Protein AF-0000000066205254 (afdb_homodimer)

Nearest PDB structures (foldseek):
  7t7j-assembly1_B  TM=9.949E-01  e=8.308E-61  Klebsiella pneumoniae subsp. pneumoniae HS11286
  3qbo-assembly1_A  TM=9.945E-01  e=6.224E-60  Yersinia pestis CO92
  1bjo-assembly1_A  TM=9.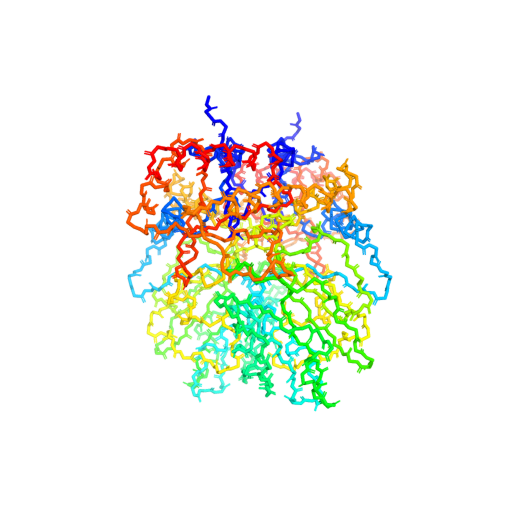955E-01  e=3.281E-58  Escherichia coli
  8a5w-assembly1_E  TM=9.646E-01  e=4.771E-46  Homo sapiens
  3e77-assembly2_C-2  TM=9.414E-01  e=1.139E-43  Homo sapiens

InterPro domains:
  IPR000192 Aminotransferase class V domain [PF00266] (4-349)
  IPR015421 Pyridoxal phosphate-dependent transferase, major domain [G3DSA:3.40.640.10] (17-251)
  IPR015422 Pyridoxal phosphate-dependent transferase, small domain [G3DSA:3.90.1150.10] (252-361)
  IPR015424 Pyridoxal phosphate-dependent transferase [SSF53383] (1-359)
  IPR020578 Aminotransferase class-V, pyridoxal-phosphate binding site [PS00595] (188-207)
  IPR022278 Phosphoserine aminotransferase [MF_00160] (2-360)
  IPR022278 Phosphoserine aminotransferase [NF003764] (1-360)
  IPR022278 Phosphoserine aminotransferase [PIRSF000525] (4-360)
  IPR022278 Phosphoserine aminotransferase [PTHR43247] (4-359)
  IPR022278 Phosphoserine aminotransferase [TIGR01364] (4-360)

Secondary structure (DSSP, 8-state):
-PPPEE--SSS----HHHHHHHHHHSSSGGGSSS-TTTS-TTSHHHHHHHHHHHHHHHHHHT--TTEEEEEESSHHHHHHHHHHHHH-TT--EEEEEE-SHHHHHHHHHHTTTSEEEEEE-EEEETTEEEE--GGG----TT-S-EEE-SEETTTTEE--SPP--TT--EEEE-TTTTTTS---GGG-SEEEEETTTTTSSTT-EEEEEEGGGTT---TTS-GGG-HHHHHHTTT-SS---HHHHHHHHHHHHHHHHTTHHHHHHHHHHHHHHHHHHHHHT-SSEE--B-GGGB-SSEEEEEESSGGGHHHHHHHHHHTTEE--BPPTTT-SEEEE--TTS-HHHHHHHHHHHHHHHHHH-/-PPPEE--SSS----HHHHHHHHHHSSSGGGSSS-TTTS-TTSHHHHHHHHHHHHHHHHHHT--TTEEEEEESSHHHHHHHHHHHHH-TT--EEEEEE-SHHHHHHHHHHTTTSEEEEEE-EEEETTEEEE--GGG----TT-S-EEE-SEETTTTEE--SPP--TT--EEEE-TTTTTTS---GGG-SEEEEETTTTTSSTT-EEEEEEGGGTT---TTS-GGG-HHHHHHTTT-SS---HHHHHHHHHHHHHHHHTTHHHHHHHHHHHHHHHHHHHHHT-SSEE--B-GGGB-SSEEEEEESSGGGHHHHHHHHHHTTEE--BPPTTT-SEEEE--TTS-HHHHHHHHHHHHHHHHHH-

Sequence (722 aa):
MNLIYNFSAGPAMIPKDVLYQAKKELQNWNQIGCSIMEISHRSKEFIQVALEAEQDLRDLLNISNSYEILFCQGGARGQFAAVPMNLLGNFKETDYINSGYWSNCALIEAKKYCIPKNISVRQKKNGKSFLLKPSQWNISDNSAYIHYCPNETIDGMSIYEEPNFKNKIIVGDFSSFILSRRINIENYGLIYAGAQKNIGPSGITIILIRKDLIGYASKISPSIFNYYIISKYNSMFNTPPTFSWYLSGLVFKWLKKQGGIKKIEQLNQKKSNLLYQIIDNSNFYINDIDKRNRSQMNVVFHLYNSKLDNLFLKEAKNAGLNALKGHNVIGGMRASIYNAMPLEGVQSLAKFMLYFEKKYGMNLIYNFSAGPAMIPKDVLYQAKKELQNWNQIGCSIMEISHRSKEFIQVALEAEQDLRDLLNISNSYEILFCQGGARGQFAAVPMNLLGNFKETDYINSGYWSNCALIEAKKYCIPKNISVRQKKNGKSFLLKPSQWNISDNSAYIHYCPNETIDGMSIYEEPNFKNKIIVGDFSSFILSRRINIENYGLIYAGAQKNIGPSGITIILIRKDLIGYASKISPSIFNYYIISKYNSMFNTPPTFSWYLSGLVFKWLKKQGGIKKIEQLNQKKSNLLYQIIDNSNFYINDIDKRNRSQMNVVFHLYNSKLDNLFLKEAKNAGLNALKGHNVIGGMRASIYNAMPLEGVQSLAKFMLYFEKKYG

Organism: Buchnera aphidicola subsp. Schizaphis graminum (strain Sg) (NCBI:txid198804)

Foldseek 3Di:
DFAFAEQALFLHDAAPVLVVVCVVPQQPNPNPRGGLQPDDCPDPVLVVLLVLLVVLLCVQQVFDPQKDKAKAFDFVLLCLQLVLQQQQQPHAEAEQEPDDDVSVSSVVNCVVRHHYDYFYFWDDDPLFIEGHAQVPTPDDPDHSAYEYEQADQQQQWGHPDQDADPPHAYEYECQQPPQQAHDDLVSHQKYKYACSHAQFHGTMMMMIHRPVSADRGHPVDDLSSRRNNCVVVVNPPDPGSSVRSSSSSSSSVVCVVCVHSVNSNVQLQVLQCLQVVLQVPDPQKDDRHDPNTGHSFKHFIAGPPNVCQVVLQVVCVVSSYHNQFRDPVVTHGIRGCHSSNGSVNSVSVSVSSVVCRVVPD/DFAFAEQALFLHDAAPVLVVVCVVPQQPHPNPRGGLQPDDCPDPVLVVLLVLLVVLLCVQQVFDPQKDKAKAFDFVLLCLQLVLQQQQQPHAEAEQEPDDDVSVSSVVNCVVRHHYDYFYFWDDDPLFIEGHAQVPTPDDPDHSAYEYEQADQQQQWGHPDQDADPPHAYEYECQQPPQQAHDDPVSHQKYKYACSHAQFHGTMMMMIHRPVSADRGHPVDDLSSRRNNCVVVVNPPDPGSSVRSNSSSSSSVVCVVCVHSVNSNVQLQVLQCLQVVLQVPDPQKDDRHDPNTGHSFKHFIAGPPNVCQVVLQVVCVVSSYHNQFRDPVVTHGIRGCHSSNHSVNSVSVSVSSVVCRVVPD

Radius of gyration: 26.48 Å; Cα contacts (8 Å, |Δi|>4): 1551; chains: 2; bounding box: 56×86×57 Å

Solvent-accessible surface area (backbone atoms only — not comparable to full-atom values): 36795 Å² total; per-residue (Å²): 129,81,72,52,39,58,20,26,81,53,19,12,43,63,43,66,70,47,48,51,52,48,41,72,26,45,64,34,30,94,73,70,54,38,25,66,46,27,47,41,74,82,35,72,70,41,44,49,51,54,51,50,31,51,48,43,48,28,63,59,53,66,55,58,88,61,42,43,81,41,56,43,53,52,36,54,67,35,43,30,39,28,47,55,37,25,54,33,67,92,45,53,36,28,34,29,40,30,67,44,66,61,30,41,50,33,45,60,50,30,51,56,80,36,51,60,42,80,43,76,34,62,45,73,57,96,82,21,36,40,63,62,53,64,92,69,57,89,74,67,92,76,37,44,33,38,37,38,44,44,47,24,70,82,70,18,35,28,54,79,72,75,62,76,61,86,98,51,40,29,33,36,44,31,31,70,45,51,76,46,42,88,62,70,60,83,53,39,41,29,39,36,27,27,19,14,33,53,40,29,37,34,39,33,16,42,33,42,31,35,51,91,61,52,73,40,46,42,78,71,42,45,64,88,51,22,57,42,52,28,57,74,41,72,31,50,70,49,82,51,30,49,54,36,53,51,47,26,28,46,41,42,53,48,41,52,74,64,57,30,28,70,44,43,27,52,50,33,49,53,44,36,47,56,50,50,51,53,34,73,73,35,88,46,36,44,60,57,53,33,79,88,20,51,27,56,34,23,44,50,36,32,52,70,58,62,87,46,48,65,56,50,53,52,54,35,41,76,69,26,42,35,54,38,68,25,49,84,89,75,38,57,30,24,43,23,47,40,76,45,50,47,65,67,49,47,49,52,51,43,51,48,51,54,51,49,40,66,71,72,94,129,80,70,52,39,59,18,25,82,53,20,12,43,62,42,67,68,48,48,51,51,49,39,71,26,45,62,36,31,94,73,70,53,38,26,66,46,27,48,41,74,81,34,72,68,42,43,49,52,54,51,48,30,51,50,43,48,28,63,58,53,65,54,58,87,60,41,43,80,40,56,44,54,50,37,55,67,34,42,30,39,29,48,57,38,24,55,31,67,94,45,52,37,28,35,28,41,28,68,42,68,61,32,41,51,35,44,61,50,30,50,56,79,37,52,60,43,81,42,76,34,59,45,73,58,97,82,21,35,42,64,61,53,62,92,69,55,88,75,66,93,75,39,44,33,38,38,37,43,44,44,25,70,82,71,17,36,28,54,81,76,76,60,78,60,84,98,52,40,29,34,37,44,30,30,70,45,50,76,45,40,88,64,70,59,84,52,39,41,30,39,35,28,28,17,13,33,54,40,30,38,35,39,33,16,42,34,43,31,33,52,88,61,54,71,39,47,43,76,71,43,46,65,89,50,21,57,41,54,28,58,74,41,74,31,50,70,51,80,51,30,48,55,36,54,51,47,25,27,45,38,42,53,48,40,52,74,64,58,28,28,70,43,43,27,53,50,32,50,52,44,36,46,56,50,49,51,54,34,73,73,36,89,46,36,43,60,56,52,33,78,89,21,51,28,55,33,22,45,50,37,32,53,68,59,64,84,46,49,64,57,51,53,53,53,35,41,76,68,26,42,35,54,39,70,25,53,86,89,75,39,55,31,25,43,24,45,38,77,47,50,49,63,66,48,48,50,51,49,44,52,48,52,52,50,49,41,67,71,71,92

pLDDT: mean 96.99, std 4.08, range [45.72, 98.94]

Structure (mmCIF, N/CA/C/O backbone):
data_AF-0000000066205254-model_v1
#
loop_
_entity.id
_entity.type
_entity.pdbx_description
1 polymer 'Phosphoserine aminotransferase'
#
loop_
_atom_site.group_PDB
_atom_site.id
_atom_site.type_symbol
_atom_site.label_atom_id
_atom_site.label_alt_id
_atom_site.label_comp_id
_atom_site.label_asym_id
_atom_site.label_entity_id
_atom_site.label_seq_id
_atom_site.pdbx_PDB_ins_code
_atom_site.Cartn_x
_atom_site.Cartn_y
_atom_site.Cartn_z
_atom_site.occupancy
_atom_site.B_iso_or_equiv
_atom_site.auth_seq_id
_atom_site.auth_comp_id
_atom_site.auth_asym_id
_atom_site.auth_atom_id
_atom_site.pdbx_PDB_model_num
ATOM 1 N N . MET A 1 1 ? 28.75 18.156 -0.167 1 45.72 1 MET A N 1
ATOM 2 C CA . MET A 1 1 ? 27.375 18.234 -0.62 1 45.72 1 MET A CA 1
ATOM 3 C C . MET A 1 1 ? 26.469 18.812 0.463 1 45.72 1 MET A C 1
ATOM 5 O O . MET A 1 1 ? 26.672 18.562 1.651 1 45.72 1 MET A O 1
ATOM 9 N N . ASN A 1 2 ? 25.844 19.953 0.18 1 61.12 2 ASN A N 1
ATOM 10 C CA . ASN A 1 2 ? 25.047 20.688 1.169 1 61.12 2 ASN A CA 1
ATOM 11 C C . ASN A 1 2 ? 23.953 19.812 1.774 1 61.12 2 ASN A C 1
ATOM 13 O O . ASN A 1 2 ? 23.438 18.906 1.108 1 61.12 2 ASN A O 1
ATOM 17 N N . LEU A 1 3 ? 23.953 19.781 3.039 1 82.56 3 LEU A N 1
ATOM 18 C CA . LEU A 1 3 ? 22.938 19.047 3.791 1 82.56 3 LEU A CA 1
ATOM 19 C C . LEU A 1 3 ? 21.547 19.484 3.363 1 82.56 3 LEU A C 1
ATOM 21 O O . LEU A 1 3 ? 21.281 20.672 3.182 1 82.56 3 LEU A O 1
ATOM 25 N N . ILE A 1 4 ? 20.703 18.562 2.857 1 93.44 4 ILE A N 1
ATOM 26 C CA . ILE A 1 4 ? 19.359 18.844 2.395 1 93.44 4 ILE A CA 1
ATOM 27 C C . ILE A 1 4 ? 18.344 18.453 3.475 1 93.44 4 ILE A C 1
ATOM 29 O O . ILE A 1 4 ? 18.438 17.375 4.051 1 93.44 4 ILE A O 1
ATOM 33 N N . TYR A 1 5 ? 17.5 19.422 3.857 1 96.56 5 TYR A N 1
ATOM 34 C CA . TYR A 1 5 ? 16.375 19.156 4.75 1 96.56 5 TYR A CA 1
ATOM 35 C C . TYR A 1 5 ? 15.055 19.219 3.992 1 96.56 5 TYR A C 1
ATOM 37 O O . TYR A 1 5 ? 14.734 20.25 3.375 1 96.56 5 TYR A O 1
ATOM 45 N N . ASN A 1 6 ? 14.336 18.125 4.012 1 96.19 6 ASN A N 1
ATOM 46 C CA . ASN A 1 6 ? 13.07 18.016 3.295 1 96.19 6 ASN A CA 1
ATOM 47 C C . ASN A 1 6 ? 11.875 18.281 4.207 1 96.19 6 ASN A C 1
ATOM 49 O O . ASN A 1 6 ? 11.602 17.516 5.129 1 96.19 6 ASN A O 1
ATOM 53 N N . PHE A 1 7 ? 11.141 19.375 3.914 1 97.69 7 PHE A N 1
ATOM 54 C CA . PHE A 1 7 ? 10.031 19.797 4.754 1 97.69 7 PHE A CA 1
ATOM 55 C C . PHE A 1 7 ? 8.703 19.359 4.164 1 97.69 7 PHE A C 1
ATOM 57 O O . PHE A 1 7 ? 7.664 19.969 4.418 1 97.69 7 PHE A O 1
ATOM 64 N N . SER A 1 8 ? 8.695 18.266 3.385 1 96 8 SER A N 1
ATOM 65 C CA . SER A 1 8 ? 7.5 17.75 2.729 1 96 8 SER A CA 1
ATOM 66 C C . SER A 1 8 ? 6.469 17.281 3.748 1 96 8 SER A C 1
ATOM 68 O O . SER A 1 8 ? 6.824 16.734 4.793 1 96 8 SER A O 1
ATOM 70 N N . ALA A 1 9 ? 5.176 17.422 3.408 1 95.5 9 ALA A N 1
ATOM 71 C CA . ALA A 1 9 ? 4.074 17.156 4.332 1 95.5 9 ALA A CA 1
ATOM 72 C C . ALA A 1 9 ? 3.641 15.695 4.254 1 95.5 9 ALA A C 1
ATOM 74 O O . ALA A 1 9 ? 2.727 15.273 4.965 1 95.5 9 ALA A O 1
ATOM 75 N N . GLY A 1 10 ? 4.23 14.891 3.367 1 91.94 10 GLY A N 1
ATOM 76 C CA . GLY A 1 10 ? 3.906 13.492 3.152 1 91.94 10 GLY A CA 1
ATOM 77 C C . GLY A 1 10 ? 3.893 13.102 1.688 1 91.94 10 GLY A C 1
ATOM 78 O O . GLY A 1 10 ? 2.975 13.469 0.95 1 91.94 10 GLY A O 1
ATOM 79 N N . PRO A 1 11 ? 4.914 12.297 1.275 1 95.81 11 PRO A N 1
ATOM 80 C CA . PRO A 1 11 ? 5.922 11.602 2.084 1 95.81 11 PRO A CA 1
ATOM 81 C C . PRO A 1 11 ? 6.918 12.555 2.732 1 95.81 11 PRO A C 1
ATOM 83 O O . PRO A 1 11 ? 7.27 13.586 2.143 1 95.81 11 PRO A O 1
ATOM 86 N N . ALA A 1 12 ? 7.289 12.273 3.926 1 96.62 12 ALA A N 1
ATOM 87 C CA . ALA A 1 12 ? 8.172 13.141 4.703 1 96.62 12 ALA A CA 1
ATOM 88 C C . ALA A 1 12 ? 9.516 12.469 4.965 1 96.62 12 ALA A C 1
ATOM 90 O O . ALA A 1 12 ? 9.766 11.359 4.484 1 96.62 12 ALA A O 1
ATOM 91 N N . MET A 1 13 ? 10.367 13.203 5.629 1 96.69 13 MET A N 1
ATOM 92 C CA . MET A 1 13 ? 11.695 12.703 5.961 1 96.69 13 MET A CA 1
ATOM 93 C C . MET A 1 13 ? 11.609 11.43 6.793 1 96.69 13 MET A C 1
ATOM 95 O O . MET A 1 13 ? 10.703 11.281 7.621 1 96.69 13 MET A O 1
ATOM 99 N N . ILE A 1 14 ? 12.516 10.562 6.551 1 97.62 14 ILE A N 1
ATOM 100 C CA . ILE A 1 14 ? 12.75 9.359 7.352 1 97.62 14 ILE A CA 1
ATOM 101 C C . ILE A 1 14 ? 14.062 9.5 8.117 1 97.62 14 ILE A C 1
ATOM 103 O O . ILE A 1 14 ? 15.039 10.047 7.594 1 97.62 14 ILE A O 1
ATOM 107 N N . PRO A 1 15 ? 14.102 9.031 9.367 1 97.75 15 PRO A N 1
ATOM 108 C CA . PRO A 1 15 ? 15.352 9.18 10.117 1 97.75 15 PRO A CA 1
ATOM 109 C C . PRO A 1 15 ? 16.562 8.609 9.367 1 97.75 15 PRO A C 1
ATOM 111 O O . PRO A 1 15 ? 16.484 7.504 8.828 1 97.75 15 PRO A O 1
ATOM 114 N N . LYS A 1 16 ? 17.641 9.359 9.391 1 95.81 16 LYS A N 1
ATOM 115 C CA . LYS A 1 16 ? 18.844 8.984 8.648 1 95.81 16 LYS A CA 1
ATOM 116 C C . LYS A 1 16 ? 19.359 7.617 9.102 1 95.81 16 LYS A C 1
ATOM 118 O O . LYS A 1 16 ? 19.797 6.812 8.273 1 95.81 16 LYS A O 1
ATOM 123 N N . ASP A 1 17 ? 19.281 7.391 10.414 1 97 17 ASP A N 1
ATOM 124 C CA . ASP A 1 17 ? 19.734 6.121 10.969 1 97 17 ASP A CA 1
ATOM 125 C C . ASP A 1 17 ? 18.922 4.953 10.406 1 97 17 ASP A C 1
ATOM 127 O O . ASP A 1 17 ? 19.469 3.881 10.148 1 97 17 ASP A O 1
ATOM 131 N N . VAL A 1 18 ? 17.703 5.172 10.273 1 98.12 18 VAL A N 1
ATOM 132 C CA . VAL A 1 18 ? 16.812 4.145 9.758 1 98.12 18 VAL A CA 1
ATOM 133 C C . VAL A 1 18 ? 17.125 3.855 8.297 1 98.12 18 VAL A C 1
ATOM 135 O O . VAL A 1 18 ? 17.234 2.693 7.895 1 98.12 18 VAL A O 1
ATOM 138 N N . LEU A 1 19 ? 17.312 4.879 7.488 1 97.81 19 LEU A N 1
ATOM 139 C CA . LEU A 1 19 ? 17.656 4.711 6.082 1 97.81 19 LEU A CA 1
ATOM 140 C C . LEU A 1 19 ? 19.016 4.008 5.934 1 97.81 19 LEU A C 1
ATOM 142 O O . LEU A 1 19 ? 19.188 3.188 5.031 1 97.81 19 LEU A O 1
ATOM 146 N N . TYR A 1 20 ? 19.922 4.375 6.793 1 97.56 20 TYR A N 1
ATOM 147 C CA . TYR A 1 20 ? 21.234 3.752 6.762 1 97.56 20 TYR A CA 1
ATOM 148 C C . TYR A 1 20 ? 21.141 2.252 7.016 1 97.56 20 TYR A C 1
ATOM 150 O O . TYR A 1 20 ? 21.75 1.453 6.293 1 97.56 20 TYR A O 1
ATOM 158 N N . GLN A 1 21 ? 20.406 1.897 8.016 1 97.88 21 GLN A N 1
ATOM 159 C CA . GLN A 1 21 ? 20.234 0.483 8.32 1 97.88 21 GLN A CA 1
ATOM 160 C C . GLN A 1 21 ? 19.531 -0.241 7.176 1 97.88 21 GLN A C 1
ATOM 162 O O . GLN A 1 21 ? 19.922 -1.342 6.793 1 97.88 21 GLN A O 1
ATOM 167 N N . ALA A 1 22 ? 18.469 0.331 6.68 1 97.81 22 ALA A N 1
ATOM 168 C CA . ALA A 1 22 ? 17.734 -0.266 5.562 1 97.81 22 ALA A CA 1
ATOM 169 C C . ALA A 1 22 ? 18.641 -0.488 4.363 1 97.81 22 ALA A C 1
ATOM 171 O O . ALA A 1 22 ? 18.562 -1.521 3.693 1 97.81 22 ALA A O 1
ATOM 172 N N . LYS A 1 23 ? 19.453 0.502 4.059 1 97.75 23 LYS A N 1
ATOM 173 C CA . LYS A 1 23 ? 20.406 0.39 2.951 1 97.75 23 LYS A CA 1
ATOM 174 C C . LYS A 1 23 ? 21.344 -0.794 3.15 1 97.75 23 LYS A C 1
ATOM 176 O O . LYS A 1 23 ? 21.547 -1.596 2.236 1 97.75 23 LYS A O 1
ATOM 181 N N . LYS A 1 24 ? 21.844 -0.915 4.32 1 96.88 24 LYS A N 1
ATOM 182 C CA . LYS A 1 24 ? 22.797 -1.979 4.637 1 96.88 24 LYS A CA 1
ATOM 183 C C . LYS A 1 24 ? 22.156 -3.354 4.461 1 96.88 24 LYS A C 1
ATOM 185 O O . LYS A 1 24 ? 22.828 -4.301 4.039 1 96.88 24 LYS A O 1
ATOM 190 N N . GLU A 1 25 ? 20.922 -3.422 4.703 1 96.5 25 GLU A N 1
ATOM 191 C CA . GLU A 1 25 ? 20.25 -4.719 4.77 1 96.5 25 GLU A CA 1
ATOM 192 C C . GLU A 1 25 ? 19.469 -5.004 3.486 1 96.5 25 GLU A C 1
ATOM 194 O O . GLU A 1 25 ? 18.922 -6.098 3.314 1 96.5 25 GLU A O 1
ATOM 199 N N . LEU A 1 26 ? 19.406 -4.113 2.574 1 97.12 26 LEU A N 1
ATOM 200 C CA . LEU A 1 26 ? 18.438 -4.133 1.48 1 97.12 26 LEU A CA 1
ATOM 201 C C . LEU A 1 26 ? 18.578 -5.406 0.655 1 97.12 26 LEU A C 1
ATOM 203 O O . LEU A 1 26 ? 17.578 -6.02 0.277 1 97.12 26 LEU A O 1
ATOM 207 N N . GLN A 1 27 ? 19.781 -5.879 0.351 1 95.38 27 GLN A N 1
ATOM 208 C CA . GLN A 1 27 ? 20.016 -7.02 -0.532 1 95.38 27 GLN A CA 1
ATOM 209 C C . GLN A 1 27 ? 20.109 -8.32 0.262 1 95.38 27 GLN A C 1
ATOM 211 O O . GLN A 1 27 ? 19.969 -9.406 -0.298 1 95.38 27 GLN A O 1
ATOM 216 N N . ASN A 1 28 ? 20.453 -8.164 1.542 1 94.44 28 ASN A N 1
ATOM 217 C CA . ASN A 1 28 ? 20.672 -9.297 2.436 1 94.44 28 ASN A CA 1
ATOM 218 C C . ASN A 1 28 ? 20.219 -8.977 3.859 1 94.44 28 ASN A C 1
ATOM 220 O O . ASN A 1 28 ? 21.047 -8.695 4.727 1 94.44 28 ASN A O 1
ATOM 224 N N . TRP A 1 29 ? 18.922 -9.211 4.043 1 94.44 29 TRP A N 1
ATOM 225 C CA . TRP A 1 29 ? 18.328 -8.867 5.332 1 94.44 29 TRP A CA 1
ATOM 226 C C . TRP A 1 29 ? 18.672 -9.914 6.387 1 94.44 29 TRP A C 1
ATOM 228 O O . TRP A 1 29 ? 18.484 -11.109 6.152 1 94.44 29 TRP A O 1
ATOM 238 N N . ASN A 1 30 ? 19.219 -9.477 7.527 1 91.94 30 ASN A N 1
ATOM 239 C CA . ASN A 1 30 ? 19.578 -10.328 8.656 1 91.94 30 ASN A CA 1
ATOM 240 C C . ASN A 1 30 ? 20.438 -11.5 8.219 1 91.94 30 ASN A C 1
ATOM 242 O O . ASN A 1 30 ? 20.312 -12.609 8.75 1 91.94 30 ASN A O 1
ATOM 246 N N . GLN A 1 31 ? 21.062 -11.43 7.066 1 90.44 31 GLN A N 1
ATOM 247 C CA . GLN A 1 31 ? 22.047 -12.391 6.559 1 90.44 31 GLN A CA 1
ATOM 248 C C . GLN A 1 31 ? 21.359 -13.672 6.09 1 90.44 31 GLN A C 1
ATOM 250 O O . GLN A 1 31 ? 21.969 -14.75 6.121 1 90.44 31 GLN A O 1
ATOM 255 N N . ILE A 1 32 ? 20.172 -13.555 5.711 1 90.56 32 ILE A N 1
ATOM 256 C CA . ILE A 1 32 ? 19.453 -14.75 5.301 1 90.56 32 ILE A CA 1
ATOM 257 C C . ILE A 1 32 ? 19.641 -14.984 3.803 1 90.56 32 ILE A C 1
ATOM 259 O O . ILE A 1 32 ? 19.125 -15.961 3.25 1 90.56 32 ILE A O 1
ATOM 263 N N . GLY A 1 33 ? 20.312 -14.031 3.139 1 90.44 33 GLY A N 1
ATOM 264 C CA . GLY A 1 33 ? 20.672 -14.227 1.741 1 90.44 33 GLY A CA 1
ATOM 265 C C . GLY A 1 33 ? 19.641 -13.648 0.781 1 90.44 33 GLY A C 1
ATOM 266 O O . GLY A 1 33 ? 19.75 -13.836 -0.434 1 90.44 33 GLY A O 1
ATOM 267 N N . CYS A 1 34 ? 18.609 -13.008 1.317 1 93.5 34 CYS A N 1
ATOM 268 C CA . CYS A 1 34 ? 17.578 -12.391 0.497 1 93.5 34 CYS A CA 1
ATOM 269 C C . CYS A 1 34 ? 17.156 -11.047 1.074 1 93.5 34 CYS A C 1
ATOM 271 O O . CYS A 1 34 ? 17.438 -10.742 2.234 1 93.5 34 CYS A O 1
ATOM 273 N N . SER A 1 35 ? 16.547 -10.227 0.2 1 96.19 35 SER A N 1
ATOM 274 C CA . SER A 1 35 ? 15.945 -8.977 0.661 1 96.19 35 SER A CA 1
ATOM 275 C C . SER A 1 35 ? 14.703 -9.25 1.508 1 96.19 35 SER A C 1
ATOM 277 O O . SER A 1 35 ? 14.016 -10.25 1.303 1 96.19 35 SER A O 1
ATOM 279 N N . ILE A 1 36 ? 14.414 -8.367 2.443 1 96.69 36 ILE A N 1
ATOM 280 C CA . ILE A 1 36 ? 13.188 -8.445 3.23 1 96.69 36 ILE A CA 1
ATOM 281 C C . ILE A 1 36 ? 11.977 -8.391 2.305 1 96.69 36 ILE A C 1
ATOM 283 O O . ILE A 1 36 ? 10.914 -8.922 2.637 1 96.69 36 ILE A O 1
ATOM 287 N N . MET A 1 37 ? 12.094 -7.855 1.1 1 97.56 37 MET A N 1
ATOM 288 C CA . MET A 1 37 ? 11.016 -7.711 0.128 1 97.56 37 MET A CA 1
ATOM 289 C C . MET A 1 37 ? 10.742 -9.031 -0.581 1 97.56 37 MET A C 1
ATOM 291 O O . MET A 1 37 ? 9.734 -9.172 -1.28 1 97.56 37 MET A O 1
ATOM 295 N N . GLU A 1 38 ? 11.594 -10.047 -0.361 1 96.31 38 GLU A N 1
ATOM 296 C CA . GLU A 1 38 ? 11.5 -11.297 -1.105 1 96.31 38 GLU A CA 1
ATOM 297 C C . GLU A 1 38 ? 10.977 -12.43 -0.221 1 96.31 38 GLU A C 1
ATOM 299 O O . GLU A 1 38 ? 10.547 -13.469 -0.723 1 96.31 38 GLU A O 1
ATOM 304 N N . ILE A 1 39 ? 11.062 -12.227 1.028 1 92.5 39 ILE A N 1
ATOM 305 C CA . ILE A 1 39 ? 10.703 -13.336 1.903 1 92.5 39 ILE A CA 1
ATOM 306 C C . ILE A 1 39 ? 9.18 -13.391 2.074 1 92.5 39 ILE A C 1
ATOM 308 O O . ILE A 1 39 ? 8.516 -12.352 2.02 1 92.5 39 ILE A O 1
ATOM 312 N N . SER A 1 40 ? 8.711 -14.594 2.357 1 92.69 40 SER A N 1
ATOM 313 C CA . SER A 1 40 ? 7.281 -14.789 2.561 1 92.69 40 SER A CA 1
ATOM 314 C C . SER A 1 40 ? 6.785 -14.023 3.781 1 92.69 40 SER A C 1
ATOM 316 O O . SER A 1 40 ? 7.43 -14.031 4.832 1 92.69 40 SER A O 1
ATOM 318 N N . HIS A 1 41 ? 5.656 -13.398 3.615 1 93.44 41 HIS A N 1
ATOM 319 C CA . HIS A 1 41 ? 5.031 -12.711 4.738 1 93.44 41 HIS A CA 1
ATOM 320 C C . HIS A 1 41 ? 4.469 -13.703 5.75 1 93.44 41 HIS A C 1
ATOM 322 O O . HIS A 1 41 ? 4.047 -13.312 6.84 1 93.44 41 HIS A O 1
ATOM 328 N N . ARG A 1 42 ? 4.535 -14.969 5.41 1 91.5 42 ARG A N 1
ATOM 329 C CA . ARG A 1 42 ? 4.09 -16.016 6.312 1 91.5 42 ARG A CA 1
ATOM 330 C C . ARG A 1 42 ? 5.277 -16.703 6.992 1 91.5 42 ARG A C 1
ATOM 332 O O . ARG A 1 42 ? 5.098 -17.562 7.852 1 91.5 42 ARG A O 1
ATOM 339 N N . SER A 1 43 ? 6.457 -16.359 6.566 1 92.25 43 SER A N 1
ATOM 340 C CA . SER A 1 43 ? 7.645 -16.938 7.18 1 92.25 43 SER A CA 1
ATOM 341 C C . SER A 1 43 ? 7.789 -16.516 8.633 1 92.25 43 SER A C 1
ATOM 343 O O . SER A 1 43 ? 7.289 -15.453 9.023 1 92.25 43 SER A O 1
ATOM 345 N N . LYS A 1 44 ? 8.477 -17.344 9.375 1 93.56 44 LYS A N 1
ATOM 346 C CA . LYS A 1 44 ? 8.742 -17 10.766 1 93.56 44 LYS A CA 1
ATOM 347 C C . LYS A 1 44 ? 9.531 -15.695 10.867 1 93.56 44 LYS A C 1
ATOM 349 O O . LYS A 1 44 ? 9.305 -14.906 11.789 1 93.56 44 LYS A O 1
ATOM 354 N N . GLU A 1 45 ? 10.383 -15.523 9.922 1 94.31 45 GLU A N 1
ATOM 355 C CA . GLU A 1 45 ? 11.219 -14.328 9.914 1 94.31 45 GLU A CA 1
ATOM 356 C C . GLU A 1 45 ? 10.383 -13.062 9.781 1 94.31 45 GLU A C 1
ATOM 358 O O . GLU A 1 45 ? 10.539 -12.117 10.555 1 94.31 45 GLU A O 1
ATOM 363 N N . PHE A 1 46 ? 9.477 -13.047 8.883 1 95.94 46 PHE A N 1
ATOM 364 C CA . PHE A 1 46 ? 8.695 -11.828 8.68 1 95.94 46 PHE A CA 1
ATOM 365 C C . PHE A 1 46 ? 7.68 -11.641 9.797 1 95.94 46 PHE A C 1
ATOM 367 O O . PHE A 1 46 ? 7.398 -10.516 10.203 1 95.94 46 PHE A O 1
ATOM 374 N N . ILE A 1 47 ? 7.109 -12.695 10.242 1 97.06 47 ILE A N 1
ATOM 375 C CA . ILE A 1 47 ? 6.16 -12.617 11.352 1 97.06 47 ILE A CA 1
ATOM 376 C C . ILE A 1 47 ? 6.828 -11.961 12.555 1 97.06 47 ILE A C 1
ATOM 378 O O . ILE A 1 47 ? 6.207 -11.156 13.258 1 97.06 47 ILE A O 1
ATOM 382 N N . GLN A 1 48 ? 8.086 -12.266 12.766 1 97.25 48 GLN A N 1
ATOM 383 C CA . GLN A 1 48 ? 8.82 -11.633 13.852 1 97.25 48 GLN A CA 1
ATOM 384 C C . GLN A 1 48 ? 8.938 -10.125 13.633 1 97.25 48 GLN A C 1
ATOM 386 O O . GLN A 1 48 ? 8.852 -9.344 14.578 1 97.25 48 GLN A O 1
ATOM 391 N N . VAL A 1 49 ? 9.172 -9.711 12.406 1 97.38 49 VAL A N 1
ATOM 392 C CA . VAL A 1 49 ? 9.219 -8.297 12.055 1 97.38 49 VAL A CA 1
ATOM 393 C C . VAL A 1 49 ? 7.891 -7.629 12.422 1 97.38 49 VAL A C 1
ATOM 395 O O . VAL A 1 49 ? 7.875 -6.566 13.047 1 97.38 49 VAL A O 1
ATOM 398 N N . ALA A 1 50 ? 6.777 -8.273 12.062 1 98 50 ALA A N 1
ATOM 399 C CA . ALA A 1 50 ? 5.438 -7.75 12.312 1 98 50 ALA A CA 1
ATOM 400 C C . ALA A 1 50 ? 5.156 -7.66 13.805 1 98 50 ALA A C 1
ATOM 402 O O . ALA A 1 50 ? 4.645 -6.648 14.289 1 98 50 ALA A O 1
ATOM 403 N N . LEU A 1 51 ? 5.539 -8.664 14.539 1 98.19 51 LEU A N 1
ATOM 404 C CA . LEU A 1 51 ? 5.285 -8.719 15.977 1 98.19 51 LEU A CA 1
ATOM 405 C C . LEU A 1 51 ? 6.105 -7.664 16.719 1 98.19 51 LEU A C 1
ATOM 407 O O . LEU A 1 51 ? 5.605 -7.012 17.641 1 98.19 51 LEU A O 1
ATOM 411 N N . GLU A 1 52 ? 7.328 -7.539 16.328 1 98.44 52 GLU A N 1
ATOM 412 C CA . GLU A 1 52 ? 8.18 -6.539 16.953 1 98.44 52 GLU A CA 1
ATOM 413 C C . GLU A 1 52 ? 7.672 -5.125 16.688 1 98.44 52 GLU A C 1
ATOM 415 O O . GLU A 1 52 ? 7.68 -4.277 17.578 1 98.44 52 GLU A O 1
ATOM 420 N N . ALA A 1 53 ? 7.281 -4.879 15.453 1 98.62 53 ALA A N 1
ATOM 421 C CA . ALA A 1 53 ? 6.727 -3.57 15.125 1 98.62 53 ALA A CA 1
ATOM 422 C C . ALA A 1 53 ? 5.496 -3.264 15.977 1 98.62 53 ALA A C 1
ATOM 424 O O . ALA A 1 53 ? 5.348 -2.152 16.484 1 98.62 53 ALA A O 1
ATOM 425 N N . GLU A 1 54 ? 4.617 -4.246 16.094 1 98.69 54 GLU A N 1
ATOM 426 C CA . GLU A 1 54 ? 3.416 -4.082 16.906 1 98.69 54 GLU A CA 1
ATOM 427 C C . GLU A 1 54 ? 3.773 -3.793 18.359 1 98.69 54 GLU A C 1
ATOM 429 O O . GLU A 1 54 ? 3.213 -2.881 18.984 1 98.69 54 GLU A O 1
ATOM 434 N N . GLN A 1 55 ? 4.68 -4.527 18.906 1 98.75 55 GLN A N 1
ATOM 435 C CA . GLN A 1 55 ? 5.055 -4.359 20.312 1 98.75 55 GLN A CA 1
ATOM 436 C C . GLN A 1 55 ? 5.695 -2.994 20.547 1 98.75 55 GLN A C 1
ATOM 438 O O . GLN A 1 55 ? 5.414 -2.336 21.547 1 98.75 55 GLN A O 1
ATOM 443 N N . ASP A 1 56 ? 6.598 -2.643 19.672 1 98.88 56 ASP A N 1
ATOM 444 C CA . ASP A 1 56 ? 7.234 -1.337 19.812 1 98.88 56 ASP A CA 1
ATOM 445 C C . ASP A 1 56 ? 6.203 -0.215 19.781 1 98.88 56 ASP A C 1
ATOM 447 O O . ASP A 1 56 ? 6.309 0.757 20.531 1 98.88 56 ASP A O 1
ATOM 451 N N . LEU A 1 57 ? 5.227 -0.337 18.906 1 98.81 57 LEU A N 1
ATOM 452 C CA . LEU A 1 57 ? 4.168 0.661 18.828 1 98.81 57 LEU A CA 1
ATOM 453 C C . LEU A 1 57 ? 3.35 0.684 20.109 1 98.81 57 LEU A C 1
ATOM 455 O O . LEU A 1 57 ? 3.016 1.756 20.625 1 98.81 57 LEU A O 1
ATOM 459 N N . ARG A 1 58 ? 2.998 -0.492 20.641 1 98.75 58 ARG A N 1
ATOM 460 C CA . ARG A 1 58 ? 2.285 -0.587 21.906 1 98.75 58 ARG A CA 1
ATOM 461 C C . ARG A 1 58 ? 3.064 0.103 23.031 1 98.75 58 ARG A C 1
ATOM 463 O O . ARG A 1 58 ? 2.484 0.832 23.844 1 98.75 58 ARG A O 1
ATOM 470 N N . ASP A 1 59 ? 4.363 -0.144 23.031 1 98.62 59 ASP A N 1
ATOM 471 C CA . ASP A 1 59 ? 5.211 0.457 24.062 1 98.62 59 ASP A CA 1
ATOM 472 C C . ASP A 1 59 ? 5.223 1.979 23.938 1 98.62 59 ASP A C 1
ATOM 474 O O . ASP A 1 59 ? 5.094 2.688 24.938 1 98.62 59 ASP A O 1
ATOM 478 N N . LEU A 1 60 ? 5.363 2.447 22.781 1 98.81 60 LEU A N 1
ATOM 479 C CA . LEU A 1 60 ? 5.52 3.875 22.531 1 98.81 60 LEU A CA 1
ATOM 480 C C . LEU A 1 60 ? 4.258 4.637 22.906 1 98.81 60 LEU A C 1
ATOM 482 O O . LEU A 1 60 ? 4.332 5.738 23.453 1 98.81 60 LEU A O 1
ATOM 486 N N . LEU A 1 61 ? 3.059 4.027 22.656 1 98.62 61 LEU A N 1
ATOM 487 C CA . LEU A 1 61 ? 1.81 4.758 22.844 1 98.62 61 LEU A CA 1
ATOM 488 C C . LEU A 1 61 ? 1.032 4.199 24.031 1 98.62 61 LEU A C 1
ATOM 490 O O . LEU A 1 61 ? -0.115 4.59 24.266 1 98.62 61 LEU A O 1
ATOM 494 N N . ASN A 1 62 ? 1.612 3.26 24.734 1 98.06 62 ASN A N 1
ATOM 495 C CA . ASN A 1 62 ? 0.954 2.625 25.875 1 98.06 62 ASN A CA 1
ATOM 496 C C . ASN A 1 62 ? -0.419 2.078 25.5 1 98.06 62 ASN A C 1
ATOM 498 O O . ASN A 1 62 ? -1.421 2.404 26.141 1 98.06 62 ASN A O 1
ATOM 502 N N . ILE A 1 63 ? -0.436 1.282 24.484 1 98.62 63 ILE A N 1
ATOM 503 C CA . ILE A 1 63 ? -1.679 0.702 23.984 1 98.62 63 ILE A CA 1
ATOM 504 C C . ILE A 1 63 ? -2.004 -0.567 24.766 1 98.62 63 ILE A C 1
ATOM 506 O O . ILE A 1 63 ? -1.225 -1.522 24.766 1 98.62 63 ILE A O 1
ATOM 510 N N . SER A 1 64 ? -3.102 -0.632 25.391 1 98.06 64 SER A N 1
ATOM 511 C CA . SER A 1 64 ? -3.477 -1.787 26.203 1 98.06 64 SER A CA 1
ATOM 512 C C . SER A 1 64 ? -3.918 -2.955 25.328 1 98.06 64 SER A C 1
ATOM 514 O O . SER A 1 64 ? -4.082 -2.803 24.109 1 98.06 64 SER A O 1
ATOM 516 N N . ASN A 1 65 ? -4.164 -4.078 25.922 1 97.62 65 ASN A N 1
ATOM 517 C CA . ASN A 1 65 ? -4.574 -5.285 25.203 1 97.62 65 ASN A CA 1
ATOM 518 C C . ASN A 1 65 ? -6.043 -5.215 24.797 1 97.62 65 ASN A C 1
ATOM 520 O O . ASN A 1 65 ? -6.52 -6.07 24.047 1 97.62 65 ASN A O 1
ATOM 524 N N . SER A 1 66 ? -6.715 -4.203 25.188 1 98.31 66 SER A N 1
ATOM 525 C CA . SER A 1 66 ? -8.102 -4.027 24.781 1 98.31 66 SER A CA 1
ATOM 526 C C . SER A 1 66 ? -8.195 -3.518 23.344 1 98.31 66 SER A C 1
ATOM 528 O O . SER A 1 66 ? -9.281 -3.477 22.766 1 98.31 66 SER A O 1
ATOM 530 N N . TYR A 1 67 ? -7.074 -3.176 22.859 1 98.75 67 TYR A N 1
ATOM 531 C CA . TYR A 1 67 ? -7.031 -2.684 21.484 1 98.75 67 TYR A CA 1
ATOM 532 C C . TYR A 1 67 ? -6.34 -3.686 20.562 1 98.75 67 TYR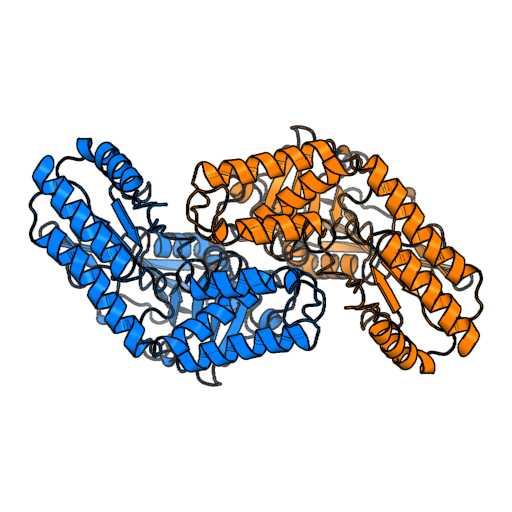 A C 1
ATOM 534 O O . TYR A 1 67 ? -5.438 -4.406 21 1 98.75 67 TYR A O 1
ATOM 542 N N . GLU A 1 68 ? -6.812 -3.73 19.312 1 98.69 68 GLU A N 1
ATOM 543 C CA . GLU A 1 68 ? -6.109 -4.387 18.219 1 98.69 68 GLU A CA 1
ATOM 544 C C . GLU A 1 68 ? -5.348 -3.373 17.359 1 98.69 68 GLU A C 1
ATOM 546 O O . GLU A 1 68 ? -5.805 -2.246 17.172 1 98.69 68 GLU A O 1
ATOM 551 N N . ILE A 1 69 ? -4.18 -3.762 16.984 1 98.88 69 ILE A N 1
ATOM 552 C CA . ILE A 1 69 ? -3.414 -2.965 16.031 1 98.88 69 ILE A CA 1
ATOM 553 C C . ILE A 1 69 ? -3.447 -3.631 14.656 1 98.88 69 ILE A C 1
ATOM 555 O O . ILE A 1 69 ? -3.049 -4.789 14.508 1 98.88 69 ILE A O 1
ATOM 559 N N . LEU A 1 70 ? -3.963 -2.949 13.656 1 98.81 70 LEU A N 1
ATOM 560 C CA . LEU A 1 70 ? -4.07 -3.463 12.297 1 98.81 70 LEU A CA 1
ATOM 561 C C . LEU A 1 70 ? -3.154 -2.689 11.352 1 98.81 70 LEU A C 1
ATOM 563 O O . LEU A 1 70 ? -3.027 -1.469 11.469 1 98.81 70 LEU A O 1
ATOM 567 N N . PHE A 1 71 ? -2.436 -3.377 10.539 1 98.44 71 PHE A N 1
ATOM 568 C CA . PHE A 1 71 ? -1.639 -2.816 9.453 1 98.44 71 PHE A CA 1
ATOM 569 C C . PHE A 1 71 ? -2.33 -3.023 8.109 1 98.44 71 PHE A C 1
ATOM 571 O O . PHE A 1 71 ? -2.535 -4.16 7.68 1 98.44 71 PHE A O 1
ATOM 578 N N . CYS A 1 72 ? -2.686 -1.885 7.477 1 96.81 72 CYS A N 1
ATOM 579 C CA . CYS A 1 72 ? -3.502 -1.942 6.27 1 96.81 72 CYS A CA 1
ATOM 580 C C . CYS A 1 72 ? -2.881 -1.118 5.148 1 96.81 72 CYS A C 1
ATOM 582 O O . CYS A 1 72 ? -1.739 -0.668 5.262 1 96.81 72 CYS A O 1
ATOM 584 N N . GLN A 1 73 ? -3.574 -1.075 4.004 1 96.94 73 GLN A N 1
ATOM 585 C CA . GLN A 1 73 ? -3.225 -0.232 2.865 1 96.94 73 GLN A CA 1
ATOM 586 C C . GLN A 1 73 ? -4.344 0.759 2.553 1 96.94 73 GLN A C 1
ATOM 588 O O . GLN A 1 73 ? -5.355 0.803 3.254 1 96.94 73 GLN A O 1
ATOM 593 N N . GLY A 1 74 ? -4.086 1.642 1.648 1 96.44 74 GLY A N 1
ATOM 594 C CA . GLY A 1 74 ? -5.125 2.555 1.193 1 96.44 74 GLY A CA 1
ATOM 595 C C . GLY A 1 74 ? -4.984 3.951 1.767 1 96.44 74 GLY A C 1
ATOM 596 O O . GLY A 1 74 ? -5.648 4.887 1.311 1 96.44 74 GLY A O 1
ATOM 597 N N . GLY A 1 75 ? -4.117 4.102 2.799 1 96.5 75 GLY A N 1
ATOM 598 C CA . GLY A 1 75 ? -3.924 5.414 3.395 1 96.5 75 GLY A CA 1
ATOM 599 C C . GLY A 1 75 ? -5.113 5.879 4.215 1 96.5 75 GLY A C 1
ATOM 600 O O . GLY A 1 75 ? -6.055 5.117 4.441 1 96.5 75 GLY A O 1
ATOM 601 N N . ALA A 1 76 ? -5.016 7.133 4.629 1 97.44 76 ALA A N 1
ATOM 602 C CA . ALA A 1 76 ? -6.129 7.723 5.371 1 97.44 76 ALA A CA 1
ATOM 603 C C . ALA A 1 76 ? -7.391 7.777 4.512 1 97.44 76 ALA A C 1
ATOM 605 O O . ALA A 1 76 ? -8.5 7.57 5.012 1 97.44 76 ALA A O 1
ATOM 606 N N . ARG A 1 77 ? -7.242 8.016 3.262 1 97.81 77 ARG A N 1
ATOM 607 C CA . ARG A 1 77 ? -8.391 8.07 2.361 1 97.81 77 ARG A CA 1
ATOM 608 C C . ARG A 1 77 ? -9.109 6.73 2.318 1 97.81 77 ARG A C 1
ATOM 610 O O . ARG A 1 77 ? -10.336 6.684 2.203 1 97.81 77 ARG A O 1
ATOM 617 N N . GLY A 1 78 ? -8.32 5.633 2.35 1 98.44 78 GLY A N 1
ATOM 618 C CA . GLY A 1 78 ? -8.961 4.332 2.482 1 98.44 78 GLY A CA 1
ATOM 619 C C . GLY A 1 78 ? -9.789 4.203 3.746 1 98.44 78 GLY A C 1
ATOM 620 O O . GLY A 1 78 ? -10.891 3.643 3.719 1 98.44 78 GLY A O 1
ATOM 621 N N . GLN A 1 79 ? -9.32 4.766 4.809 1 98.81 79 GLN A N 1
ATOM 622 C CA . GLN A 1 79 ? -10 4.664 6.094 1 98.81 79 GLN A CA 1
ATOM 623 C C . GLN A 1 79 ? -11.242 5.551 6.133 1 98.81 79 GLN A C 1
ATOM 625 O O . GLN A 1 79 ? -12.211 5.242 6.824 1 98.81 79 GLN A O 1
ATOM 630 N N . PHE A 1 80 ? -11.219 6.684 5.324 1 98.88 80 PHE A N 1
ATOM 631 C CA . PHE A 1 80 ? -12.422 7.5 5.223 1 98.88 80 PHE A CA 1
ATOM 632 C C . PHE A 1 80 ? -13.625 6.652 4.824 1 98.88 80 PHE A C 1
ATOM 634 O O . PHE A 1 80 ? -14.75 6.922 5.242 1 98.88 80 PHE A O 1
ATOM 641 N N . ALA A 1 81 ? -13.398 5.633 4.035 1 98.69 81 ALA A N 1
ATOM 642 C CA . ALA A 1 81 ? -14.453 4.727 3.598 1 98.69 81 ALA A CA 1
ATOM 643 C C . ALA A 1 81 ? -14.617 3.562 4.57 1 98.69 81 ALA A C 1
ATOM 645 O O . ALA A 1 81 ? -15.734 3.176 4.906 1 98.69 81 ALA A O 1
ATOM 646 N N . ALA A 1 82 ? -13.531 2.986 5.043 1 98.81 82 ALA A N 1
ATOM 647 C CA . ALA A 1 82 ? -13.555 1.771 5.852 1 98.81 82 ALA A CA 1
ATOM 648 C C . ALA A 1 82 ? -14.227 2.018 7.195 1 98.81 82 ALA A C 1
ATOM 650 O O . ALA A 1 82 ? -14.961 1.16 7.695 1 98.81 82 ALA A O 1
ATOM 651 N N . VAL A 1 83 ? -13.992 3.199 7.773 1 98.88 83 VAL A N 1
ATOM 652 C CA . VAL A 1 83 ? -14.484 3.496 9.117 1 98.88 83 VAL A CA 1
ATOM 653 C C . VAL A 1 83 ? -16.016 3.404 9.141 1 98.88 83 VAL A C 1
ATOM 655 O O . VAL A 1 83 ? -16.578 2.631 9.914 1 98.88 83 VAL A O 1
ATOM 658 N N . PRO A 1 84 ? -16.719 4.164 8.289 1 98.75 84 PRO A N 1
ATOM 659 C CA . PRO A 1 84 ? -18.172 4.02 8.344 1 98.75 84 PRO A CA 1
ATOM 660 C C . PRO A 1 84 ? -18.641 2.611 7.977 1 98.75 84 PRO A C 1
ATOM 662 O O . PRO A 1 84 ? -19.625 2.119 8.531 1 98.75 84 PRO A O 1
ATOM 665 N N . MET A 1 85 ? -18 1.893 7.133 1 98.44 85 MET A N 1
ATOM 666 C CA . MET A 1 85 ? -18.422 0.555 6.727 1 98.44 85 MET A CA 1
ATOM 667 C C . MET A 1 85 ? -18.266 -0.438 7.871 1 98.44 85 MET A C 1
ATOM 669 O O . MET A 1 85 ? -18.891 -1.496 7.871 1 98.44 85 MET A O 1
ATOM 673 N N . ASN A 1 86 ? -17.453 -0.126 8.82 1 98.75 86 ASN A N 1
ATOM 674 C CA . ASN A 1 86 ? -17.172 -1.073 9.898 1 98.75 86 ASN A CA 1
ATOM 675 C C . ASN A 1 86 ? -17.859 -0.668 11.195 1 98.75 86 ASN A C 1
ATOM 677 O O . ASN A 1 86 ? -18.141 -1.515 12.047 1 98.75 86 ASN A O 1
ATOM 681 N N . LEU A 1 87 ? -18.156 0.639 11.406 1 98.62 87 LEU A N 1
ATOM 682 C CA . LEU A 1 87 ? -18.5 1.091 12.75 1 98.62 87 LEU A CA 1
ATOM 683 C C . LEU A 1 87 ? -19.969 1.519 12.82 1 98.62 87 LEU A C 1
ATOM 685 O O . LEU A 1 87 ? -20.484 1.786 13.914 1 98.62 87 LEU A O 1
ATOM 689 N N . LEU A 1 88 ? -20.703 1.583 11.781 1 97.56 88 LEU A N 1
ATOM 690 C CA . LEU A 1 88 ? -22.062 2.115 11.797 1 97.56 88 LEU A CA 1
ATOM 691 C C . LEU A 1 88 ? -23.016 1.187 12.555 1 97.56 88 LEU A C 1
ATOM 693 O O . LEU A 1 88 ? -23.891 1.65 13.281 1 97.56 88 LEU A O 1
ATOM 697 N N . GLY A 1 89 ? -22.781 -0.205 12.375 1 92.94 89 GLY A N 1
ATOM 698 C CA . GLY A 1 89 ? -23.75 -1.136 12.922 1 92.94 89 GLY A CA 1
ATOM 699 C C . GLY A 1 89 ? -25.156 -0.883 12.422 1 92.94 89 GLY A C 1
ATOM 700 O O . GLY A 1 89 ? -25.391 -0.825 11.211 1 92.94 89 GLY A O 1
ATOM 701 N N . ASN A 1 90 ? -26.062 -0.576 13.422 1 92.69 90 ASN A N 1
ATOM 702 C CA . ASN A 1 90 ? -27.469 -0.346 13.055 1 92.69 90 ASN A CA 1
ATOM 703 C C . ASN A 1 90 ? -27.781 1.144 12.984 1 92.69 90 ASN A C 1
ATOM 705 O O . ASN A 1 90 ? -28.922 1.524 12.734 1 92.69 90 ASN A O 1
ATOM 709 N N . PHE A 1 91 ? -26.812 1.945 13.141 1 95.62 91 PHE A N 1
ATOM 710 C CA . PHE A 1 91 ? -27.016 3.389 13.078 1 95.62 91 PHE A CA 1
ATOM 711 C C . PHE A 1 91 ? -26.875 3.896 11.648 1 95.62 91 PHE A C 1
ATOM 713 O O . PHE A 1 91 ? -26.328 3.199 10.789 1 95.62 91 PHE A O 1
ATOM 720 N N . LYS A 1 92 ? -27.406 5.09 11.492 1 96.5 92 LYS A N 1
ATOM 721 C CA . LYS A 1 92 ? -27.266 5.734 10.188 1 96.5 92 LYS A CA 1
ATOM 722 C C . LYS A 1 92 ? -26.547 7.074 10.32 1 96.5 92 LYS A C 1
ATOM 724 O O . LYS A 1 92 ? -25.906 7.539 9.367 1 96.5 92 LYS A O 1
ATOM 729 N N . GLU A 1 93 ? -26.672 7.672 11.461 1 98.31 93 GLU A N 1
ATOM 730 C CA . GLU A 1 93 ? -26.156 9.023 11.656 1 98.31 93 GLU A CA 1
ATOM 731 C C . GLU A 1 93 ? -24.797 9 12.344 1 98.31 93 GLU A C 1
ATOM 733 O O . GLU A 1 93 ? -24.531 8.133 13.18 1 98.31 93 GLU A O 1
ATOM 738 N N . THR A 1 94 ? -23.969 9.852 11.977 1 98.69 94 THR A N 1
ATOM 739 C CA . THR A 1 94 ? -22.641 10.062 12.547 1 98.69 94 THR A CA 1
ATOM 740 C C . THR A 1 94 ? -22.344 11.547 12.711 1 98.69 94 THR A C 1
ATOM 742 O O . THR A 1 94 ? -23.078 12.391 12.172 1 98.69 94 THR A O 1
ATOM 745 N N . ASP A 1 95 ? -21.391 11.914 13.539 1 98.81 95 ASP A N 1
ATOM 746 C CA . ASP A 1 95 ? -20.938 13.289 13.695 1 98.81 95 ASP A CA 1
ATOM 747 C C . ASP A 1 95 ? -19.531 13.469 13.141 1 98.81 95 ASP A C 1
ATOM 749 O O . ASP A 1 95 ? -18.609 12.719 13.5 1 98.81 95 ASP A O 1
ATOM 753 N N . TYR A 1 96 ? -19.344 14.391 12.266 1 98.88 96 TYR A N 1
ATOM 754 C CA . TYR A 1 96 ? -18.031 14.719 11.727 1 98.88 96 TYR A CA 1
ATOM 755 C C . TYR A 1 96 ? -17.625 16.141 12.109 1 98.88 96 TYR A C 1
ATOM 757 O O . TYR A 1 96 ? -18.281 17.109 11.695 1 98.88 96 TYR A O 1
ATOM 765 N N . ILE A 1 97 ? -16.625 16.234 12.938 1 98.88 97 ILE A N 1
ATOM 766 C CA . ILE A 1 97 ? -16.062 17.531 13.273 1 98.88 97 ILE A CA 1
ATOM 767 C C . ILE A 1 97 ? -15.266 18.078 12.086 1 98.88 97 ILE A C 1
ATOM 769 O O . ILE A 1 97 ? -14.234 17.531 11.711 1 98.88 97 ILE A O 1
ATOM 773 N N . ASN A 1 98 ? -15.734 19.094 11.469 1 98.75 98 ASN A N 1
ATOM 774 C CA . ASN A 1 98 ? -15.117 19.703 10.297 1 98.75 98 ASN A CA 1
ATOM 775 C C . ASN A 1 98 ? -14.195 20.859 10.68 1 98.75 98 ASN A C 1
ATOM 777 O O . ASN A 1 98 ? -14.641 22 10.789 1 98.75 98 ASN A O 1
ATOM 781 N N . SER A 1 99 ? -12.953 20.531 10.781 1 98.5 99 SER A N 1
ATOM 782 C CA . SER A 1 99 ? -11.969 21.5 11.258 1 98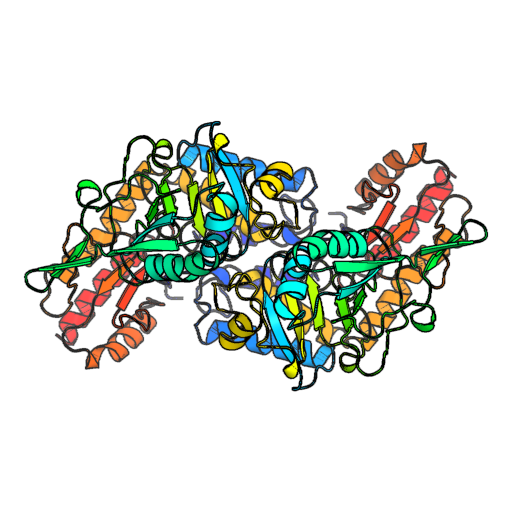.5 99 SER A CA 1
ATOM 783 C C . SER A 1 99 ? -11.094 22 10.109 1 98.5 99 SER A C 1
ATOM 785 O O . SER A 1 99 ? -10.336 22.969 10.273 1 98.5 99 SER A O 1
ATOM 787 N N . GLY A 1 100 ? -11.18 21.359 8.977 1 97.75 100 GLY A N 1
ATOM 788 C CA . GLY A 1 100 ? -10.32 21.734 7.859 1 97.75 100 GLY A CA 1
ATOM 789 C C . GLY A 1 100 ? -10.469 20.797 6.664 1 97.75 100 GLY A C 1
ATOM 790 O O . GLY A 1 100 ? -11.539 20.234 6.445 1 97.75 100 GLY A O 1
ATOM 791 N N . TYR A 1 101 ? -9.445 20.766 5.844 1 97.31 101 TYR A N 1
ATOM 792 C CA . TYR A 1 101 ? -9.469 20.094 4.547 1 97.31 101 TYR A CA 1
ATOM 793 C C . TYR A 1 101 ? -9.703 18.609 4.707 1 97.31 101 TYR A C 1
ATOM 795 O O . TYR A 1 101 ? -10.586 18.031 4.062 1 97.31 101 TYR A O 1
ATOM 803 N N . TRP A 1 102 ? -8.945 17.953 5.547 1 98.06 102 TRP A N 1
ATOM 804 C CA . TRP A 1 102 ? -8.969 16.5 5.633 1 98.06 102 TRP A CA 1
ATOM 805 C C . TRP A 1 102 ? -10.227 16.016 6.352 1 98.06 102 TRP A C 1
ATOM 807 O O . TRP A 1 102 ? -10.82 15.008 5.965 1 98.06 102 TRP A O 1
ATOM 817 N N . SER A 1 103 ? -10.594 16.688 7.406 1 98.69 103 SER A N 1
ATOM 818 C CA . SER A 1 103 ? -11.852 16.344 8.055 1 98.69 103 SER A CA 1
ATOM 819 C C . SER A 1 103 ? -13.023 16.469 7.094 1 98.69 103 SER A C 1
ATOM 821 O O . SER A 1 103 ? -13.953 15.664 7.121 1 98.69 103 SER A O 1
ATOM 823 N N . ASN A 1 104 ? -12.953 17.5 6.238 1 98.56 104 ASN A N 1
ATOM 824 C CA . ASN A 1 104 ? -13.992 17.656 5.227 1 98.56 104 ASN A CA 1
ATOM 825 C C . ASN A 1 104 ? -13.977 16.516 4.219 1 98.56 104 ASN A C 1
ATOM 827 O O . ASN A 1 104 ? -15.031 16.031 3.803 1 98.56 104 ASN A O 1
ATOM 831 N N . CYS A 1 105 ? -12.812 16.125 3.781 1 98.44 105 CYS A N 1
ATOM 832 C CA . CYS A 1 105 ? -12.695 14.992 2.855 1 98.44 105 CYS A CA 1
ATOM 833 C C . CYS A 1 105 ? -13.305 13.734 3.453 1 98.44 105 CYS A C 1
ATOM 835 O O . CYS A 1 105 ? -13.992 12.984 2.76 1 98.44 105 CYS A O 1
ATOM 837 N N . ALA A 1 106 ? -13.016 13.477 4.715 1 98.88 106 ALA A N 1
ATOM 838 C CA . ALA A 1 106 ? -13.578 12.32 5.398 1 98.88 106 ALA A CA 1
ATOM 839 C C . ALA A 1 106 ? -15.102 12.391 5.438 1 98.88 106 ALA A C 1
ATOM 841 O O . ALA A 1 106 ? -15.781 11.391 5.199 1 98.88 106 ALA A O 1
ATOM 842 N N . LEU A 1 107 ? -15.609 13.586 5.742 1 98.88 107 LEU A N 1
ATOM 843 C CA . LEU A 1 107 ? -17.047 13.828 5.785 1 98.88 107 LEU A CA 1
ATOM 844 C C . LEU A 1 107 ? -17.688 13.516 4.438 1 98.88 107 LEU A C 1
ATOM 846 O O . LEU A 1 107 ? -18.703 12.805 4.379 1 98.88 107 LEU A O 1
ATOM 850 N N . ILE A 1 108 ? -17.078 14.023 3.365 1 98.75 108 ILE A N 1
ATOM 851 C CA . ILE A 1 108 ? -17.625 13.852 2.021 1 98.75 108 ILE A CA 1
ATOM 852 C C . ILE A 1 108 ? -17.656 12.367 1.662 1 98.75 108 ILE A C 1
ATOM 854 O O . ILE A 1 108 ? -18.672 11.867 1.153 1 98.75 108 ILE A O 1
ATOM 858 N N . GLU A 1 109 ? -16.609 11.617 1.928 1 98.81 109 GLU A N 1
ATOM 859 C CA . GLU A 1 109 ? -16.562 10.188 1.636 1 98.81 109 GLU A CA 1
ATOM 860 C C . GLU A 1 109 ? -17.625 9.43 2.438 1 98.81 109 GLU A C 1
ATOM 862 O O . GLU A 1 109 ? -18.25 8.5 1.926 1 98.81 109 GLU A O 1
ATOM 867 N N . ALA A 1 110 ? -17.797 9.812 3.664 1 98.75 110 ALA A N 1
ATOM 868 C CA . ALA A 1 110 ? -18.703 9.117 4.578 1 98.75 110 ALA A CA 1
ATOM 869 C C . ALA A 1 110 ? -20.141 9.188 4.078 1 98.75 110 ALA A C 1
ATOM 871 O O . ALA A 1 110 ? -20.953 8.305 4.379 1 98.75 110 ALA A O 1
ATOM 872 N N . LYS A 1 111 ? -20.453 10.219 3.309 1 98.75 111 LYS A N 1
ATOM 873 C CA . LYS A 1 111 ? -21.812 10.406 2.799 1 98.75 111 LYS A CA 1
ATOM 874 C C . LYS A 1 111 ? -22.25 9.227 1.938 1 98.75 111 LYS A C 1
ATOM 876 O O . LYS A 1 111 ? -23.438 8.984 1.76 1 98.75 111 LYS A O 1
ATOM 881 N N . LYS A 1 112 ? -21.328 8.508 1.437 1 98.06 112 LYS A N 1
ATOM 882 C CA . LYS A 1 112 ? -21.625 7.336 0.62 1 98.06 112 LYS A CA 1
ATOM 883 C C . LYS A 1 112 ? -22.25 6.223 1.464 1 98.06 112 LYS A C 1
ATOM 885 O O . LYS A 1 112 ? -22.922 5.34 0.936 1 98.06 112 LYS A O 1
ATOM 890 N N . TYR A 1 113 ? -22.062 6.258 2.756 1 98 113 TYR A N 1
ATOM 891 C CA . TYR A 1 113 ? -22.344 5.082 3.57 1 98 113 TYR A CA 1
ATOM 892 C C . TYR A 1 113 ? -23.297 5.434 4.711 1 98 113 TYR A C 1
ATOM 894 O O . TYR A 1 113 ? -23.953 4.555 5.273 1 98 113 TYR A O 1
ATOM 902 N N . CYS A 1 114 ? -23.281 6.707 5.098 1 98.31 114 CYS A N 1
ATOM 903 C CA . CYS A 1 114 ? -24.078 7.137 6.242 1 98.31 114 CYS A CA 1
ATOM 904 C C . CYS A 1 114 ? -24.562 8.57 6.055 1 98.31 114 CYS A C 1
ATOM 906 O O . CYS A 1 114 ? -24.469 9.125 4.957 1 98.31 114 CYS A O 1
ATOM 908 N N . ILE A 1 115 ? -25.281 9.102 7.094 1 98.5 115 ILE A N 1
ATOM 909 C CA . ILE A 1 115 ? -25.75 10.484 7.133 1 98.5 115 ILE A CA 1
ATOM 910 C C . ILE A 1 115 ? -24.906 11.281 8.125 1 98.5 115 ILE A C 1
ATOM 912 O O . ILE A 1 115 ? -25.281 11.43 9.289 1 98.5 115 ILE A O 1
ATOM 916 N N . PRO A 1 116 ? -23.781 11.742 7.684 1 98.69 116 PRO A N 1
ATOM 917 C CA . PRO A 1 116 ? -22.891 12.461 8.594 1 98.69 116 PRO A CA 1
ATOM 918 C C . PRO A 1 116 ? -23.328 13.898 8.844 1 98.69 116 PRO A C 1
ATOM 920 O O . PRO A 1 116 ? -23.516 14.664 7.895 1 98.69 116 PRO A O 1
ATOM 923 N N . LYS A 1 117 ? -23.531 14.242 10.117 1 98.75 117 LYS A N 1
ATOM 924 C CA . LYS A 1 117 ? -23.734 15.633 10.5 1 98.75 117 LYS A CA 1
ATOM 925 C C . LYS A 1 117 ? -22.438 16.422 10.414 1 98.75 117 LYS A C 1
ATOM 927 O O . LYS A 1 117 ? -21.422 16.031 11.008 1 98.75 117 LYS A O 1
ATOM 932 N N . ASN A 1 118 ? -22.453 17.453 9.609 1 98.75 118 ASN A N 1
ATOM 933 C CA . ASN A 1 118 ? -21.328 18.359 9.492 1 98.75 118 ASN A CA 1
ATOM 934 C C . ASN A 1 118 ? -21.281 19.344 10.656 1 98.75 118 ASN A C 1
ATOM 936 O O . ASN A 1 118 ? -22.109 20.266 10.734 1 98.75 118 ASN A O 1
ATOM 940 N N . ILE A 1 119 ? -20.359 19.219 11.555 1 98.75 119 ILE A N 1
ATOM 941 C CA . ILE A 1 119 ? -20.188 20.125 12.68 1 98.75 119 ILE A CA 1
ATOM 942 C C . ILE A 1 119 ? -18.984 21.031 12.43 1 98.75 119 ILE A C 1
ATOM 944 O O . ILE A 1 119 ? -17.844 20.688 12.781 1 98.75 119 ILE A O 1
ATOM 948 N N . SER A 1 120 ? -19.172 22.188 11.883 1 98.31 120 SER A N 1
ATOM 949 C CA . SER A 1 120 ? -18.109 23.141 11.578 1 98.31 120 SER A CA 1
ATOM 950 C C . SER A 1 120 ? -17.578 23.781 12.852 1 98.31 120 SER A C 1
ATOM 952 O O . SER A 1 120 ? -18.328 24.406 13.609 1 98.31 120 SER A O 1
ATOM 954 N N . VAL A 1 121 ? -16.312 23.703 13.047 1 98.56 121 VAL A N 1
ATOM 955 C CA . VAL A 1 121 ? -15.781 24.203 14.305 1 98.56 121 VAL A CA 1
ATOM 956 C C . VAL A 1 121 ? -14.75 25.297 14.023 1 98.56 121 VAL A C 1
ATOM 958 O O . VAL A 1 121 ? -14.172 25.875 14.953 1 98.56 121 VAL A O 1
ATOM 961 N N . ARG A 1 122 ? -14.391 25.531 12.812 1 97.88 122 ARG A N 1
ATOM 962 C CA . ARG A 1 122 ? -13.477 26.609 12.453 1 97.88 122 ARG A CA 1
ATOM 963 C C . ARG A 1 122 ? -14.172 27.969 12.562 1 97.88 122 ARG A C 1
ATOM 965 O O . ARG A 1 122 ? -15.258 28.156 12.016 1 97.88 122 ARG A O 1
ATOM 972 N N . GLN A 1 123 ? -13.594 28.891 13.266 1 97.62 123 GLN A N 1
ATOM 973 C CA . GLN A 1 123 ? -14.102 30.234 13.469 1 97.62 123 GLN A CA 1
ATOM 974 C C . GLN A 1 123 ? -13.023 31.281 13.203 1 97.62 123 GLN A C 1
ATOM 976 O O . GLN A 1 123 ? -11.852 30.938 13.016 1 97.62 123 GLN A O 1
ATOM 981 N N . LYS A 1 124 ? -13.438 32.469 13.055 1 96.62 124 LYS A N 1
ATOM 982 C CA . LYS A 1 124 ? -12.531 33.594 12.883 1 96.62 124 LYS A CA 1
ATOM 983 C C . LYS A 1 124 ? -12.883 34.75 13.828 1 96.62 124 LYS A C 1
ATOM 985 O O . LYS A 1 124 ? -14.062 35.062 14.023 1 96.62 124 LYS A O 1
ATOM 990 N N . LYS A 1 125 ? -11.938 35.25 14.516 1 95.5 125 LYS A N 1
ATOM 991 C CA . LYS A 1 125 ? -12.07 36.406 15.383 1 95.5 125 LYS A CA 1
ATOM 992 C C . LYS A 1 125 ? -10.844 37.312 15.289 1 95.5 125 LYS A C 1
ATOM 994 O O . LYS A 1 125 ? -9.711 36.844 15.375 1 95.5 125 LYS A O 1
ATOM 999 N N . ASN A 1 126 ? -11.023 38.625 15.094 1 94.25 126 ASN A N 1
ATOM 1000 C CA . ASN A 1 126 ? -9.961 39.625 15.031 1 94.25 126 ASN A CA 1
ATOM 1001 C C . ASN A 1 126 ? -8.891 39.25 14.016 1 94.25 126 ASN A C 1
ATOM 1003 O O . ASN A 1 126 ? -7.699 39.281 14.32 1 94.25 126 ASN A O 1
ATOM 1007 N N . GLY A 1 127 ? -9.32 38.656 12.891 1 93.62 127 GLY A N 1
ATOM 1008 C CA . GLY A 1 127 ? -8.414 38.375 11.797 1 93.62 127 GLY A CA 1
ATOM 1009 C C . GLY A 1 127 ? -7.676 37.062 11.984 1 93.62 127 GLY A C 1
ATOM 1010 O O . GLY A 1 127 ? -6.852 36.656 11.148 1 93.62 127 GLY A O 1
ATOM 1011 N N . LYS A 1 128 ? -7.996 36.375 13.016 1 96.44 128 LYS A N 1
ATOM 1012 C CA . LYS A 1 128 ? -7.34 35.094 13.289 1 96.44 128 LYS A CA 1
ATOM 1013 C C . LYS A 1 128 ? -8.344 33.938 13.258 1 96.44 128 LYS A C 1
ATOM 1015 O O . LYS A 1 128 ? -9.477 34.094 13.719 1 96.44 128 LYS A O 1
ATOM 1020 N N . SER A 1 129 ? -7.926 32.906 12.633 1 97.62 129 SER A N 1
ATOM 1021 C CA . SER A 1 129 ? -8.727 31.688 12.633 1 97.62 129 SER A CA 1
ATOM 1022 C C . SER A 1 129 ? -8.477 30.859 13.891 1 97.62 129 SER A C 1
ATOM 1024 O O . SER A 1 129 ? -7.355 30.797 14.391 1 97.62 129 SER A O 1
ATOM 1026 N N . PHE A 1 130 ? -9.516 30.25 14.414 1 98.38 130 PHE A N 1
ATOM 1027 C CA . PHE A 1 130 ? -9.367 29.344 15.547 1 98.38 130 PHE A CA 1
ATOM 1028 C C . PHE A 1 130 ? -10.375 28.203 15.461 1 98.38 130 PHE A C 1
ATOM 1030 O O . PHE A 1 130 ? -11.297 28.25 14.641 1 98.38 130 PHE A O 1
ATOM 1037 N N . LEU A 1 131 ? -10.188 27.141 16.234 1 98.75 131 LEU A N 1
ATOM 1038 C CA . LEU A 1 131 ? -11.062 25.969 16.281 1 98.75 131 LEU A CA 1
ATOM 1039 C C . LEU A 1 131 ? -11.773 25.875 17.641 1 98.75 131 LEU A C 1
ATOM 1041 O O . LEU A 1 131 ? -11.156 26.094 18.672 1 98.75 131 LEU A O 1
ATOM 1045 N N . LEU A 1 132 ? -13.023 25.594 17.578 1 98.44 132 LEU A N 1
ATOM 1046 C CA . LEU A 1 132 ? -13.766 25.375 18.812 1 98.44 132 LEU A CA 1
ATOM 1047 C C . LEU A 1 132 ? -13.227 24.156 19.562 1 98.44 132 LEU A C 1
ATOM 1049 O O . LEU A 1 132 ? -12.859 23.156 18.938 1 98.44 132 LEU A O 1
ATOM 1053 N N . LYS A 1 133 ? -13.203 24.281 20.891 1 97.5 133 LYS A N 1
ATOM 1054 C CA . LYS A 1 133 ? -12.742 23.156 21.703 1 97.5 133 LYS A CA 1
ATOM 1055 C C . LYS A 1 133 ? -13.82 22.078 21.812 1 97.5 133 LYS A C 1
ATOM 1057 O O . LYS A 1 133 ? -15 22.344 21.578 1 97.5 133 LYS A O 1
ATOM 1062 N N . PRO A 1 134 ? -13.445 20.859 22.141 1 97.88 134 PRO A N 1
ATOM 1063 C CA . PRO A 1 134 ? -14.383 19.734 22.172 1 97.88 134 PRO A CA 1
ATOM 1064 C C . PRO A 1 134 ? -15.617 20.016 23.016 1 97.88 134 PRO A C 1
ATOM 1066 O O . PRO A 1 134 ? -16.734 19.625 22.641 1 97.88 134 PRO A O 1
ATOM 1069 N N . SER A 1 135 ? -15.484 20.703 24.125 1 96.19 135 SER A N 1
ATOM 1070 C CA . SER A 1 135 ? -16.625 21 24.984 1 96.19 135 SER A CA 1
ATOM 1071 C C . SER A 1 135 ? -17.656 21.875 24.281 1 96.19 135 SER A C 1
ATOM 1073 O O . SER A 1 135 ? -18.781 22 24.734 1 96.19 135 SER A O 1
ATOM 1075 N N . GLN A 1 136 ? -17.25 22.469 23.172 1 97.81 136 GLN A N 1
ATOM 1076 C CA . GLN A 1 136 ? -18.125 23.375 22.453 1 97.81 136 GLN A CA 1
ATOM 1077 C C . GLN A 1 136 ? -18.734 22.703 21.219 1 97.81 136 GLN A C 1
ATOM 1079 O O . GLN A 1 136 ? -19.516 23.312 20.484 1 97.81 136 GLN A O 1
ATOM 1084 N N . TRP A 1 137 ? -18.375 21.422 21 1 98.19 137 TRP A N 1
ATOM 1085 C CA . TRP A 1 137 ? -18.906 20.719 19.844 1 98.19 137 TRP A CA 1
ATOM 1086 C C . TRP A 1 137 ? -20.375 20.359 20.047 1 98.19 137 TRP A C 1
ATOM 1088 O O . TRP A 1 137 ? -20.781 19.938 21.141 1 98.19 137 TRP A O 1
ATOM 1098 N N . ASN A 1 138 ? -21.219 20.594 19.078 1 97.19 138 ASN A N 1
ATOM 1099 C CA . ASN A 1 138 ? -22.625 20.234 19.125 1 97.19 138 ASN A CA 1
ATOM 1100 C C . ASN A 1 138 ? -22.844 18.781 18.703 1 97.19 138 ASN A C 1
ATOM 1102 O O . ASN A 1 138 ? -23.359 18.531 17.609 1 97.19 138 ASN A O 1
ATOM 1106 N N . ILE A 1 139 ? -22.594 17.875 19.594 1 97.38 139 ILE A N 1
ATOM 1107 C CA . ILE A 1 139 ? -22.609 16.453 19.312 1 97.38 139 ILE A CA 1
ATOM 1108 C C . ILE A 1 139 ? -24.031 15.914 19.422 1 97.38 139 ILE A C 1
ATOM 1110 O O . ILE A 1 139 ? -24.781 16.297 20.328 1 97.38 139 ILE A O 1
ATOM 1114 N N . SER A 1 140 ? -24.344 14.992 18.531 1 96.31 140 SER A N 1
ATOM 1115 C CA . SER A 1 140 ? -25.641 14.344 18.547 1 96.31 140 SER A CA 1
ATOM 1116 C C . SER A 1 140 ? -25.703 13.227 19.578 1 96.31 140 SER A C 1
ATOM 1118 O O . SER A 1 140 ? -24.719 12.5 19.781 1 96.31 140 SER A O 1
ATOM 1120 N N . ASP A 1 141 ? -26.891 12.977 20.172 1 92.44 141 ASP A N 1
ATOM 1121 C CA . ASP A 1 141 ? -27.062 11.938 21.172 1 92.44 141 ASP A CA 1
ATOM 1122 C C . ASP A 1 141 ? -27 10.547 20.547 1 92.44 141 ASP A C 1
ATOM 1124 O O . ASP A 1 141 ? -26.5 9.602 21.156 1 92.44 141 ASP A O 1
ATOM 1128 N N . ASN A 1 142 ? -27.422 10.43 19.297 1 91.5 142 ASN A N 1
ATOM 1129 C CA . ASN A 1 142 ? -27.609 9.102 18.719 1 91.5 142 ASN A CA 1
ATOM 1130 C C . ASN A 1 142 ? -26.656 8.859 17.562 1 91.5 142 ASN A C 1
ATOM 1132 O O . ASN A 1 142 ? -26.938 8.023 16.688 1 91.5 142 ASN A O 1
ATOM 1136 N N . SER A 1 143 ? -25.609 9.508 17.531 1 96.38 143 SER A N 1
ATOM 1137 C CA . SER A 1 143 ? -24.641 9.266 16.453 1 96.38 143 SER A CA 1
ATOM 1138 C C . SER A 1 143 ? -23.828 8.008 16.719 1 96.38 143 SER A C 1
ATOM 1140 O O . SER A 1 143 ? -23.484 7.719 17.875 1 96.38 143 SER A O 1
ATOM 1142 N N . ALA A 1 144 ? -23.531 7.203 15.68 1 97.94 144 ALA A N 1
ATOM 1143 C CA . ALA A 1 144 ? -22.766 5.969 15.812 1 97.94 144 ALA A CA 1
ATOM 1144 C C . ALA A 1 144 ? -21.375 6.25 16.344 1 97.94 144 ALA A C 1
ATOM 1146 O O . ALA A 1 144 ? -20.828 5.473 17.141 1 97.94 144 ALA A O 1
ATOM 1147 N N . TYR A 1 145 ? -20.781 7.348 15.883 1 98.69 145 TYR A N 1
ATOM 1148 C CA . TYR A 1 145 ? -19.453 7.754 16.297 1 98.69 145 TYR A CA 1
ATOM 1149 C C . TYR A 1 145 ? -19.188 9.219 15.953 1 98.69 145 TYR A C 1
ATOM 1151 O O . TYR A 1 145 ? -19.969 9.836 15.211 1 98.69 145 TYR A O 1
ATOM 1159 N N . ILE A 1 146 ? -18.172 9.766 16.547 1 98.75 146 ILE A N 1
ATOM 1160 C CA . ILE A 1 146 ? -17.641 11.086 16.25 1 98.75 146 ILE A CA 1
ATOM 1161 C C . ILE A 1 146 ? -16.312 10.953 15.508 1 98.75 146 ILE A C 1
ATOM 1163 O O . ILE A 1 146 ? -15.414 10.234 15.961 1 98.75 146 ILE A O 1
ATOM 1167 N N . HIS A 1 147 ? -16.25 11.539 14.359 1 98.88 147 HIS A N 1
ATOM 1168 C CA . HIS A 1 147 ? -14.992 11.562 13.609 1 98.88 147 HIS A CA 1
ATOM 1169 C C . HIS A 1 147 ? -14.328 12.93 13.672 1 98.88 147 HIS A C 1
ATOM 1171 O O . HIS A 1 147 ? -14.984 13.953 13.461 1 98.88 147 HIS A O 1
ATOM 1177 N N . TYR A 1 148 ? -13.055 12.984 13.984 1 98.19 148 TYR A N 1
ATOM 1178 C CA . TYR A 1 148 ? -12.375 14.266 13.898 1 98.19 148 TYR A CA 1
ATOM 1179 C C . TYR A 1 148 ? -10.914 14.094 13.5 1 98.19 148 TYR A C 1
ATOM 1181 O O . TYR A 1 148 ? -10.414 12.961 13.414 1 98.19 148 TYR A O 1
ATOM 1189 N N . CYS A 1 149 ? -10.281 15.117 13.117 1 98.62 149 CYS A N 1
ATOM 1190 C CA . CYS A 1 149 ? -8.883 15.234 12.727 1 98.62 149 CYS A CA 1
ATOM 1191 C C . CYS A 1 149 ? -8.141 16.203 13.641 1 98.62 149 CYS A C 1
ATOM 1193 O O . CYS A 1 149 ? -8.297 17.422 13.523 1 98.62 149 CYS A O 1
ATOM 1195 N N . PRO A 1 150 ? -7.312 15.664 14.531 1 98.38 150 PRO A N 1
ATOM 1196 C CA . PRO A 1 150 ? -6.691 16.531 15.523 1 98.38 150 PRO A CA 1
ATOM 1197 C C . PRO A 1 150 ? -5.699 17.516 14.906 1 98.38 150 PRO A C 1
ATOM 1199 O O . PRO A 1 150 ? -5.41 18.562 15.5 1 98.38 150 PRO A O 1
ATOM 1202 N N . ASN A 1 151 ? -5.152 17.141 13.781 1 98.62 151 ASN A N 1
ATOM 1203 C CA . ASN A 1 151 ? -4.184 18 13.102 1 98.62 151 ASN A CA 1
ATOM 1204 C C . ASN A 1 151 ? -4.445 18.031 11.594 1 98.62 151 ASN A C 1
ATOM 1206 O O . ASN A 1 151 ? -4.324 17.016 10.914 1 98.62 151 ASN A O 1
ATOM 1210 N N . GLU A 1 152 ? -4.863 19.219 11.156 1 98.38 152 GLU A N 1
ATOM 1211 C CA . GLU A 1 152 ? -5.098 19.438 9.734 1 98.38 152 GLU A CA 1
ATOM 1212 C C . GLU A 1 152 ? -3.809 19.828 9.016 1 98.38 152 GLU A C 1
ATOM 1214 O O . GLU A 1 152 ? -3.404 21 9.047 1 98.38 152 GLU A O 1
ATOM 1219 N N . THR A 1 153 ? -3.26 18.891 8.281 1 97.69 153 THR A N 1
ATOM 1220 C CA . THR A 1 153 ? -1.951 19.031 7.652 1 97.69 153 THR A CA 1
ATOM 1221 C C . THR A 1 153 ? -1.929 20.219 6.703 1 97.69 153 THR A C 1
ATOM 1223 O O . THR A 1 153 ? -0.971 21 6.695 1 97.69 153 THR A O 1
ATOM 1226 N N . ILE A 1 154 ? -2.957 20.375 5.949 1 96.12 154 ILE A N 1
ATOM 1227 C CA . ILE A 1 154 ? -3.006 21.391 4.902 1 96.12 154 ILE A CA 1
ATOM 1228 C C . ILE A 1 154 ? -3.229 22.766 5.531 1 96.12 154 ILE A C 1
ATOM 1230 O O . ILE A 1 154 ? -2.549 23.734 5.176 1 96.12 154 ILE A O 1
ATOM 1234 N N . ASP A 1 155 ? -4.02 22.844 6.574 1 96.44 155 ASP A N 1
ATOM 1235 C CA . ASP A 1 155 ? -4.426 24.109 7.188 1 96.44 155 ASP A CA 1
ATOM 1236 C C . ASP A 1 155 ? -3.414 24.562 8.234 1 96.44 155 ASP A C 1
ATOM 1238 O O . ASP A 1 155 ? -3.369 25.734 8.594 1 96.44 155 ASP A O 1
ATOM 1242 N N . GLY A 1 156 ? -2.668 23.625 8.727 1 98 156 GLY A N 1
ATOM 1243 C CA . GLY A 1 156 ? -1.748 23.953 9.805 1 98 156 GLY A CA 1
ATOM 1244 C C . GLY A 1 156 ? -2.447 24.234 11.117 1 98 156 GLY A C 1
ATOM 1245 O O . GLY A 1 156 ? -1.964 25.047 11.914 1 98 156 GLY A O 1
ATOM 1246 N N . MET A 1 157 ? -3.627 23.688 11.297 1 98.44 157 MET A N 1
ATOM 1247 C CA . MET A 1 157 ? -4.395 23.922 12.523 1 98.44 157 MET A CA 1
ATOM 1248 C C . MET A 1 157 ? -4.543 22.625 13.32 1 98.44 157 MET A C 1
ATOM 1250 O O . MET A 1 157 ? -4.699 21.547 12.742 1 98.44 157 MET A O 1
ATOM 1254 N N . SER A 1 158 ? -4.52 22.766 14.664 1 98.5 158 SER A N 1
ATOM 1255 C CA . SER A 1 158 ? -4.574 21.578 15.523 1 98.5 158 SER A CA 1
ATOM 1256 C C . SER A 1 158 ? -5.539 21.781 16.688 1 98.5 158 SER A C 1
ATOM 1258 O O . SER A 1 158 ? -5.711 22.906 17.156 1 98.5 158 SER A O 1
ATOM 1260 N N . ILE A 1 159 ? -6.199 20.75 17.016 1 98.38 159 ILE A N 1
ATOM 1261 C CA . ILE A 1 159 ? -6.914 20.641 18.297 1 98.38 159 ILE A CA 1
ATOM 1262 C C . ILE A 1 159 ? -6.102 19.797 19.266 1 98.38 159 ILE A C 1
ATOM 1264 O O . ILE A 1 159 ? -5.988 18.578 19.094 1 98.38 159 ILE A O 1
ATOM 1268 N N . TYR A 1 160 ? -5.547 20.359 20.281 1 97.31 160 TYR A N 1
ATOM 1269 C CA . TYR A 1 160 ? -4.66 19.656 21.203 1 97.31 160 TYR A CA 1
ATOM 1270 C C . TYR A 1 160 ? -5.457 18.969 22.312 1 97.31 160 TYR A C 1
ATOM 1272 O O . TYR A 1 160 ? -5.09 17.891 22.781 1 97.31 160 TYR A O 1
ATOM 1280 N N . GLU A 1 161 ? -6.543 19.625 22.719 1 97.38 161 GLU A N 1
ATOM 1281 C CA . GLU A 1 161 ? -7.398 18.984 23.703 1 97.38 161 GLU A CA 1
ATOM 1282 C C . GLU A 1 161 ? -8.07 17.75 23.141 1 97.38 161 GLU A C 1
ATOM 1284 O O . GLU A 1 161 ? -8.734 17.812 22.094 1 97.38 161 GLU A O 1
ATOM 1289 N N . GLU A 1 162 ? -7.895 16.609 23.75 1 97.19 162 GLU A N 1
ATOM 1290 C CA . GLU A 1 162 ? -8.508 15.367 23.281 1 97.19 162 GLU A CA 1
ATOM 1291 C C . GLU A 1 162 ? -9.969 15.281 23.719 1 97.19 162 GLU A C 1
ATOM 1293 O O . GLU A 1 162 ? -10.312 15.617 24.859 1 97.19 162 GLU A O 1
ATOM 1298 N N . PRO A 1 163 ? -10.805 14.898 22.781 1 97.12 163 PRO A N 1
ATOM 1299 C CA . PRO A 1 163 ? -12.211 14.75 23.156 1 97.12 163 PRO A CA 1
ATOM 1300 C C . PRO A 1 163 ? -12.445 13.57 24.109 1 97.12 163 PRO A C 1
ATOM 1302 O O . PRO A 1 163 ? -11.805 12.531 23.969 1 97.12 163 PRO A O 1
ATOM 1305 N N . ASN A 1 164 ? -13.258 13.82 25.016 1 93 164 ASN A N 1
ATOM 1306 C CA . ASN A 1 164 ? -13.703 12.797 25.953 1 93 164 ASN A CA 1
ATOM 1307 C C . ASN A 1 164 ? -15.203 12.891 26.219 1 93 164 ASN A C 1
ATOM 1309 O O . ASN A 1 164 ? -15.648 13.703 27.031 1 93 164 ASN A O 1
ATOM 1313 N N . PHE A 1 165 ? -15.891 12.18 25.438 1 92 165 PHE A N 1
ATOM 1314 C CA . PHE A 1 165 ? -17.344 12.109 25.578 1 92 165 PHE A CA 1
ATOM 1315 C C . PHE A 1 165 ? -17.766 10.781 26.188 1 92 165 PHE A C 1
ATOM 1317 O O . PHE A 1 165 ? -17.25 9.727 25.828 1 92 165 PHE A O 1
ATOM 1324 N N . LYS A 1 166 ? -18.609 10.859 27.125 1 85.94 166 LYS A N 1
ATOM 1325 C CA . LYS A 1 166 ? -19.094 9.633 27.766 1 85.94 166 LYS A CA 1
ATOM 1326 C C . LYS A 1 166 ? -19.922 8.797 26.797 1 85.94 166 LYS A C 1
ATOM 1328 O O . LYS A 1 166 ? -20.734 9.336 26.047 1 85.94 166 LYS A O 1
ATOM 1333 N N . ASN A 1 167 ? -19.703 7.547 26.656 1 88.81 167 ASN A N 1
ATOM 1334 C CA . ASN A 1 167 ? -20.453 6.551 25.906 1 88.81 167 ASN A CA 1
ATOM 1335 C C . ASN A 1 167 ? -20.453 6.859 24.406 1 88.81 167 ASN A C 1
ATOM 1337 O O . ASN A 1 167 ? -21.438 6.637 23.719 1 88.81 167 ASN A O 1
ATOM 1341 N N . LYS A 1 168 ? -19.531 7.648 23.953 1 95.44 168 LYS A N 1
ATOM 1342 C CA . LYS A 1 168 ? -19.406 7.91 22.516 1 95.44 168 LYS A CA 1
ATOM 1343 C C . LYS A 1 168 ? -18.141 7.262 21.953 1 95.44 168 LYS A C 1
ATOM 1345 O O . LYS A 1 168 ? -17.109 7.215 22.609 1 95.44 168 LYS A O 1
ATOM 1350 N N . ILE A 1 169 ? -18.25 6.668 20.812 1 98 169 ILE A N 1
ATOM 1351 C CA . ILE A 1 169 ? -17.094 6.18 20.078 1 98 169 ILE A CA 1
ATOM 1352 C C . ILE A 1 169 ? -16.422 7.336 19.328 1 98 169 ILE A C 1
ATOM 1354 O O . ILE A 1 169 ? -17.078 8.031 18.547 1 98 169 ILE A O 1
ATOM 1358 N N . ILE A 1 170 ? -15.195 7.617 19.594 1 98.62 170 ILE A N 1
ATOM 1359 C CA . ILE A 1 170 ? -14.445 8.68 18.938 1 98.62 170 ILE A CA 1
ATOM 1360 C C . ILE A 1 170 ? -13.438 8.078 17.969 1 98.62 170 ILE A C 1
ATOM 1362 O O . ILE A 1 170 ? -12.688 7.168 18.312 1 98.62 170 ILE A O 1
ATOM 1366 N N . VAL A 1 171 ? -13.5 8.539 16.75 1 98.88 171 VAL A N 1
ATOM 1367 C CA . VAL A 1 171 ? -12.562 8.148 15.703 1 98.88 171 VAL A CA 1
ATOM 1368 C C . VAL A 1 171 ? -11.633 9.32 15.375 1 98.88 171 VAL A C 1
ATOM 1370 O O . VAL A 1 171 ? -12.094 10.438 15.148 1 98.88 171 VAL A O 1
ATOM 1373 N N . GLY A 1 172 ? -10.336 9.055 15.328 1 98.81 172 GLY A N 1
ATOM 1374 C CA . GLY A 1 172 ? -9.383 10.117 15.039 1 98.81 172 GLY A CA 1
ATOM 1375 C C . GLY A 1 172 ? -8.477 9.805 13.867 1 98.81 172 GLY A C 1
ATOM 1376 O O . GLY A 1 172 ? -7.938 8.703 13.766 1 98.81 172 GLY A O 1
ATOM 1377 N N . ASP A 1 173 ? -8.352 10.734 12.953 1 98.81 173 ASP A N 1
ATOM 1378 C CA . ASP A 1 173 ? -7.301 10.719 11.938 1 98.81 173 ASP A CA 1
ATOM 1379 C C . ASP A 1 173 ? -6.008 11.328 12.477 1 98.81 173 ASP A C 1
ATOM 1381 O O . ASP A 1 173 ? -5.828 12.547 12.445 1 98.81 173 ASP A O 1
ATOM 1385 N N . PHE A 1 174 ? -5.07 10.508 12.875 1 98.75 174 PHE A N 1
ATOM 1386 C CA . PHE A 1 174 ? -3.863 10.977 13.539 1 98.75 174 PHE A CA 1
ATOM 1387 C C . PHE A 1 174 ? -2.662 10.898 12.609 1 98.75 174 PHE A C 1
ATOM 1389 O O . PHE A 1 174 ? -1.521 10.805 13.062 1 98.75 174 PHE A O 1
ATOM 1396 N N . SER A 1 175 ? -2.865 10.93 11.312 1 98.31 175 SER A N 1
ATOM 1397 C CA . SER A 1 175 ? -1.808 10.742 10.328 1 98.31 175 SER A CA 1
ATOM 1398 C C . SER A 1 175 ? -0.639 11.695 10.578 1 98.31 175 SER A C 1
ATOM 1400 O O . SER A 1 175 ? 0.522 11.281 10.516 1 98.31 175 SER A O 1
ATOM 1402 N N . SER A 1 176 ? -0.907 12.914 10.922 1 98.06 176 SER A N 1
ATOM 1403 C CA . SER A 1 176 ? 0.176 13.883 11.055 1 98.06 176 SER A CA 1
ATOM 1404 C C . SER A 1 176 ? 0.527 14.125 12.516 1 98.06 176 SER A C 1
ATOM 1406 O O . SER A 1 176 ? 1.378 14.961 12.828 1 98.06 176 SER A O 1
ATOM 1408 N N . PHE A 1 177 ? -0.108 13.344 13.484 1 97.38 177 PHE A N 1
ATOM 1409 C CA . PHE A 1 177 ? 0.136 13.594 14.898 1 97.38 177 PHE A CA 1
ATOM 1410 C C . PHE A 1 177 ? 0.588 12.32 15.602 1 97.38 177 PHE A C 1
ATOM 1412 O O . PHE A 1 177 ? 1.125 12.375 16.719 1 97.38 177 PHE A O 1
ATOM 1419 N N . ILE A 1 178 ? 0.321 11.188 15.008 1 98.25 178 ILE A N 1
ATOM 1420 C CA . ILE A 1 178 ? 0.638 9.938 15.695 1 98.25 178 ILE A CA 1
ATOM 1421 C C . ILE A 1 178 ? 2.121 9.906 16.047 1 98.25 178 ILE A C 1
ATOM 1423 O O . ILE A 1 178 ? 2.969 10.32 15.258 1 98.25 178 ILE A O 1
ATOM 1427 N N . LEU A 1 179 ? 2.455 9.523 17.297 1 98.62 179 LEU A N 1
ATOM 1428 C CA . LEU A 1 179 ? 3.811 9.305 17.797 1 98.62 179 LEU A CA 1
ATOM 1429 C C . LEU A 1 179 ? 4.531 10.633 18 1 98.62 179 LEU A C 1
ATOM 1431 O O . LEU A 1 179 ? 5.715 10.656 18.328 1 98.62 179 LEU A O 1
ATOM 1435 N N . SER A 1 180 ? 3.885 11.789 17.719 1 98.12 180 SER A N 1
ATOM 1436 C CA . SER A 1 180 ? 4.539 13.086 17.844 1 98.12 180 SER A CA 1
ATOM 1437 C C . SER A 1 180 ? 4.336 13.672 19.25 1 98.12 180 SER A C 1
ATOM 1439 O O . SER A 1 180 ? 5.027 14.609 19.641 1 98.12 180 SER A O 1
ATOM 1441 N N . ARG A 1 181 ? 3.359 13.148 19.922 1 96.88 181 ARG A N 1
ATOM 1442 C CA . ARG A 1 181 ? 2.996 13.586 21.266 1 96.88 181 ARG A CA 1
ATOM 1443 C C . ARG A 1 181 ? 2.23 12.492 22 1 96.88 181 ARG A C 1
ATOM 1445 O O . ARG A 1 181 ? 1.762 11.531 21.391 1 96.88 181 ARG A O 1
ATOM 1452 N N . ARG A 1 182 ? 2.156 12.734 23.391 1 96.44 182 ARG A N 1
ATOM 1453 C CA . ARG A 1 182 ? 1.382 11.789 24.188 1 96.44 182 ARG A CA 1
ATOM 1454 C C . ARG A 1 182 ? -0.092 11.82 23.797 1 96.44 182 ARG A C 1
ATOM 1456 O O . ARG A 1 182 ? -0.645 12.883 23.516 1 96.44 182 ARG A O 1
ATOM 1463 N N . ILE A 1 183 ? -0.76 10.664 23.625 1 97.31 183 ILE A N 1
ATOM 1464 C CA . ILE A 1 183 ? -2.174 10.477 23.328 1 97.31 183 ILE A CA 1
ATOM 1465 C C . ILE A 1 183 ? -2.795 9.516 24.344 1 97.31 183 ILE A C 1
ATOM 1467 O O . ILE A 1 183 ? -2.193 8.492 24.688 1 97.31 183 ILE A O 1
ATOM 1471 N N . ASN A 1 184 ? -3.932 9.859 24.891 1 97.06 184 ASN A N 1
ATOM 1472 C CA . ASN A 1 184 ? -4.688 8.906 25.703 1 97.06 184 ASN A CA 1
ATOM 1473 C C . ASN A 1 184 ? -5.516 7.965 24.828 1 97.06 184 ASN A C 1
ATOM 1475 O O . ASN A 1 184 ? -6.684 8.234 24.547 1 97.06 184 ASN A O 1
ATOM 1479 N N . ILE A 1 185 ? -4.988 6.844 24.531 1 97.5 185 ILE A N 1
ATOM 1480 C CA . ILE A 1 185 ? -5.562 5.887 23.594 1 97.5 185 ILE A CA 1
ATOM 1481 C C . ILE A 1 185 ? -6.973 5.504 24.047 1 97.5 185 ILE A C 1
ATOM 1483 O O . ILE A 1 185 ? -7.855 5.273 23.219 1 97.5 185 ILE A O 1
ATOM 1487 N N . GLU A 1 186 ? -7.25 5.484 25.266 1 96.12 186 GLU A N 1
ATOM 1488 C CA . GLU A 1 186 ? -8.508 5.008 25.828 1 96.12 186 GLU A CA 1
ATOM 1489 C C . GLU A 1 186 ? -9.656 5.965 25.516 1 96.12 186 GLU A C 1
ATOM 1491 O O . GLU A 1 186 ? -10.828 5.609 25.656 1 96.12 186 GLU A O 1
ATOM 1496 N N . ASN A 1 187 ? -9.32 7.172 25.156 1 97 187 ASN A N 1
ATOM 1497 C CA . ASN A 1 187 ? -10.344 8.133 24.766 1 97 187 ASN A CA 1
ATOM 1498 C C . ASN A 1 187 ? -10.953 7.781 23.406 1 97 187 ASN A C 1
ATOM 1500 O O . ASN A 1 187 ? -12.008 8.297 23.047 1 97 187 ASN A O 1
ATOM 1504 N N . TYR A 1 188 ? -10.32 6.863 22.734 1 98.38 188 TYR A N 1
ATOM 1505 C CA . TYR A 1 188 ? -10.695 6.648 21.328 1 98.38 188 TYR A CA 1
ATOM 1506 C C . TYR A 1 188 ? -11.203 5.227 21.125 1 98.38 188 TYR A C 1
ATOM 1508 O O . TYR A 1 188 ? -10.695 4.281 21.719 1 98.38 188 TYR A O 1
ATOM 1516 N N . GLY A 1 189 ? -12.195 5.113 20.297 1 98.56 189 GLY A N 1
ATOM 1517 C CA . GLY A 1 189 ? -12.57 3.801 19.797 1 98.56 189 GLY A CA 1
ATOM 1518 C C . GLY A 1 189 ? -11.688 3.322 18.672 1 98.56 189 GLY A C 1
ATOM 1519 O O . GLY A 1 189 ? -11.477 2.119 18.5 1 98.56 189 GLY A O 1
ATOM 1520 N N . LEU A 1 190 ? -11.242 4.301 17.875 1 98.88 190 LEU A N 1
ATOM 1521 C CA . LEU A 1 190 ? -10.414 3.994 16.719 1 98.88 190 LEU A CA 1
ATOM 1522 C C . LEU A 1 190 ? -9.516 5.172 16.375 1 98.88 190 LEU A C 1
ATOM 1524 O O . LEU A 1 190 ? -9.961 6.32 16.359 1 98.88 190 LEU A O 1
ATOM 1528 N N . ILE A 1 191 ? -8.258 4.871 16.172 1 98.88 191 ILE A N 1
ATOM 1529 C CA . ILE A 1 191 ? -7.281 5.809 15.625 1 98.88 191 ILE A CA 1
ATOM 1530 C C . ILE A 1 191 ? -6.668 5.234 14.352 1 98.88 191 ILE A C 1
ATOM 1532 O O . ILE A 1 191 ? -6.34 4.047 14.297 1 98.88 191 ILE A O 1
ATOM 1536 N N . TYR A 1 192 ? -6.598 5.988 13.32 1 98.88 192 TYR A N 1
ATOM 1537 C CA . TYR A 1 192 ? -5.852 5.527 12.156 1 98.88 192 TYR A CA 1
ATOM 1538 C C . TYR A 1 192 ? -4.824 6.566 11.727 1 98.88 192 TYR A C 1
ATOM 1540 O O . TYR A 1 192 ? -4.938 7.746 12.07 1 98.88 192 TYR A O 1
ATOM 1548 N N . ALA A 1 193 ? -3.793 6.117 10.992 1 98.75 193 ALA A N 1
ATOM 1549 C CA . ALA A 1 193 ? -2.723 7.012 10.562 1 98.75 193 ALA A CA 1
ATOM 1550 C C . ALA A 1 193 ? -1.984 6.438 9.359 1 98.75 193 ALA A C 1
ATOM 1552 O O . ALA A 1 193 ? -1.495 5.305 9.398 1 98.75 193 ALA A O 1
ATOM 1553 N N . GLY A 1 194 ? -1.956 7.215 8.273 1 98.06 194 GLY A N 1
ATOM 1554 C CA . GLY A 1 194 ? -0.999 6.887 7.23 1 98.06 194 GLY A CA 1
ATOM 1555 C C . GLY A 1 194 ? 0.444 6.988 7.688 1 98.06 194 GLY A C 1
ATOM 1556 O O . GLY A 1 194 ? 0.789 7.867 8.477 1 98.06 194 GLY A O 1
ATOM 1557 N N . ALA A 1 195 ? 1.29 6.238 7.148 1 97.44 195 ALA A N 1
ATOM 1558 C CA . ALA A 1 195 ? 2.635 6.086 7.699 1 97.44 195 ALA A CA 1
ATOM 1559 C C . ALA A 1 195 ? 3.557 7.199 7.203 1 97.44 195 ALA A C 1
ATOM 1561 O O . ALA A 1 195 ? 4.535 7.543 7.867 1 97.44 195 ALA A O 1
ATOM 1562 N N . GLN A 1 196 ? 3.312 7.82 6.09 1 96.81 196 GLN A N 1
ATOM 1563 C CA . GLN A 1 196 ? 4.277 8.562 5.289 1 96.81 196 GLN A CA 1
ATOM 1564 C C . GLN A 1 196 ? 4.605 9.906 5.93 1 96.81 196 GLN A C 1
ATOM 1566 O O . GLN A 1 196 ? 5.23 10.766 5.301 1 96.81 196 GLN A O 1
ATOM 1571 N N . LYS A 1 197 ? 4.094 10.125 7.129 1 96.94 197 LYS A N 1
ATOM 1572 C CA . LYS A 1 197 ? 4.359 11.383 7.824 1 96.94 197 LYS A CA 1
ATOM 1573 C C . LYS A 1 197 ? 5.281 11.156 9.023 1 96.94 197 LYS A C 1
ATOM 1575 O O . LYS A 1 197 ? 6.496 11.344 8.922 1 96.94 197 LYS A O 1
ATOM 1580 N N . ASN A 1 198 ? 4.805 10.398 10.031 1 96.31 198 ASN A N 1
ATOM 1581 C CA . ASN A 1 198 ? 5.574 10.234 11.258 1 96.31 198 ASN A CA 1
ATOM 1582 C C . ASN A 1 198 ? 6.008 8.781 11.453 1 96.31 198 ASN A C 1
ATOM 1584 O O . ASN A 1 198 ? 6.832 8.484 12.328 1 96.31 198 ASN A O 1
ATOM 1588 N N . ILE A 1 199 ? 5.586 7.895 10.633 1 96.31 199 ILE A N 1
ATOM 1589 C CA . ILE A 1 199 ? 5.762 6.477 10.922 1 96.31 199 ILE A CA 1
ATOM 1590 C C . ILE A 1 199 ? 6.832 5.891 10.008 1 96.31 199 ILE A C 1
ATOM 1592 O O . ILE A 1 199 ? 7.645 5.062 10.438 1 96.31 199 ILE A O 1
ATOM 1596 N N . GLY A 1 200 ? 6.766 6.238 8.773 1 95.5 200 GLY A N 1
ATOM 1597 C CA . GLY A 1 200 ? 7.656 5.645 7.789 1 95.5 200 GLY A CA 1
ATOM 1598 C C . GLY A 1 200 ? 7.305 6.031 6.363 1 95.5 200 GLY A C 1
ATOM 1599 O O . GLY A 1 200 ? 6.938 7.18 6.098 1 95.5 200 GLY A O 1
ATOM 1600 N N . PRO A 1 201 ? 7.598 5.086 5.449 1 97 201 PRO A N 1
ATOM 1601 C CA . PRO A 1 201 ? 7.277 5.41 4.059 1 97 201 PRO A CA 1
ATOM 1602 C C . PRO A 1 201 ? 5.789 5.273 3.746 1 97 201 PRO A C 1
ATOM 1604 O O . PRO A 1 201 ? 5.043 4.688 4.535 1 97 201 PRO A O 1
ATOM 1607 N N . SER A 1 202 ? 5.379 5.871 2.623 1 97.44 202 SER A N 1
ATOM 1608 C CA . SER A 1 202 ? 4.008 5.688 2.164 1 97.44 202 SER A CA 1
ATOM 1609 C C . SER A 1 202 ? 3.732 4.23 1.81 1 97.44 202 SER A C 1
ATOM 1611 O O . SER A 1 202 ? 4.664 3.461 1.561 1 97.44 202 SER A O 1
ATOM 1613 N N . GLY A 1 203 ? 2.402 3.85 1.894 1 97 203 GLY A N 1
ATOM 1614 C CA . GLY A 1 203 ? 2.006 2.525 1.436 1 97 203 GLY A CA 1
ATOM 1615 C C . GLY A 1 203 ? 1.427 1.662 2.539 1 97 203 GLY A C 1
ATOM 1616 O O . GLY A 1 203 ? 0.878 0.59 2.273 1 97 203 GLY A O 1
ATOM 1617 N N . ILE A 1 204 ? 1.541 2.096 3.775 1 98.12 204 ILE A N 1
ATOM 1618 C CA . ILE A 1 204 ? 0.979 1.328 4.879 1 98.12 204 ILE A CA 1
ATOM 1619 C C . ILE A 1 204 ? 0.221 2.262 5.824 1 98.12 204 ILE A C 1
ATOM 1621 O O . ILE A 1 204 ? 0.608 3.418 6.004 1 98.12 204 ILE A O 1
ATOM 1625 N N . THR A 1 205 ? -0.884 1.806 6.324 1 98.5 205 THR A N 1
ATOM 1626 C CA . THR A 1 205 ? -1.744 2.525 7.254 1 98.5 205 THR A CA 1
ATOM 1627 C C . THR A 1 205 ? -1.933 1.729 8.539 1 98.5 205 THR A C 1
ATOM 1629 O O . THR A 1 205 ? -2.186 0.522 8.5 1 98.5 205 THR A O 1
ATOM 1632 N N . ILE A 1 206 ? -1.822 2.373 9.641 1 98.75 206 ILE A N 1
ATOM 1633 C CA . ILE A 1 206 ? -1.975 1.704 10.93 1 98.75 206 ILE A CA 1
ATOM 1634 C C . ILE A 1 206 ? -3.314 2.088 11.555 1 98.75 206 ILE A C 1
ATOM 1636 O O . ILE A 1 206 ? -3.709 3.256 11.523 1 98.75 206 ILE A O 1
ATOM 1640 N N . ILE A 1 207 ? -3.99 1.097 12.133 1 98.88 207 ILE A N 1
ATOM 1641 C CA . ILE A 1 207 ? -5.254 1.295 12.828 1 98.88 207 ILE A CA 1
ATOM 1642 C C . ILE A 1 207 ? -5.145 0.765 14.258 1 98.88 207 ILE A C 1
ATOM 1644 O O . ILE A 1 207 ? -4.711 -0.37 14.477 1 98.88 207 ILE A O 1
ATOM 1648 N N . LEU A 1 208 ? -5.363 1.587 15.203 1 98.88 208 LEU A N 1
ATOM 1649 C CA . LEU A 1 208 ? -5.641 1.172 16.578 1 98.88 208 LEU A CA 1
ATOM 1650 C C . LEU A 1 208 ? -7.145 1.119 16.828 1 98.88 208 LEU A C 1
ATOM 1652 O O . LEU A 1 208 ? -7.828 2.143 16.75 1 98.88 208 LEU A O 1
ATOM 1656 N N . ILE A 1 209 ? -7.684 -0.032 17.141 1 98.94 209 ILE A N 1
ATOM 1657 C CA . ILE A 1 209 ? -9.133 -0.15 17.281 1 98.94 209 ILE A CA 1
ATOM 1658 C C . ILE A 1 209 ? -9.469 -0.946 18.547 1 98.94 209 ILE A C 1
ATOM 1660 O O . ILE A 1 209 ? -8.859 -1.986 18.812 1 98.94 209 ILE A O 1
ATOM 1664 N N . ARG A 1 210 ? -10.359 -0.42 19.328 1 98.81 210 ARG A N 1
ATOM 1665 C CA . ARG A 1 210 ? -10.859 -1.175 20.469 1 98.81 210 ARG A CA 1
ATOM 1666 C C . ARG A 1 210 ? -11.484 -2.494 20.016 1 98.81 210 ARG A C 1
ATOM 1668 O O . ARG A 1 210 ? -12.273 -2.527 19.078 1 98.81 210 ARG A O 1
ATOM 1675 N N . LYS A 1 211 ? -11.195 -3.576 20.703 1 98.62 211 LYS A N 1
ATOM 1676 C CA . LYS A 1 211 ? -11.547 -4.922 20.266 1 98.62 211 LYS A CA 1
ATOM 1677 C C . LYS A 1 211 ? -13.062 -5.102 20.219 1 98.62 211 LYS A C 1
ATOM 1679 O O . LYS A 1 211 ? -13.57 -5.828 19.359 1 98.62 211 LYS A O 1
ATOM 1684 N N . ASP A 1 212 ? -13.82 -4.441 21.109 1 98.19 212 ASP A N 1
ATOM 1685 C CA . ASP A 1 212 ? -15.266 -4.609 21.156 1 98.19 212 ASP A CA 1
ATOM 1686 C C . ASP A 1 212 ? -15.938 -3.984 19.938 1 98.19 212 ASP A C 1
ATOM 1688 O O . ASP A 1 212 ? -17.125 -4.215 19.688 1 98.19 212 ASP A O 1
ATOM 1692 N N . LEU A 1 213 ? -15.219 -3.193 19.125 1 98.5 213 LEU A N 1
ATOM 1693 C CA . LEU A 1 213 ? -15.773 -2.521 17.953 1 98.5 213 LEU A CA 1
ATOM 1694 C C . LEU A 1 213 ? -15.555 -3.35 16.688 1 98.5 213 LEU A C 1
ATOM 1696 O O . LEU A 1 213 ? -15.992 -2.963 15.609 1 98.5 213 LEU A O 1
ATOM 1700 N N . ILE A 1 214 ? -14.898 -4.438 16.781 1 98.62 214 ILE A N 1
ATOM 1701 C CA . ILE A 1 214 ? -14.586 -5.309 15.648 1 98.62 214 ILE A CA 1
ATOM 1702 C C . ILE A 1 214 ? -15.703 -6.336 15.469 1 98.62 214 ILE A C 1
ATOM 1704 O O . ILE A 1 214 ? -16.188 -6.918 16.438 1 98.62 214 ILE A O 1
ATOM 1708 N N . GLY A 1 215 ? -16.094 -6.652 14.227 1 97.5 215 GLY A N 1
ATOM 1709 C CA . GLY A 1 215 ? -17.062 -7.703 13.961 1 97.5 215 GLY A CA 1
ATOM 1710 C C . GLY A 1 215 ? -18.391 -7.176 13.445 1 97.5 215 GLY A C 1
ATOM 1711 O O . GLY A 1 215 ? -19.344 -7.938 13.281 1 97.5 215 GLY A O 1
ATOM 1712 N N . TYR A 1 216 ? -18.422 -5.859 13.133 1 96.69 216 TYR A N 1
ATOM 1713 C CA . TYR A 1 216 ? -19.703 -5.254 12.773 1 96.69 216 TYR A CA 1
ATOM 1714 C C . TYR A 1 216 ? -19.656 -4.676 11.359 1 96.69 216 TYR A C 1
ATOM 1716 O O . TYR A 1 216 ? -20.453 -3.805 11.016 1 96.69 216 TYR A O 1
ATOM 1724 N N . ALA A 1 217 ? -18.75 -5.113 10.57 1 97.69 217 ALA A N 1
ATOM 1725 C CA . ALA A 1 217 ? -18.594 -4.598 9.211 1 97.69 217 ALA A CA 1
ATOM 1726 C C . ALA A 1 217 ? -19.844 -4.828 8.383 1 97.69 217 ALA A C 1
ATOM 1728 O O . ALA A 1 217 ? -20.484 -5.875 8.492 1 97.69 217 ALA A O 1
ATOM 1729 N N . SER A 1 218 ? -20.156 -3.873 7.578 1 97.19 218 SER A N 1
ATOM 1730 C CA . SER A 1 218 ? -21.25 -4.016 6.621 1 97.19 218 SER A CA 1
ATOM 1731 C C . SER A 1 218 ? -20.953 -5.113 5.605 1 97.19 218 SER A C 1
ATOM 1733 O O . SER A 1 218 ? -19.797 -5.41 5.328 1 97.19 218 SER A O 1
ATOM 1735 N N . LYS A 1 219 ? -22 -5.629 5.004 1 95.81 219 LYS A N 1
ATOM 1736 C CA . LYS A 1 219 ? -21.875 -6.691 4.012 1 95.81 219 LYS A CA 1
ATOM 1737 C C . LYS A 1 219 ? -21.188 -6.18 2.75 1 95.81 219 LYS A C 1
ATOM 1739 O O . LYS A 1 219 ? -20.547 -6.953 2.033 1 95.81 219 LYS A O 1
ATOM 1744 N N . ILE A 1 220 ? -21.25 -4.945 2.5 1 95.69 220 ILE A N 1
ATOM 1745 C CA . ILE A 1 220 ? -20.734 -4.387 1.26 1 95.69 220 ILE A CA 1
ATOM 1746 C C . ILE A 1 220 ? -19.25 -4.062 1.431 1 95.69 220 ILE A C 1
ATOM 1748 O O . ILE A 1 220 ? -18.578 -3.684 0.47 1 95.69 220 ILE A O 1
ATOM 1752 N N . SER A 1 221 ? -18.734 -4.113 2.695 1 98.06 221 SER A N 1
ATOM 1753 C CA . SER A 1 221 ? -17.344 -3.758 2.941 1 98.06 221 SER A CA 1
ATOM 1754 C C . SER A 1 221 ? -16.391 -4.684 2.191 1 98.06 221 SER A C 1
ATOM 1756 O O . SER A 1 221 ? -16.469 -5.906 2.328 1 98.06 221 SER A O 1
ATOM 1758 N N . PRO A 1 222 ? -15.508 -4.094 1.301 1 98.5 222 PRO A N 1
ATOM 1759 C CA . PRO A 1 222 ? -14.453 -4.965 0.78 1 98.5 222 PRO A CA 1
ATOM 1760 C C . PRO A 1 222 ? -13.742 -5.746 1.88 1 98.5 222 PRO A C 1
ATOM 1762 O O . PRO A 1 222 ? -13.492 -5.207 2.961 1 98.5 222 PRO A O 1
ATOM 1765 N N . SER A 1 223 ? -13.367 -6.984 1.627 1 98.56 223 SER A N 1
ATOM 1766 C CA . SER A 1 223 ? -12.742 -7.824 2.643 1 98.56 223 SER A CA 1
ATOM 1767 C C . SER A 1 223 ? -11.453 -7.203 3.158 1 98.56 223 SER A C 1
ATOM 1769 O O . SER A 1 223 ? -11.133 -7.312 4.344 1 98.56 223 SER A O 1
ATOM 1771 N N . ILE A 1 224 ? -10.758 -6.488 2.328 1 98.31 224 ILE A N 1
ATOM 1772 C CA . ILE A 1 224 ? -9.469 -5.926 2.727 1 98.31 224 ILE A CA 1
ATOM 1773 C C . ILE A 1 224 ? -9.695 -4.691 3.596 1 98.31 224 ILE A C 1
ATOM 1775 O O . ILE A 1 224 ? -8.75 -4.121 4.141 1 98.31 224 ILE A O 1
ATOM 1779 N N . PHE A 1 225 ? -10.969 -4.203 3.742 1 98.38 225 PHE A N 1
ATOM 1780 C CA . PHE A 1 225 ? -11.32 -3.078 4.598 1 98.38 225 PHE A CA 1
ATOM 1781 C C . PHE A 1 225 ? -12.172 -3.537 5.777 1 98.38 225 PHE A C 1
ATOM 1783 O O . PHE A 1 225 ? -12.641 -2.717 6.566 1 98.38 225 PHE A O 1
ATOM 1790 N N . ASN A 1 226 ? -12.484 -4.832 5.832 1 98.75 226 ASN A N 1
ATOM 1791 C CA . ASN A 1 226 ? -13.227 -5.43 6.934 1 98.75 226 ASN A CA 1
ATOM 1792 C C . ASN A 1 226 ? -12.344 -5.68 8.148 1 98.75 226 ASN A C 1
ATOM 1794 O O . ASN A 1 226 ? -11.508 -6.582 8.133 1 98.75 226 ASN A O 1
ATOM 1798 N N . TYR A 1 227 ? -12.57 -4.898 9.172 1 98.81 227 TYR A N 1
ATOM 1799 C CA . TYR A 1 227 ? -11.664 -4.926 10.32 1 98.81 227 TYR A CA 1
ATOM 1800 C C . TYR A 1 227 ? -11.664 -6.301 10.977 1 98.81 227 TYR A C 1
ATOM 1802 O O . TYR A 1 227 ? -10.633 -6.738 11.508 1 98.81 227 TYR A O 1
ATOM 1810 N N . TYR A 1 228 ? -12.727 -7.008 10.969 1 98.75 228 TYR A N 1
ATOM 1811 C CA . TYR A 1 228 ? -12.766 -8.367 11.508 1 98.75 228 TYR A CA 1
ATOM 1812 C C . TYR A 1 228 ? -11.852 -9.289 10.711 1 98.75 228 TYR A C 1
ATOM 1814 O O . TYR A 1 228 ? -11.062 -10.039 11.289 1 98.75 228 TYR A O 1
ATOM 1822 N N . ILE A 1 229 ? -11.969 -9.234 9.391 1 98.62 229 ILE A N 1
ATOM 1823 C CA . ILE A 1 229 ? -11.164 -10.086 8.523 1 98.62 229 ILE A CA 1
ATOM 1824 C C . ILE A 1 229 ? -9.688 -9.742 8.695 1 98.62 229 ILE A C 1
ATOM 1826 O O . ILE A 1 229 ? -8.852 -10.641 8.852 1 98.62 229 ILE A O 1
ATOM 1830 N N . ILE A 1 230 ? -9.398 -8.461 8.672 1 98.5 230 ILE A N 1
ATOM 1831 C CA . ILE A 1 230 ? -8.016 -8.031 8.836 1 98.5 230 ILE A CA 1
ATOM 1832 C C . ILE A 1 230 ? -7.473 -8.531 10.172 1 98.5 230 ILE A C 1
ATOM 1834 O O . ILE A 1 230 ? -6.363 -9.07 10.234 1 98.5 230 ILE A O 1
ATOM 1838 N N . SER A 1 231 ? -8.25 -8.344 11.211 1 98.56 231 SER A N 1
ATOM 1839 C CA . SER A 1 231 ? -7.852 -8.805 12.539 1 98.56 231 SER A CA 1
ATOM 1840 C C . SER A 1 231 ? -7.664 -10.32 12.562 1 98.56 231 SER A C 1
ATOM 1842 O O . SER A 1 231 ? -6.664 -10.82 13.07 1 98.56 231 SER A O 1
ATOM 1844 N N . LYS A 1 232 ? -8.594 -11.039 12.016 1 98.19 232 LYS A N 1
ATOM 1845 C CA . LYS A 1 232 ? -8.586 -12.5 11.992 1 98.19 232 LYS A CA 1
ATOM 1846 C C . LYS A 1 232 ? -7.312 -13.031 11.336 1 98.19 232 LYS A C 1
ATOM 1848 O O . LYS A 1 232 ? -6.77 -14.055 11.766 1 98.19 232 LYS A O 1
ATOM 1853 N N . TYR A 1 233 ? -6.832 -12.344 10.344 1 97.44 233 TYR A N 1
ATOM 1854 C CA . TYR A 1 233 ? -5.676 -12.805 9.586 1 97.44 233 TYR A CA 1
ATOM 1855 C C . TYR A 1 233 ? -4.422 -12.031 9.984 1 97.44 233 TYR A C 1
ATOM 1857 O O . TYR A 1 233 ? -3.465 -11.953 9.211 1 97.44 233 TYR A O 1
ATOM 1865 N N . ASN A 1 234 ? -4.391 -11.367 11.102 1 97.38 234 ASN A N 1
ATOM 1866 C CA . ASN A 1 234 ? -3.24 -10.656 11.648 1 97.38 234 ASN A CA 1
ATOM 1867 C C . ASN A 1 234 ? -2.67 -9.656 10.656 1 97.38 234 ASN A C 1
ATOM 1869 O O . ASN A 1 234 ? -1.454 -9.586 10.461 1 97.38 234 ASN A O 1
ATOM 1873 N N . SER A 1 235 ? -3.59 -8.984 9.938 1 97.88 235 SER A N 1
ATOM 1874 C CA . SER A 1 235 ? -3.268 -7.922 8.992 1 97.88 235 SER A CA 1
ATOM 1875 C C . SER A 1 235 ? -2.648 -8.484 7.715 1 97.88 235 SER A C 1
ATOM 1877 O O . SER A 1 235 ? -2.049 -7.75 6.93 1 97.88 235 SER A O 1
ATOM 1879 N N . MET A 1 236 ? -2.725 -9.797 7.484 1 97 236 MET A N 1
ATOM 1880 C CA . MET A 1 236 ? -2.096 -10.414 6.316 1 97 236 MET A CA 1
ATOM 1881 C C . MET A 1 236 ? -3.115 -11.203 5.508 1 97 236 MET A C 1
ATOM 1883 O O . MET A 1 236 ? -2.807 -12.289 5.008 1 97 236 MET A O 1
ATOM 1887 N N . PHE A 1 237 ? -4.379 -10.664 5.492 1 95.88 237 PHE A N 1
ATOM 1888 C CA . PHE A 1 237 ? -5.375 -11.266 4.613 1 95.88 237 PHE A CA 1
ATOM 1889 C C . PHE A 1 237 ? -4.914 -11.219 3.162 1 95.88 237 PHE A C 1
ATOM 1891 O O . PHE A 1 237 ? -5.055 -12.195 2.426 1 95.88 237 PHE A O 1
ATOM 1898 N N . ASN A 1 238 ? -4.496 -10.117 2.73 1 93.56 238 ASN A N 1
ATOM 1899 C CA . ASN A 1 238 ? -3.719 -10 1.501 1 93.56 238 ASN A CA 1
ATOM 1900 C C . ASN A 1 238 ? -2.242 -9.742 1.791 1 93.56 238 ASN A C 1
ATOM 1902 O O . ASN A 1 238 ? -1.869 -9.469 2.932 1 93.56 238 ASN A O 1
ATOM 1906 N N . THR A 1 239 ? -1.382 -9.969 0.782 1 94.69 239 THR A N 1
ATOM 1907 C CA . THR A 1 239 ? 0.048 -9.727 0.943 1 94.69 239 THR A CA 1
ATOM 1908 C C . THR A 1 239 ? 0.312 -8.281 1.36 1 94.69 239 THR A C 1
ATOM 1910 O O . THR A 1 239 ? -0.062 -7.348 0.65 1 94.69 239 THR A O 1
ATOM 1913 N N . PRO A 1 240 ? 0.889 -8.102 2.537 1 96.88 240 PRO A N 1
ATOM 1914 C CA . PRO A 1 240 ? 1.155 -6.738 3.008 1 96.88 240 PRO A CA 1
ATOM 1915 C C . PRO A 1 240 ? 2.34 -6.09 2.297 1 96.88 240 PRO A C 1
ATOM 1917 O O . PRO A 1 240 ? 3.129 -6.781 1.648 1 96.88 240 PRO A O 1
ATOM 1920 N N . PRO A 1 241 ? 2.398 -4.734 2.344 1 97.5 241 PRO A N 1
ATOM 1921 C CA . PRO A 1 241 ? 3.633 -4.082 1.897 1 97.5 241 PRO A CA 1
ATOM 1922 C C . PRO A 1 241 ? 4.805 -4.328 2.844 1 97.5 241 PRO A C 1
ATOM 1924 O O . PRO A 1 241 ? 5.082 -3.504 3.717 1 97.5 241 PRO A O 1
ATOM 1927 N N . THR A 1 242 ? 5.543 -5.305 2.617 1 97.56 242 THR A N 1
ATOM 1928 C CA . THR A 1 242 ? 6.504 -5.855 3.566 1 97.56 242 THR A CA 1
ATOM 1929 C C . THR A 1 242 ? 7.605 -4.84 3.873 1 97.56 242 THR A C 1
ATOM 1931 O O . THR A 1 242 ? 8.016 -4.695 5.023 1 97.56 242 THR A O 1
ATOM 1934 N N . PHE A 1 243 ? 8.07 -4.109 2.828 1 98.12 243 PHE A N 1
ATOM 1935 C CA . PHE A 1 243 ? 9.148 -3.156 3.057 1 98.12 243 PHE A CA 1
ATOM 1936 C C . PHE A 1 243 ? 8.68 -1.994 3.92 1 98.12 243 PHE A C 1
ATOM 1938 O O . PHE A 1 243 ? 9.383 -1.568 4.84 1 98.12 243 PHE A O 1
ATOM 1945 N N . SER A 1 244 ? 7.508 -1.472 3.611 1 98.19 244 SER A N 1
ATOM 1946 C CA . SER A 1 244 ? 6.953 -0.379 4.406 1 98.19 244 SER A CA 1
ATOM 1947 C C . SER A 1 244 ? 6.742 -0.802 5.855 1 98.19 244 SER A C 1
ATOM 1949 O O . SER A 1 244 ? 6.945 -0.007 6.773 1 98.19 244 SER A O 1
ATOM 1951 N N . TRP A 1 245 ? 6.262 -2.029 6.035 1 98.44 245 TRP A N 1
ATOM 1952 C CA . TRP A 1 245 ? 6.062 -2.561 7.379 1 98.44 245 TRP A CA 1
ATOM 1953 C C . TRP A 1 245 ? 7.383 -2.66 8.133 1 98.44 245 TRP A C 1
ATOM 1955 O O . TRP A 1 245 ? 7.496 -2.195 9.266 1 98.44 245 TRP A O 1
ATOM 1965 N N . TYR A 1 246 ? 8.414 -3.184 7.457 1 98.38 246 TYR A N 1
ATOM 1966 C CA . TYR A 1 246 ? 9.758 -3.311 8.008 1 98.38 246 TYR A CA 1
ATOM 1967 C C . TYR A 1 246 ? 10.32 -1.945 8.391 1 98.38 246 TYR A C 1
ATOM 1969 O O . TYR A 1 246 ? 10.789 -1.752 9.508 1 98.38 246 TYR A O 1
ATOM 1977 N N . LEU A 1 247 ? 10.227 -0.973 7.516 1 98.5 247 LEU A N 1
ATOM 1978 C CA . LEU A 1 247 ? 10.781 0.358 7.754 1 98.5 247 LEU A CA 1
ATOM 1979 C C . LEU A 1 247 ? 10.039 1.056 8.891 1 98.5 247 LEU A C 1
ATOM 1981 O O . LEU A 1 247 ? 10.648 1.765 9.695 1 98.5 247 LEU A O 1
ATOM 1985 N N . SER A 1 248 ? 8.719 0.928 8.914 1 98.69 248 SER A N 1
ATOM 1986 C CA . SER A 1 248 ? 7.945 1.482 10.023 1 98.69 248 SER A CA 1
ATOM 1987 C C . SER A 1 248 ? 8.438 0.941 11.359 1 98.69 248 SER A C 1
ATOM 1989 O O . SER A 1 248 ? 8.578 1.693 12.328 1 98.69 248 SER A O 1
ATOM 1991 N N . GLY A 1 249 ? 8.672 -0.367 11.406 1 98.75 249 GLY A N 1
ATOM 1992 C CA . GLY A 1 249 ? 9.227 -0.962 12.617 1 98.75 249 GLY A CA 1
ATOM 1993 C C . GLY A 1 249 ? 10.547 -0.347 13.031 1 98.75 249 GLY A C 1
ATOM 1994 O O . GLY A 1 249 ? 10.773 -0.1 14.219 1 98.75 249 GLY A O 1
ATOM 1995 N N . LEU A 1 250 ? 11.422 -0.113 12.047 1 98.75 250 LEU A N 1
ATOM 1996 C CA . LEU A 1 250 ? 12.711 0.51 12.336 1 98.75 250 LEU A CA 1
ATOM 1997 C C . LEU A 1 250 ? 12.516 1.914 12.898 1 98.75 250 LEU A C 1
ATOM 1999 O O . LEU A 1 250 ? 13.281 2.348 13.773 1 98.75 250 LEU A O 1
ATOM 2003 N N . VAL A 1 251 ? 11.539 2.621 12.445 1 98.75 251 VAL A N 1
ATOM 2004 C CA . VAL A 1 251 ? 11.266 3.967 12.938 1 98.75 251 VAL A CA 1
ATOM 2005 C C . VAL A 1 251 ? 10.773 3.898 14.383 1 98.75 251 VAL A C 1
ATOM 2007 O O . VAL A 1 251 ? 11.148 4.734 15.211 1 98.75 251 VAL A O 1
ATOM 2010 N N . PHE A 1 252 ? 9.875 2.896 14.664 1 98.88 252 PHE A N 1
ATOM 2011 C CA . PHE A 1 252 ? 9.438 2.725 16.047 1 98.88 252 PHE A CA 1
ATOM 2012 C C . PHE A 1 252 ? 10.633 2.498 16.969 1 98.88 252 PHE A C 1
ATOM 2014 O O . PHE A 1 252 ? 10.719 3.107 18.031 1 98.88 252 PHE A O 1
ATOM 2021 N N . LYS A 1 253 ? 11.539 1.641 16.547 1 98.75 253 LYS A N 1
ATOM 2022 C CA . LYS A 1 253 ? 12.742 1.387 17.344 1 98.75 253 LYS A CA 1
ATOM 2023 C C . LYS A 1 253 ? 13.57 2.656 17.5 1 98.75 253 LYS A C 1
ATOM 2025 O O . LYS A 1 253 ? 14.125 2.914 18.562 1 98.75 253 LYS A O 1
ATOM 2030 N N . TRP A 1 254 ? 13.68 3.385 16.453 1 98.75 254 TRP A N 1
ATOM 2031 C CA . TRP A 1 254 ? 14.398 4.652 16.484 1 98.75 254 TRP A CA 1
ATOM 2032 C C . TRP A 1 254 ? 13.789 5.609 17.5 1 98.75 254 TRP A C 1
ATOM 2034 O O . TRP A 1 254 ? 14.5 6.25 18.266 1 98.75 254 TRP A O 1
ATOM 2044 N N . LEU A 1 255 ? 12.477 5.707 17.531 1 98.75 255 LEU A N 1
ATOM 2045 C CA . LEU A 1 255 ? 11.789 6.578 18.484 1 98.75 255 LEU A CA 1
ATOM 2046 C C . LEU A 1 255 ? 12.07 6.156 19.922 1 98.75 255 LEU A C 1
ATOM 2048 O O . LEU A 1 255 ? 12.281 7.004 20.781 1 98.75 255 LEU A O 1
ATOM 2052 N N . LYS A 1 256 ? 12.039 4.875 20.125 1 98.62 256 LYS A N 1
ATOM 2053 C CA . LYS A 1 256 ? 12.375 4.371 21.453 1 98.62 256 LYS A CA 1
ATOM 2054 C C . LYS A 1 256 ? 13.789 4.781 21.859 1 98.62 256 LYS A C 1
ATOM 2056 O O . LYS A 1 256 ? 14.023 5.195 23 1 98.62 256 LYS A O 1
ATOM 2061 N N . LYS A 1 257 ? 14.695 4.73 20.938 1 98.12 257 LYS A N 1
ATOM 2062 C CA . LYS A 1 257 ? 16.094 5.094 21.188 1 98.12 257 LYS A CA 1
ATOM 2063 C C . LYS A 1 257 ? 16.234 6.59 21.469 1 98.12 257 LYS A C 1
ATOM 2065 O O . LYS A 1 257 ? 17.141 7.012 22.188 1 98.12 257 LYS A O 1
ATOM 2070 N N . GLN A 1 258 ? 15.312 7.383 20.906 1 97.12 258 GLN A N 1
ATOM 2071 C CA . GLN A 1 258 ? 15.336 8.828 21.094 1 97.12 258 GLN A CA 1
ATOM 2072 C C . GLN A 1 258 ? 14.812 9.211 22.484 1 97.12 258 GLN A C 1
ATOM 2074 O O . GLN A 1 258 ? 14.859 10.375 22.875 1 97.12 258 GLN A O 1
ATOM 2079 N N . GLY A 1 259 ? 14.312 8.266 23.281 1 97.69 259 GLY A N 1
ATOM 2080 C CA . GLY A 1 259 ? 13.758 8.562 24.594 1 97.69 259 GLY A CA 1
ATOM 2081 C C . GLY A 1 259 ? 12.242 8.461 24.641 1 97.69 259 GLY A C 1
ATOM 2082 O O . GLY A 1 259 ? 11.617 8.875 25.609 1 97.69 259 GLY A O 1
ATOM 2083 N N . GLY A 1 260 ? 11.648 7.949 23.547 1 98.12 260 GLY A N 1
ATOM 2084 C CA . GLY A 1 260 ? 10.211 7.707 23.531 1 98.12 260 GLY A CA 1
ATOM 2085 C C . GLY A 1 260 ? 9.398 8.953 23.234 1 98.12 260 GLY A C 1
ATOM 2086 O O . GLY A 1 260 ? 9.945 9.961 22.781 1 98.12 260 GLY A O 1
ATOM 2087 N N . ILE A 1 261 ? 8.125 8.891 23.422 1 98.31 261 ILE A N 1
ATOM 2088 C CA . ILE A 1 261 ? 7.168 9.922 23.031 1 98.31 261 ILE A CA 1
ATOM 2089 C C . ILE A 1 261 ? 7.395 11.18 23.875 1 98.31 261 ILE A C 1
ATOM 2091 O O . ILE A 1 261 ? 7.277 12.297 23.359 1 98.31 261 ILE A O 1
ATOM 2095 N N . LYS A 1 262 ? 7.715 10.992 25.094 1 97.25 262 LYS A N 1
ATOM 2096 C CA . LYS A 1 262 ? 7.941 12.133 25.969 1 97.25 262 LYS A CA 1
ATOM 2097 C C . LYS A 1 262 ? 9.039 13.047 25.422 1 97.25 262 LYS A C 1
ATOM 2099 O O . LYS A 1 262 ? 8.852 14.258 25.328 1 97.25 262 LYS A O 1
ATOM 2104 N N . LYS A 1 263 ? 10.141 12.484 25.062 1 98.12 263 LYS A N 1
ATOM 2105 C CA . LYS A 1 263 ? 11.281 13.258 24.578 1 98.12 263 LYS A CA 1
ATOM 2106 C C . LYS A 1 263 ? 11 13.852 23.203 1 98.12 263 LYS A C 1
ATOM 2108 O O . LYS A 1 263 ? 11.359 15 22.938 1 98.12 263 LYS A O 1
ATOM 2113 N N . ILE A 1 264 ? 10.391 13.078 22.359 1 98 264 ILE A N 1
ATOM 2114 C CA . ILE A 1 264 ? 10.109 13.555 21.016 1 98 264 ILE A CA 1
ATOM 2115 C C . ILE A 1 264 ? 9.117 14.711 21.062 1 98 264 ILE A C 1
ATOM 2117 O O . ILE A 1 264 ? 9.203 15.648 20.266 1 98 264 ILE A O 1
ATOM 2121 N N . GLU A 1 265 ? 8.156 14.656 21.938 1 98.19 265 GLU A N 1
ATOM 2122 C CA . GLU A 1 265 ? 7.188 15.727 22.125 1 98.19 265 GLU A CA 1
ATOM 2123 C C . GLU A 1 265 ? 7.879 17.031 22.484 1 98.19 265 GLU A C 1
ATOM 2125 O O . GLU A 1 265 ? 7.539 18.094 21.938 1 98.19 265 GLU A O 1
ATOM 2130 N N . GLN A 1 266 ? 8.836 16.969 23.375 1 98.44 266 GLN A N 1
ATOM 2131 C CA . GLN A 1 266 ? 9.602 18.141 23.766 1 98.44 266 GLN A CA 1
ATOM 2132 C C . GLN A 1 266 ? 10.383 18.719 22.594 1 98.44 266 GLN A C 1
ATOM 2134 O O . GLN A 1 266 ? 10.414 19.938 22.406 1 98.44 266 GLN A O 1
ATOM 2139 N N . LEU A 1 267 ? 10.969 17.828 21.891 1 98.31 267 LEU A N 1
ATOM 2140 C CA . LEU A 1 267 ? 11.742 18.25 20.734 1 98.31 267 LEU A CA 1
ATOM 2141 C C . LEU A 1 267 ? 10.844 18.906 19.688 1 98.31 267 LEU A C 1
ATOM 2143 O O . LEU A 1 267 ? 11.219 19.922 19.094 1 98.31 267 LEU A O 1
ATOM 2147 N N . ASN A 1 268 ? 9.695 18.344 19.484 1 98.5 268 ASN A N 1
ATOM 2148 C CA . ASN A 1 268 ? 8.75 18.891 18.5 1 98.5 268 ASN A CA 1
ATOM 2149 C C . ASN A 1 268 ? 8.258 20.266 18.922 1 98.5 268 ASN A C 1
ATOM 2151 O O . ASN A 1 268 ? 8.07 21.141 18.078 1 98.5 268 ASN A O 1
ATOM 2155 N N . GLN A 1 269 ? 8.039 20.453 20.172 1 98.31 269 GLN A N 1
ATOM 2156 C CA . GLN A 1 269 ? 7.656 21.766 20.688 1 98.31 269 GLN A CA 1
ATOM 2157 C C . GLN A 1 269 ? 8.758 22.797 20.438 1 98.31 269 GLN A C 1
ATOM 2159 O O . GLN A 1 269 ? 8.484 23.922 20.016 1 98.31 269 GLN A O 1
ATOM 2164 N N . LYS A 1 270 ? 9.945 22.375 20.734 1 98.69 270 LYS A N 1
ATOM 2165 C CA . LYS A 1 270 ? 11.094 23.266 20.5 1 98.69 270 LYS A CA 1
ATOM 2166 C C . LYS A 1 270 ? 11.195 23.656 19.031 1 98.69 270 LYS A C 1
ATOM 2168 O O . LYS A 1 270 ? 11.422 24.828 18.719 1 98.69 270 LYS A O 1
ATOM 2173 N N . LYS A 1 271 ? 11.023 22.719 18.188 1 98.81 271 LYS A N 1
ATOM 2174 C CA . LYS A 1 271 ? 11.109 22.953 16.75 1 98.81 271 LYS A CA 1
ATOM 2175 C C . LYS A 1 271 ? 10.047 23.953 16.297 1 98.81 271 LYS A C 1
ATOM 2177 O O . LYS A 1 271 ? 10.367 24.953 15.633 1 98.81 271 LYS A O 1
ATOM 2182 N N . SER A 1 272 ? 8.805 23.719 16.641 1 98.75 272 SER A N 1
ATOM 2183 C CA . SER A 1 272 ? 7.723 24.594 16.203 1 98.75 272 SER A CA 1
ATOM 2184 C C . SER A 1 272 ? 7.855 25.984 16.797 1 98.75 272 SER A C 1
ATOM 2186 O O . SER A 1 272 ? 7.609 26.984 16.109 1 98.75 272 SER A O 1
ATOM 2188 N N . ASN A 1 273 ? 8.297 26.062 18.062 1 98.69 273 ASN A N 1
ATOM 2189 C CA . ASN A 1 273 ? 8.477 27.344 18.719 1 98.69 273 ASN A CA 1
ATOM 2190 C C . ASN A 1 273 ? 9.5 28.219 18 1 98.69 273 ASN A C 1
ATOM 2192 O O . ASN A 1 273 ? 9.336 29.422 17.891 1 98.69 273 ASN A O 1
ATOM 2196 N N . LEU A 1 274 ? 10.523 27.594 17.562 1 98.75 274 LEU A N 1
ATOM 2197 C CA . LEU A 1 274 ? 11.578 28.328 16.859 1 98.75 274 LEU A CA 1
ATOM 2198 C C . LEU A 1 274 ? 11.023 29.047 15.641 1 98.75 274 LEU A C 1
ATOM 2200 O O . LEU A 1 274 ? 11.344 30.219 15.406 1 98.75 274 LEU A O 1
ATOM 2204 N N . LEU A 1 275 ? 10.188 28.438 14.883 1 98.88 275 LEU A N 1
ATOM 2205 C CA . LEU A 1 275 ? 9.641 29.016 13.672 1 98.88 275 LEU A CA 1
ATOM 2206 C C . LEU A 1 275 ? 8.562 30.047 14.008 1 98.88 275 LEU A C 1
ATOM 2208 O O . LEU A 1 275 ? 8.531 31.141 13.43 1 98.88 275 LEU A O 1
ATOM 2212 N N . TYR A 1 276 ? 7.668 29.688 14.961 1 98.81 276 TYR A N 1
ATOM 2213 C CA . TYR A 1 276 ? 6.578 30.594 15.305 1 98.81 276 TYR A CA 1
ATOM 2214 C C . TYR A 1 276 ? 7.109 31.875 15.938 1 98.81 276 TYR A C 1
ATOM 2216 O O . TYR A 1 276 ? 6.535 32.938 15.75 1 98.81 276 TYR A O 1
ATOM 2224 N N . GLN A 1 277 ? 8.195 31.781 16.656 1 98.56 277 GLN A N 1
ATOM 2225 C CA . GLN A 1 277 ? 8.805 32.969 17.25 1 98.56 277 GLN A CA 1
ATOM 2226 C C . GLN A 1 277 ? 9.234 33.938 16.156 1 98.56 277 GLN A C 1
ATOM 2228 O O . GLN A 1 277 ? 9.008 35.156 16.281 1 98.56 277 GLN A O 1
ATOM 2233 N N . ILE A 1 278 ? 9.797 33.438 15.141 1 98.5 278 ILE A N 1
ATOM 2234 C CA . ILE A 1 278 ? 10.234 34.281 14.031 1 98.5 278 ILE A CA 1
ATOM 2235 C C . ILE A 1 278 ? 9.016 34.906 13.344 1 98.5 278 ILE A C 1
ATOM 2237 O O . ILE A 1 278 ? 9.008 36.094 13.047 1 98.5 278 ILE A O 1
ATOM 2241 N N . ILE A 1 279 ? 8.008 34.125 13.133 1 98.62 279 ILE A N 1
ATOM 2242 C CA . ILE A 1 279 ? 6.809 34.594 12.445 1 98.62 279 ILE A CA 1
ATOM 2243 C C . ILE A 1 279 ? 6.105 35.656 13.273 1 98.62 279 ILE A C 1
ATOM 2245 O O . ILE A 1 279 ? 5.691 36.688 12.734 1 98.62 279 ILE A O 1
ATOM 2249 N N . ASP A 1 280 ? 6.047 35.438 14.562 1 98 280 ASP A N 1
ATOM 2250 C CA . ASP A 1 280 ? 5.32 36.344 15.461 1 98 280 ASP A CA 1
ATOM 2251 C C . ASP A 1 280 ? 6.059 37.656 15.641 1 98 280 ASP A C 1
ATOM 2253 O O . ASP A 1 280 ? 5.445 38.688 15.969 1 98 280 ASP A O 1
ATOM 2257 N N . ASN A 1 281 ? 7.324 37.625 15.445 1 97.81 281 ASN A N 1
ATOM 2258 C CA . ASN A 1 281 ? 8.125 38.844 15.641 1 97.81 281 ASN A CA 1
ATOM 2259 C C . ASN A 1 281 ? 8.453 39.531 14.312 1 97.81 281 ASN A C 1
ATOM 2261 O O . ASN A 1 281 ? 9.406 40.281 14.234 1 97.81 281 ASN A O 1
ATOM 2265 N N . SER A 1 282 ? 7.691 39.219 13.359 1 96.94 282 SER A N 1
ATOM 2266 C CA . SER A 1 282 ? 7.98 39.719 12.023 1 96.94 282 SER A CA 1
ATOM 2267 C C . SER A 1 282 ? 6.766 40.438 11.414 1 96.94 282 SER A C 1
ATOM 2269 O O . SER A 1 282 ? 5.625 40.031 11.664 1 96.94 282 SER A O 1
ATOM 2271 N N . ASN A 1 283 ? 6.977 41.469 10.695 1 96.75 283 ASN A N 1
ATOM 2272 C CA . ASN A 1 283 ? 5.949 42.062 9.852 1 96.75 283 ASN A CA 1
ATOM 2273 C C . ASN A 1 283 ? 6.059 41.562 8.406 1 96.75 283 ASN A C 1
ATOM 2275 O O . ASN A 1 283 ? 5.32 42.031 7.535 1 96.75 283 ASN A O 1
ATOM 2279 N N . PHE A 1 284 ? 7.008 40.625 8.242 1 98.25 284 PHE A N 1
ATOM 2280 C CA . PHE A 1 284 ? 7.309 40.094 6.922 1 98.25 284 PHE A CA 1
ATOM 2281 C C . PHE A 1 284 ? 6.609 38.75 6.715 1 98.25 284 PHE A C 1
ATOM 2283 O O . PHE A 1 284 ? 6.16 38.438 5.613 1 98.25 284 PHE A O 1
ATOM 2290 N N . TYR A 1 285 ? 6.547 38 7.707 1 98.5 285 TYR A N 1
ATOM 2291 C CA . TYR A 1 285 ? 5.871 36.688 7.723 1 98.5 285 TYR A CA 1
ATOM 2292 C C . TYR A 1 285 ? 4.551 36.781 8.477 1 98.5 285 TYR A C 1
ATOM 2294 O O . TYR A 1 285 ? 4.449 37.469 9.492 1 98.5 285 TYR A O 1
ATOM 2302 N N . ILE A 1 286 ? 3.562 36.031 7.969 1 97.56 286 ILE A N 1
ATOM 2303 C CA . ILE A 1 286 ? 2.23 36.094 8.555 1 97.56 286 ILE A CA 1
ATOM 2304 C C . ILE A 1 286 ? 1.722 34.656 8.844 1 97.56 286 ILE A C 1
ATOM 2306 O O . ILE A 1 286 ? 1.826 33.781 7.988 1 97.56 286 ILE A O 1
ATOM 2310 N N . ASN A 1 287 ? 1.273 34.406 9.984 1 97.75 287 ASN A N 1
ATOM 2311 C CA . ASN A 1 287 ? 0.43 33.281 10.367 1 97.75 287 ASN A CA 1
ATOM 2312 C C . ASN A 1 287 ? -0.848 33.719 11.055 1 97.75 287 ASN A C 1
ATOM 2314 O O . ASN A 1 287 ? -0.8 34.25 12.172 1 97.75 287 ASN A O 1
ATOM 2318 N N . ASP A 1 288 ? -1.975 33.531 10.43 1 96.38 288 ASP A N 1
ATOM 2319 C CA . ASP A 1 288 ? -3.236 34.094 10.906 1 96.38 288 ASP A CA 1
ATOM 2320 C C . ASP A 1 288 ? -4.031 33.062 11.703 1 96.38 288 ASP A C 1
ATOM 2322 O O . ASP A 1 288 ? -5.266 33.094 11.68 1 96.38 288 ASP A O 1
ATOM 2326 N N . ILE A 1 289 ? -3.389 32.156 12.289 1 98.31 289 ILE A N 1
ATOM 2327 C CA . ILE A 1 289 ? -4.023 31.141 13.133 1 98.31 289 ILE A CA 1
ATOM 2328 C C . ILE A 1 289 ? -3.834 31.5 14.602 1 98.31 289 ILE A C 1
ATOM 2330 O O . ILE A 1 289 ? -2.75 31.938 15.008 1 98.31 289 ILE A O 1
ATOM 2334 N N . ASP A 1 290 ? -4.906 31.375 15.375 1 98.25 290 ASP A N 1
ATOM 2335 C CA . ASP A 1 290 ? -4.801 31.547 16.812 1 98.25 290 ASP A CA 1
ATOM 2336 C C . ASP A 1 290 ? -3.713 30.656 17.406 1 98.25 290 ASP A C 1
ATOM 2338 O O . ASP A 1 290 ? -3.59 29.484 17.031 1 98.25 290 ASP A O 1
ATOM 2342 N N . LYS A 1 291 ? -2.896 31.203 18.328 1 97.56 291 LYS A N 1
ATOM 2343 C CA . LYS A 1 291 ? -1.741 30.5 18.891 1 97.56 291 LYS A CA 1
ATOM 2344 C C . LYS A 1 291 ? -2.146 29.156 19.484 1 97.56 291 LYS A C 1
ATOM 2346 O O . LYS A 1 291 ? -1.386 28.188 19.438 1 97.56 291 LYS A O 1
ATOM 2351 N N . ARG A 1 292 ? -3.383 29.062 20.062 1 96.81 292 ARG A N 1
ATOM 2352 C CA . ARG A 1 292 ? -3.838 27.859 20.734 1 96.81 292 ARG A CA 1
ATOM 2353 C C . ARG A 1 292 ? -4.074 26.719 19.75 1 96.81 292 ARG A C 1
ATOM 2355 O O . ARG A 1 292 ? -4.148 25.562 20.141 1 96.81 292 ARG A O 1
ATOM 2362 N N . ASN A 1 293 ? -4.152 27.047 18.422 1 98.62 293 ASN A N 1
ATOM 2363 C CA . ASN A 1 293 ? -4.52 26.031 17.438 1 98.62 293 ASN A CA 1
ATOM 2364 C C . ASN A 1 293 ? -3.432 25.875 16.375 1 98.62 293 ASN A C 1
ATOM 2366 O O . ASN A 1 293 ? -3.641 25.188 15.375 1 98.62 293 ASN A O 1
ATOM 2370 N N . ARG A 1 294 ? -2.289 26.484 16.578 1 98.69 294 ARG A N 1
ATOM 2371 C CA . ARG A 1 294 ? -1.205 26.344 15.609 1 98.69 294 ARG A CA 1
ATOM 2372 C C . ARG A 1 294 ? -0.603 24.938 15.672 1 98.69 294 ARG A C 1
ATOM 2374 O O . ARG A 1 294 ? -0.302 24.438 16.766 1 98.69 294 ARG A O 1
ATOM 2381 N N . SER A 1 295 ? -0.468 24.359 14.516 1 98.69 295 SER A N 1
ATOM 2382 C CA . SER A 1 295 ? 0.077 23 14.453 1 98.69 295 SER A CA 1
ATOM 2383 C C . SER A 1 295 ? 1.552 22.984 14.844 1 98.69 295 SER A C 1
ATOM 2385 O O . SER A 1 295 ? 2.332 23.812 14.375 1 98.69 295 SER A O 1
ATOM 2387 N N . GLN A 1 296 ? 1.968 22.031 15.578 1 98.5 296 GLN A N 1
ATOM 2388 C CA . GLN A 1 296 ? 3.369 21.812 15.93 1 98.5 296 GLN A CA 1
ATOM 2389 C C . GLN A 1 296 ? 4.066 20.938 14.898 1 98.5 296 GLN A C 1
ATOM 2391 O O . GLN A 1 296 ? 5.289 20.781 14.93 1 98.5 296 GLN A O 1
ATOM 2396 N N . MET A 1 297 ? 3.328 20.344 13.953 1 98.62 297 MET A N 1
ATOM 2397 C CA . MET A 1 297 ? 3.859 19.438 12.938 1 98.62 297 MET A CA 1
ATOM 2398 C C . MET A 1 297 ? 3.928 20.109 11.578 1 98.62 297 MET A C 1
ATOM 2400 O O . MET A 1 297 ? 4.832 19.844 10.789 1 98.62 297 MET A O 1
ATOM 2404 N N . ASN A 1 298 ? 2.967 20.984 11.312 1 98.62 298 ASN A N 1
ATOM 2405 C CA . ASN A 1 298 ? 2.846 21.688 10.039 1 98.62 298 ASN A CA 1
ATOM 2406 C C . ASN A 1 298 ? 2.75 23.188 10.234 1 98.62 298 ASN A C 1
ATOM 2408 O O . ASN A 1 298 ? 1.659 23.734 10.438 1 98.62 298 ASN A O 1
ATOM 2412 N N . VAL A 1 299 ? 3.855 23.891 10.117 1 98.75 299 VAL A N 1
ATOM 2413 C CA . VAL A 1 299 ? 3.898 25.328 10.305 1 98.75 299 VAL A CA 1
ATOM 2414 C C . VAL A 1 299 ? 3.598 26.031 8.984 1 98.75 299 VAL A C 1
ATOM 2416 O O . VAL A 1 299 ? 4.434 26.047 8.078 1 98.75 299 VAL A O 1
ATOM 2419 N N . VAL A 1 300 ? 2.426 26.641 8.922 1 98.31 300 VAL A N 1
ATOM 2420 C CA . VAL A 1 300 ? 2.029 27.359 7.719 1 98.31 300 VAL A CA 1
ATOM 2421 C C . VAL A 1 300 ? 2.293 28.859 7.906 1 98.31 300 VAL A C 1
ATOM 2423 O O . VAL A 1 300 ? 2.084 29.406 8.992 1 98.31 300 VAL A O 1
ATOM 2426 N N . PHE A 1 301 ? 2.82 29.484 6.852 1 98.38 301 PHE A N 1
ATOM 2427 C CA . PHE A 1 301 ? 3.006 30.922 6.91 1 98.38 301 PHE A CA 1
ATOM 2428 C C . PHE A 1 301 ? 2.998 31.531 5.512 1 98.38 301 PHE A C 1
ATOM 2430 O O . PHE A 1 301 ? 3.189 30.812 4.523 1 98.38 301 PHE A O 1
ATOM 2437 N N . HIS A 1 302 ? 2.701 32.781 5.465 1 97.75 302 HIS A N 1
ATOM 2438 C CA . HIS A 1 302 ? 2.703 33.562 4.242 1 97.75 302 HIS A CA 1
ATOM 2439 C C . HIS A 1 302 ? 3.674 34.75 4.344 1 97.75 302 HIS A C 1
ATOM 2441 O O . HIS A 1 302 ? 3.994 35.188 5.445 1 97.75 302 HIS A O 1
ATOM 2447 N N . LEU A 1 303 ? 4.152 35.125 3.203 1 98.25 303 LEU A N 1
ATOM 2448 C CA . LEU A 1 303 ? 4.855 36.406 3.15 1 98.25 303 LEU A CA 1
ATOM 2449 C C . LEU A 1 303 ? 3.871 37.562 2.992 1 98.25 303 LEU A C 1
ATOM 2451 O O . LEU A 1 303 ? 2.885 37.438 2.262 1 98.25 303 LEU A O 1
ATOM 2455 N N . TYR A 1 304 ? 4.148 38.625 3.66 1 96.81 304 TYR A N 1
ATOM 2456 C CA . TYR A 1 304 ? 3.291 39.812 3.502 1 96.81 304 TYR A CA 1
ATOM 2457 C C . TYR A 1 304 ? 3.166 40.188 2.033 1 96.81 304 TYR A C 1
ATOM 2459 O O . TYR A 1 304 ? 2.072 40.5 1.558 1 96.81 304 TYR A O 1
ATOM 2467 N N . ASN A 1 305 ? 4.258 40.219 1.344 1 97.38 305 ASN A N 1
ATOM 2468 C CA . ASN A 1 305 ? 4.293 40.438 -0.098 1 97.38 305 ASN A CA 1
ATOM 2469 C C . ASN A 1 305 ? 4.371 39.125 -0.863 1 97.38 305 ASN A C 1
ATOM 2471 O O . ASN A 1 305 ? 5.465 38.625 -1.149 1 97.38 305 ASN A O 1
ATOM 2475 N N . SER A 1 306 ? 3.287 38.625 -1.335 1 96.19 306 SER A N 1
ATOM 2476 C CA . SER A 1 306 ? 3.191 37.312 -1.959 1 96.19 306 SER A CA 1
ATOM 2477 C C . SER A 1 306 ? 3.975 37.25 -3.266 1 96.19 306 SER A C 1
ATOM 2479 O O . SER A 1 306 ? 4.234 36.156 -3.799 1 96.19 306 SER A O 1
ATOM 2481 N N . LYS A 1 307 ? 4.383 38.375 -3.834 1 97.19 307 LYS A N 1
ATOM 2482 C CA . LYS A 1 307 ? 5.191 38.406 -5.047 1 97.19 307 LYS A CA 1
ATOM 2483 C C . LYS A 1 307 ? 6.559 37.781 -4.816 1 97.19 307 LYS A C 1
ATOM 2485 O O . LYS A 1 307 ? 7.234 37.375 -5.77 1 97.19 307 LYS A O 1
ATOM 2490 N N . LEU A 1 308 ? 6.895 37.719 -3.504 1 98.06 308 LEU A N 1
ATOM 2491 C CA . LEU A 1 308 ? 8.211 37.219 -3.156 1 98.06 308 LEU A CA 1
ATOM 2492 C C . LEU A 1 308 ? 8.164 35.688 -2.932 1 98.06 308 LEU A C 1
ATOM 2494 O O . LEU A 1 308 ? 9.203 35.062 -2.709 1 98.06 308 LEU A O 1
ATOM 2498 N N . ASP A 1 309 ? 7.004 35.094 -3.016 1 97.69 309 ASP A N 1
ATOM 2499 C CA . ASP A 1 309 ? 6.84 33.688 -2.689 1 97.69 309 ASP A CA 1
ATOM 2500 C C . ASP A 1 309 ? 7.766 32.812 -3.541 1 97.69 309 ASP A C 1
ATOM 2502 O O . ASP A 1 309 ? 8.477 31.969 -3.016 1 97.69 309 ASP A O 1
ATOM 2506 N N . ASN A 1 310 ? 7.73 33.031 -4.816 1 97.75 310 ASN A N 1
ATOM 2507 C CA . ASN A 1 310 ? 8.547 32.219 -5.715 1 97.75 310 ASN A CA 1
ATOM 2508 C C . ASN A 1 310 ? 10.031 32.406 -5.445 1 97.75 310 ASN A C 1
ATOM 2510 O O . ASN A 1 310 ? 10.812 31.438 -5.531 1 97.75 310 ASN A O 1
ATOM 2514 N N . LEU A 1 311 ? 10.391 33.594 -5.23 1 98.38 311 LEU A N 1
ATOM 2515 C CA . LEU A 1 311 ? 11.789 33.875 -4.918 1 98.38 311 LEU A CA 1
ATOM 2516 C C . LEU A 1 311 ? 12.203 33.219 -3.613 1 98.38 311 LEU A C 1
ATOM 2518 O O . LEU A 1 311 ? 13.305 32.656 -3.51 1 98.38 311 LEU A O 1
ATOM 2522 N N . PHE A 1 312 ? 11.344 33.281 -2.6 1 98.62 312 PHE A N 1
ATOM 2523 C CA . PHE A 1 312 ? 11.586 32.625 -1.327 1 98.62 312 PHE A CA 1
ATOM 2524 C C . PHE A 1 312 ? 11.844 31.141 -1.539 1 98.62 312 PHE A C 1
ATOM 2526 O O . PHE A 1 312 ? 12.82 30.594 -1.021 1 98.62 312 PHE A O 1
ATOM 2533 N N . LEU A 1 313 ? 10.992 30.5 -2.297 1 98.19 313 LEU A N 1
ATOM 2534 C CA . LEU A 1 313 ? 11.094 29.062 -2.543 1 98.19 313 LEU A CA 1
ATOM 2535 C C . LEU A 1 313 ? 12.375 28.719 -3.297 1 98.19 313 LEU A C 1
ATOM 2537 O O . LEU A 1 313 ? 13.047 27.734 -2.98 1 98.19 313 LEU A O 1
ATOM 2541 N N . LYS A 1 314 ? 12.703 29.484 -4.27 1 97.88 314 LYS A N 1
ATOM 2542 C CA . LYS A 1 314 ? 13.914 29.25 -5.062 1 97.88 314 LYS A CA 1
ATOM 2543 C C . LYS A 1 314 ? 15.164 29.375 -4.203 1 97.88 314 LYS A C 1
ATOM 2545 O O . LYS A 1 314 ? 16.031 28.5 -4.242 1 97.88 314 LYS A O 1
ATOM 2550 N N . GLU A 1 315 ? 15.234 30.453 -3.412 1 98.31 315 GLU A N 1
ATOM 2551 C CA . GLU A 1 315 ? 16.422 30.672 -2.59 1 98.31 315 GLU A CA 1
ATOM 2552 C C . GLU A 1 315 ? 16.516 29.641 -1.463 1 98.31 315 GLU A C 1
ATOM 2554 O O . GLU A 1 315 ? 17.609 29.234 -1.071 1 98.31 315 GLU A O 1
ATOM 2559 N N . ALA A 1 316 ? 15.336 29.328 -0.906 1 98.19 316 ALA A N 1
ATOM 2560 C CA . ALA A 1 316 ? 15.328 28.266 0.109 1 98.19 316 ALA A CA 1
ATOM 2561 C C . ALA A 1 316 ? 15.883 26.969 -0.447 1 98.19 316 ALA A C 1
ATOM 2563 O O . ALA A 1 316 ? 16.703 26.312 0.199 1 98.19 316 ALA A O 1
ATOM 2564 N N . LYS A 1 317 ? 15.438 26.578 -1.625 1 95.94 317 LYS A N 1
ATOM 2565 C CA . LYS A 1 317 ? 15.93 25.375 -2.273 1 95.94 317 LYS A CA 1
ATOM 2566 C C . LYS A 1 317 ? 17.438 25.438 -2.477 1 95.94 317 LYS A C 1
ATOM 2568 O O . LYS A 1 317 ? 18.141 24.438 -2.246 1 95.94 317 LYS A O 1
ATOM 2573 N N . ASN A 1 318 ? 17.938 26.547 -2.902 1 96.31 318 ASN A N 1
ATOM 2574 C CA . ASN A 1 318 ? 19.359 26.75 -3.098 1 96.31 318 ASN A CA 1
ATOM 2575 C C . ASN A 1 318 ? 20.125 26.594 -1.787 1 96.31 318 ASN A C 1
ATOM 2577 O O . ASN A 1 318 ? 21.312 26.219 -1.788 1 96.31 318 ASN A O 1
ATOM 2581 N N . ALA A 1 319 ? 19.422 26.906 -0.708 1 96.81 319 ALA A N 1
ATOM 2582 C CA . ALA A 1 319 ? 20.047 26.812 0.61 1 96.81 319 ALA A CA 1
ATOM 2583 C C . ALA A 1 319 ? 19.875 25.422 1.201 1 96.81 319 ALA A C 1
ATOM 2585 O O . ALA A 1 319 ? 20.219 25.172 2.361 1 96.81 319 ALA A O 1
ATOM 2586 N N . GLY A 1 320 ? 19.281 24.5 0.436 1 96.19 320 GLY A N 1
ATOM 2587 C CA . GLY A 1 320 ? 19.141 23.125 0.878 1 96.19 320 GLY A CA 1
ATOM 2588 C C . GLY A 1 320 ? 17.844 22.875 1.645 1 96.19 320 GLY A C 1
ATOM 2589 O O . GLY A 1 320 ? 17.719 21.859 2.33 1 96.19 320 GLY A O 1
ATOM 2590 N N . LEU A 1 321 ? 16.953 23.828 1.638 1 97.81 321 LEU A N 1
ATOM 2591 C CA . LEU A 1 321 ? 15.641 23.703 2.281 1 97.81 321 LEU A CA 1
ATOM 2592 C C . LEU A 1 321 ? 14.555 23.391 1.255 1 97.81 321 LEU A C 1
ATOM 2594 O O . LEU A 1 321 ? 14.062 24.297 0.575 1 97.81 321 LEU A O 1
ATOM 2598 N N . ASN A 1 322 ? 14.117 22.125 1.311 1 95.81 322 ASN A N 1
ATOM 2599 C CA . ASN A 1 322 ? 13.258 21.656 0.231 1 95.81 322 ASN A CA 1
ATOM 2600 C C . ASN A 1 322 ? 11.812 21.5 0.696 1 95.81 322 ASN A C 1
ATOM 2602 O O . ASN A 1 322 ? 11.555 21.328 1.889 1 95.81 322 ASN A O 1
ATOM 2606 N N . ALA A 1 323 ? 10.852 21.609 -0.25 1 96.38 323 ALA A N 1
ATOM 2607 C CA . ALA A 1 323 ? 9.445 21.234 -0.107 1 96.38 323 ALA A CA 1
ATOM 2608 C C . ALA A 1 323 ? 8.734 22.141 0.893 1 96.38 323 ALA A C 1
ATOM 2610 O O . ALA A 1 323 ? 8.016 21.656 1.771 1 96.38 323 ALA A O 1
ATOM 2611 N N . LEU A 1 324 ? 8.922 23.453 0.707 1 98 324 LEU A N 1
ATOM 2612 C CA . LEU A 1 324 ? 8.312 24.422 1.614 1 98 324 LEU A CA 1
ATOM 2613 C C . LEU A 1 324 ? 7.047 25.016 1.005 1 98 324 LEU A C 1
ATOM 2615 O O . LEU A 1 324 ? 6.32 25.766 1.671 1 98 324 LEU A O 1
ATOM 2619 N N . LYS A 1 325 ? 6.793 24.688 -0.291 1 95.75 325 LYS A N 1
ATOM 2620 C CA . LYS A 1 325 ? 5.609 25.25 -0.931 1 95.75 325 LYS A CA 1
ATOM 2621 C C . LYS A 1 325 ? 4.332 24.75 -0.262 1 95.75 325 LYS A C 1
ATOM 2623 O O . LYS A 1 325 ? 4.164 23.547 -0.063 1 95.75 325 LYS A O 1
ATOM 2628 N N . GLY A 1 326 ? 3.492 25.672 0.047 1 92.69 326 GLY A N 1
ATOM 2629 C CA . GLY A 1 326 ? 2.209 25.312 0.63 1 92.69 326 GLY A CA 1
ATOM 2630 C C . GLY A 1 326 ? 1.3 24.578 -0.337 1 92.69 326 GLY A C 1
ATOM 2631 O O . GLY A 1 326 ? 1.515 24.625 -1.551 1 92.69 326 GLY A O 1
ATOM 2632 N N . HIS A 1 327 ? 0.354 23.891 0.258 1 85.62 327 HIS A N 1
ATOM 2633 C CA . HIS A 1 327 ? -0.639 23.219 -0.568 1 85.62 327 HIS A CA 1
ATOM 2634 C C . HIS A 1 327 ? -1.405 24.203 -1.435 1 85.62 327 HIS A C 1
ATOM 2636 O O . HIS A 1 327 ? -1.662 25.344 -1.013 1 85.62 327 HIS A O 1
ATOM 2642 N N . ASN A 1 328 ? -1.837 23.75 -2.555 1 83.69 328 ASN A N 1
ATOM 2643 C CA . ASN A 1 328 ? -2.482 24.625 -3.533 1 83.69 328 ASN A CA 1
ATOM 2644 C C . ASN A 1 328 ? -3.738 25.281 -2.963 1 83.69 328 ASN A C 1
ATOM 2646 O O . ASN A 1 328 ? -4.094 26.391 -3.348 1 83.69 328 ASN A O 1
ATOM 2650 N N . VAL A 1 329 ? -4.324 24.641 -2.033 1 84.06 329 VAL A N 1
ATOM 2651 C CA . VAL A 1 329 ? -5.582 25.094 -1.449 1 84.06 329 VAL A CA 1
ATOM 2652 C C . VAL A 1 329 ? -5.34 26.344 -0.607 1 84.06 329 VAL A C 1
ATOM 2654 O O . VAL A 1 329 ? -6.164 27.25 -0.592 1 84.06 329 VAL A O 1
ATOM 2657 N N . ILE A 1 330 ? -4.199 26.438 0.048 1 87.62 330 ILE A N 1
ATOM 2658 C CA . ILE A 1 330 ? -3.965 27.5 1.023 1 87.62 330 ILE A CA 1
ATOM 2659 C C . ILE A 1 330 ? -2.912 28.469 0.49 1 87.62 330 ILE A C 1
ATOM 2661 O O . ILE A 1 330 ? -2.908 29.641 0.847 1 87.62 330 ILE A O 1
ATOM 2665 N N . GLY A 1 331 ? -1.974 27.938 -0.323 1 91.12 331 GLY A N 1
ATOM 2666 C CA . GLY A 1 331 ? -0.875 28.75 -0.812 1 91.12 331 GLY A CA 1
ATOM 2667 C C . GLY A 1 331 ? 0.185 29.016 0.239 1 91.12 331 GLY A C 1
ATOM 2668 O O . GLY A 1 331 ? 0.225 28.344 1.272 1 91.12 331 GLY A O 1
ATOM 2669 N N . GLY A 1 332 ? 1.1 29.922 -0.109 1 96.69 332 GLY A N 1
ATOM 2670 C CA . GLY A 1 332 ? 2.16 30.281 0.821 1 96.69 332 GLY A CA 1
ATOM 2671 C C . GLY A 1 332 ? 3.16 29.156 1.039 1 96.69 332 GLY A C 1
ATOM 2672 O O . GLY A 1 332 ? 3.541 28.469 0.093 1 96.69 332 GLY A O 1
ATOM 2673 N N . MET A 1 333 ? 3.617 29.172 2.328 1 98.38 333 MET A N 1
ATOM 2674 C CA . MET A 1 333 ? 4.633 28.203 2.709 1 98.38 333 MET A CA 1
ATOM 2675 C C . MET A 1 333 ? 4.113 27.266 3.795 1 98.38 333 MET A C 1
ATOM 2677 O O . MET A 1 333 ? 3.246 27.641 4.582 1 98.38 333 MET A O 1
ATOM 2681 N N . ARG A 1 334 ? 4.555 26.125 3.783 1 98.31 334 ARG A N 1
ATOM 2682 C CA . ARG A 1 334 ? 4.297 25.156 4.848 1 98.31 334 ARG A CA 1
ATOM 2683 C C . ARG A 1 334 ? 5.555 24.359 5.184 1 98.31 334 ARG A C 1
ATOM 2685 O O . ARG A 1 334 ? 6.133 23.703 4.316 1 98.31 334 ARG A O 1
ATOM 2692 N N . ALA A 1 335 ? 6.02 24.469 6.363 1 98.75 335 ALA A N 1
ATOM 2693 C CA . ALA A 1 335 ? 7.113 23.641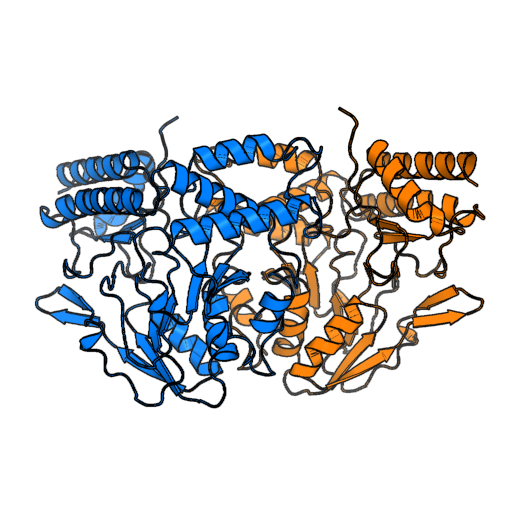 6.871 1 98.75 335 ALA A CA 1
ATOM 2694 C C . ALA A 1 335 ? 6.578 22.469 7.703 1 98.75 335 ALA A C 1
ATOM 2696 O O . ALA A 1 335 ? 6.141 22.672 8.844 1 98.75 335 ALA A O 1
ATOM 2697 N N . SER A 1 336 ? 6.609 21.297 7.1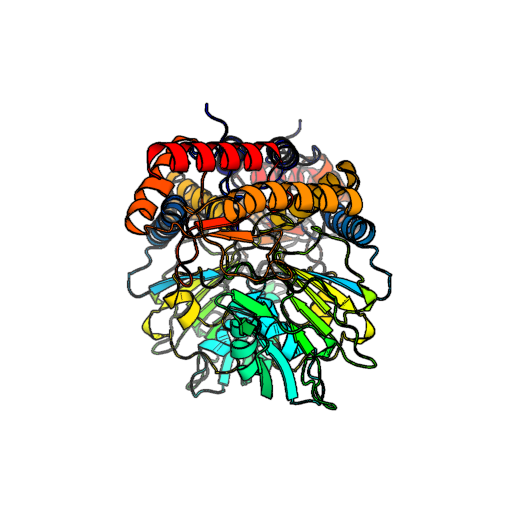72 1 98.56 336 SER A N 1
ATOM 2698 C CA . SER A 1 336 ? 6.258 20.109 7.941 1 98.56 336 SER A CA 1
ATOM 2699 C C . SER A 1 336 ? 7.461 19.562 8.711 1 98.56 336 SER A C 1
ATOM 2701 O O . SER A 1 336 ? 8.453 19.141 8.102 1 98.56 336 SER A O 1
ATOM 2703 N N . ILE A 1 337 ? 7.395 19.625 9.969 1 98.62 337 ILE A N 1
ATOM 2704 C CA . ILE A 1 337 ? 8.539 19.328 10.82 1 98.62 337 ILE A CA 1
ATOM 2705 C C . ILE A 1 337 ? 8.242 18.125 11.703 1 98.62 337 ILE A C 1
ATOM 2707 O O . ILE A 1 337 ? 8.406 18.188 12.922 1 98.62 337 ILE A O 1
ATOM 2711 N N . TYR A 1 338 ? 7.879 17.016 11.078 1 98.5 338 TYR A N 1
ATOM 2712 C CA . TYR A 1 338 ? 7.543 15.758 11.75 1 98.5 338 TYR A CA 1
ATOM 2713 C C . TYR A 1 338 ? 8.734 15.227 12.539 1 98.5 338 TYR A C 1
ATOM 2715 O O . TYR A 1 338 ? 9.773 15.883 12.625 1 98.5 338 TYR A O 1
ATOM 2723 N N . ASN A 1 339 ? 8.617 14.062 13.172 1 98.31 339 ASN A N 1
ATOM 2724 C CA . ASN A 1 339 ? 9.594 13.508 14.109 1 98.31 339 ASN A CA 1
ATOM 2725 C C . ASN A 1 339 ? 10.977 13.398 13.469 1 98.31 339 ASN A C 1
ATOM 2727 O O . ASN A 1 339 ? 11.992 13.672 14.117 1 98.31 339 ASN A O 1
ATOM 2731 N N . ALA A 1 340 ? 11.047 13.078 12.234 1 97.75 340 ALA A N 1
ATOM 2732 C CA . ALA A 1 340 ? 12.312 12.758 11.578 1 97.75 340 ALA A CA 1
ATOM 2733 C C . ALA A 1 340 ? 13.07 14.023 11.195 1 97.75 340 ALA A C 1
ATOM 2735 O O . ALA A 1 340 ? 14.266 13.977 10.906 1 97.75 340 ALA A O 1
ATOM 2736 N N . MET A 1 341 ? 12.414 15.211 11.086 1 97.94 341 MET A N 1
ATOM 2737 C CA . MET A 1 341 ? 13.094 16.484 10.883 1 97.94 341 MET A CA 1
ATOM 2738 C C . MET A 1 341 ? 13.93 16.859 12.109 1 97.94 341 MET A C 1
ATOM 2740 O O . MET A 1 341 ? 13.383 17.062 13.195 1 97.94 341 MET A O 1
ATOM 2744 N N . PRO A 1 342 ? 15.227 16.891 11.93 1 97.25 342 PRO A N 1
ATOM 2745 C CA . PRO A 1 342 ? 16.047 17.234 13.094 1 97.25 342 PRO A CA 1
ATOM 2746 C C . PRO A 1 342 ? 15.984 18.719 13.445 1 97.25 342 PRO A C 1
ATOM 2748 O O . PRO A 1 342 ? 15.656 19.547 12.586 1 97.25 342 PRO A O 1
ATOM 2751 N N . LEU A 1 343 ? 16.297 18.969 14.672 1 98.12 343 LEU A N 1
ATOM 2752 C CA . LEU A 1 343 ? 16.297 20.359 15.141 1 98.12 343 LEU A CA 1
ATOM 2753 C C . LEU A 1 343 ? 17.188 21.219 14.25 1 98.12 343 LEU A C 1
ATOM 2755 O O . LEU A 1 343 ? 16.875 22.391 13.992 1 98.12 343 LEU A O 1
ATOM 2759 N N . GLU A 1 344 ? 18.297 20.672 13.773 1 97.88 344 GLU A N 1
ATOM 2760 C CA . GLU A 1 344 ? 19.234 21.391 12.922 1 97.88 344 GLU A CA 1
ATOM 2761 C C . GLU A 1 344 ? 18.562 21.859 11.633 1 97.88 344 GLU A C 1
ATOM 2763 O O . GLU A 1 344 ? 18.875 22.922 11.117 1 97.88 344 GLU A O 1
ATOM 2768 N N . GLY A 1 345 ? 17.688 21.016 11.102 1 98.06 345 GLY A N 1
ATOM 2769 C CA . GLY A 1 345 ? 16.938 21.422 9.914 1 98.06 345 GLY A CA 1
ATOM 2770 C C . GLY A 1 345 ? 16.031 22.609 10.156 1 98.06 345 GLY A C 1
ATOM 2771 O O . GLY A 1 345 ? 15.969 23.531 9.336 1 98.06 345 GLY A O 1
ATOM 2772 N N . VAL A 1 346 ? 15.383 22.625 11.273 1 98.75 346 VAL A N 1
ATOM 2773 C CA . VAL A 1 346 ? 14.484 23.719 11.633 1 98.75 346 VAL A CA 1
ATOM 2774 C C . VAL A 1 346 ? 15.297 24.984 11.898 1 98.75 346 VAL A C 1
ATOM 2776 O O . VAL A 1 346 ? 14.891 26.094 11.516 1 98.75 346 VAL A O 1
ATOM 2779 N N . GLN A 1 347 ? 16.422 24.812 12.531 1 98.69 347 GLN A N 1
ATOM 2780 C CA . GLN A 1 347 ? 17.312 25.938 12.773 1 98.69 347 GLN A CA 1
ATOM 2781 C C . GLN A 1 347 ? 17.812 26.547 11.461 1 98.69 347 GLN A C 1
ATOM 2783 O O . GLN A 1 347 ? 17.922 27.766 11.336 1 98.69 347 GLN A O 1
ATOM 2788 N N . SER A 1 348 ? 18.094 25.672 10.555 1 98.5 348 SER A N 1
ATOM 2789 C CA . SER A 1 348 ? 18.531 26.141 9.234 1 98.5 348 SER A CA 1
ATOM 2790 C C . SER A 1 348 ? 17.422 26.953 8.555 1 98.5 348 SER A C 1
ATOM 2792 O O . SER A 1 348 ? 17.703 27.984 7.941 1 98.5 348 SER A O 1
ATOM 2794 N N . LEU A 1 349 ? 16.219 26.5 8.648 1 98.75 349 LEU A N 1
ATOM 2795 C CA . LEU A 1 349 ? 15.094 27.25 8.086 1 98.75 349 LEU A CA 1
ATOM 2796 C C . LEU A 1 349 ? 14.914 28.594 8.797 1 98.75 349 LEU A C 1
ATOM 2798 O O . LEU A 1 349 ? 14.672 29.609 8.156 1 98.75 349 LEU A O 1
ATOM 2802 N N . ALA A 1 350 ? 15.031 28.547 10.094 1 98.69 350 ALA A N 1
ATOM 2803 C CA . ALA A 1 350 ? 14.922 29.766 10.891 1 98.69 350 ALA A CA 1
ATOM 2804 C C . ALA A 1 350 ? 15.945 30.812 10.445 1 98.69 350 ALA A C 1
ATOM 2806 O O . ALA A 1 350 ? 15.602 31.969 10.234 1 98.69 350 ALA A O 1
ATOM 2807 N N . LYS A 1 351 ? 17.156 30.391 10.305 1 98.5 351 LYS A N 1
ATOM 2808 C CA . LYS A 1 351 ? 18.219 31.266 9.859 1 98.5 351 LYS A CA 1
ATOM 2809 C C . LYS A 1 351 ? 17.922 31.828 8.469 1 98.5 351 LYS A C 1
ATOM 2811 O O . LYS A 1 351 ? 18.156 33.031 8.211 1 98.5 351 LYS A O 1
ATOM 2816 N N . PHE A 1 352 ? 17.484 31.016 7.59 1 98.56 352 PHE A N 1
ATOM 2817 C CA . PHE A 1 352 ? 17.156 31.438 6.234 1 98.56 352 PHE A CA 1
ATOM 2818 C C . PHE A 1 352 ? 16.047 32.469 6.242 1 98.56 352 PHE A C 1
ATOM 2820 O O . PHE A 1 352 ? 16.094 33.469 5.508 1 98.56 352 PHE A O 1
ATOM 2827 N N . MET A 1 353 ? 14.977 32.219 7.059 1 98.75 353 MET A N 1
ATOM 2828 C CA . MET A 1 353 ? 13.852 33.156 7.152 1 98.75 353 MET A CA 1
ATOM 2829 C C . MET A 1 353 ? 14.32 34.531 7.609 1 98.75 353 MET A C 1
ATOM 2831 O O . MET A 1 353 ? 13.906 35.531 7.055 1 98.75 353 MET A O 1
ATOM 2835 N N . LEU A 1 354 ? 15.188 34.5 8.586 1 98.62 354 LEU A N 1
ATOM 2836 C CA . LEU A 1 354 ? 15.727 35.781 9.086 1 98.62 354 LEU A CA 1
ATOM 2837 C C . LEU A 1 354 ? 16.562 36.469 8.016 1 98.62 354 LEU A C 1
ATOM 2839 O O . LEU A 1 354 ? 16.469 37.688 7.832 1 98.62 354 LEU A O 1
ATOM 2843 N N . TYR A 1 355 ? 17.375 35.656 7.352 1 98.44 355 TYR A N 1
ATOM 2844 C CA . TYR A 1 355 ? 18.188 36.188 6.262 1 98.44 355 TYR A CA 1
ATOM 2845 C C . TYR A 1 355 ? 17.312 36.781 5.168 1 98.44 355 TYR A C 1
ATOM 2847 O O . TYR A 1 355 ? 17.562 37.906 4.703 1 98.44 355 TYR A O 1
ATOM 2855 N N . PHE A 1 356 ? 16.312 36.062 4.746 1 98.69 356 PHE A N 1
ATOM 2856 C CA . PHE A 1 356 ? 15.438 36.5 3.656 1 98.69 356 PHE A CA 1
ATOM 2857 C C . PHE A 1 356 ? 14.688 37.781 4.027 1 98.69 356 PHE A C 1
ATOM 2859 O O . PHE A 1 356 ? 14.539 38.688 3.203 1 98.69 356 PHE A O 1
ATOM 2866 N N . GLU A 1 357 ? 14.195 37.844 5.254 1 98.38 357 GLU A N 1
ATOM 2867 C CA . GLU A 1 357 ? 13.523 39.031 5.734 1 98.38 357 GLU A CA 1
ATOM 2868 C C . GLU A 1 357 ? 14.461 40.25 5.734 1 98.38 357 GLU A C 1
ATOM 2870 O O . GLU A 1 357 ? 14.07 41.344 5.355 1 98.38 357 GLU A O 1
ATOM 2875 N N . LYS A 1 358 ? 15.672 40.031 6.188 1 98 358 LYS A N 1
ATOM 2876 C CA . LYS A 1 358 ? 16.656 41.094 6.211 1 98 358 LYS A CA 1
ATOM 2877 C C . LYS A 1 358 ? 16.938 41.625 4.801 1 98 358 LYS A C 1
ATOM 2879 O O . LYS A 1 358 ? 17.094 42.812 4.59 1 98 358 LYS A O 1
ATOM 2884 N N . LYS A 1 359 ? 16.984 40.719 3.934 1 98.06 359 LYS A N 1
ATOM 2885 C CA . LYS A 1 359 ? 17.359 41.062 2.564 1 98.06 359 LYS A CA 1
ATOM 2886 C C . LYS A 1 359 ? 16.203 41.688 1.805 1 98.06 359 LYS A C 1
ATOM 2888 O O . LYS A 1 359 ? 16.422 42.594 0.994 1 98.06 359 LYS A O 1
ATOM 2893 N N . TYR A 1 360 ? 15.062 41.25 2.008 1 97.12 360 TYR A N 1
ATOM 2894 C CA . TYR A 1 360 ? 13.977 41.625 1.122 1 97.12 360 TYR A CA 1
ATOM 2895 C C . TYR A 1 360 ? 12.883 42.375 1.895 1 97.12 360 TYR A C 1
ATOM 2897 O O . TYR A 1 360 ? 11.922 42.875 1.302 1 97.12 360 TYR A O 1
ATOM 2905 N N . GLY A 1 361 ? 12.93 42.344 3.205 1 89.19 361 GLY A N 1
ATOM 2906 C CA . GLY A 1 361 ? 11.922 42.969 4.031 1 89.19 361 GLY A CA 1
ATOM 2907 C C . GLY A 1 361 ? 12.164 44.469 4.238 1 89.19 361 GLY A C 1
ATOM 2908 O O . GLY A 1 361 ? 13.219 44.969 3.875 1 89.19 361 GLY 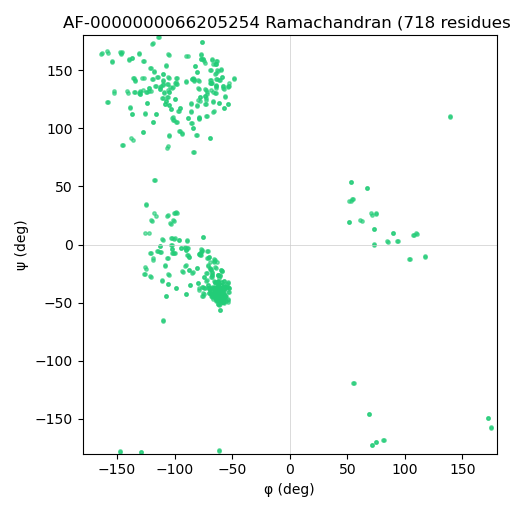A O 1
ATOM 2909 N N . MET B 1 1 ? 29.531 -17.344 0.989 1 46.03 1 MET B N 1
ATOM 2910 C CA . MET B 1 1 ? 28.125 -17.484 1.368 1 46.03 1 MET B CA 1
ATOM 2911 C C . MET B 1 1 ? 27.328 -18.109 0.235 1 46.03 1 MET B C 1
ATOM 2913 O O . MET B 1 1 ? 27.578 -17.828 -0.938 1 46.03 1 MET B O 1
ATOM 2917 N N . ASN B 1 2 ? 26.734 -19.281 0.493 1 60.94 2 ASN B N 1
ATOM 2918 C CA . ASN B 1 2 ? 26.031 -20.047 -0.54 1 60.94 2 ASN B CA 1
ATOM 2919 C C . ASN B 1 2 ? 24.938 -19.219 -1.194 1 60.94 2 ASN B C 1
ATOM 2921 O O . ASN B 1 2 ? 24.328 -18.359 -0.546 1 60.94 2 ASN B O 1
ATOM 2925 N N . LEU B 1 3 ? 25 -19.188 -2.461 1 82.5 3 LEU B N 1
ATOM 2926 C CA . LEU B 1 3 ? 23.984 -18.5 -3.258 1 82.5 3 LEU B CA 1
ATOM 2927 C C . LEU B 1 3 ? 22.594 -19 -2.895 1 82.5 3 LEU B C 1
ATOM 2929 O O . LEU B 1 3 ? 22.375 -20.203 -2.719 1 82.5 3 LEU B O 1
ATOM 2933 N N . ILE B 1 4 ? 21.688 -18.125 -2.432 1 93.31 4 ILE B N 1
ATOM 2934 C CA . ILE B 1 4 ? 20.328 -18.469 -2.031 1 93.31 4 ILE B CA 1
ATOM 2935 C C . ILE B 1 4 ? 19.359 -18.125 -3.156 1 93.31 4 ILE B C 1
ATOM 2937 O O . ILE B 1 4 ? 19.422 -17.031 -3.729 1 93.31 4 ILE B O 1
ATOM 2941 N N . TYR B 1 5 ? 18.578 -19.141 -3.578 1 96.5 5 TYR B N 1
ATOM 2942 C CA . TYR B 1 5 ? 17.484 -18.922 -4.52 1 96.5 5 TYR B CA 1
ATOM 2943 C C . TYR B 1 5 ? 16.141 -19.047 -3.826 1 96.5 5 TYR B C 1
ATOM 2945 O O . TYR B 1 5 ? 15.836 -20.078 -3.217 1 96.5 5 TYR B O 1
ATOM 2953 N N . ASN B 1 6 ? 15.367 -17.984 -3.877 1 96.06 6 ASN B N 1
ATOM 2954 C CA . ASN B 1 6 ? 14.062 -17.922 -3.219 1 96.06 6 ASN B CA 1
ATOM 2955 C C . ASN B 1 6 ? 12.93 -18.266 -4.184 1 96.06 6 ASN B C 1
ATOM 2957 O O . ASN B 1 6 ? 12.664 -17.516 -5.125 1 96.06 6 ASN B O 1
ATOM 2961 N N . PHE B 1 7 ? 12.242 -19.375 -3.92 1 97.62 7 PHE B N 1
ATOM 2962 C CA . PHE B 1 7 ? 11.195 -19.859 -4.809 1 97.62 7 PHE B CA 1
ATOM 2963 C C . PHE B 1 7 ? 9.812 -19.484 -4.277 1 97.62 7 PHE B C 1
ATOM 2965 O O . PHE B 1 7 ? 8.82 -20.141 -4.574 1 97.62 7 PHE B O 1
ATOM 2972 N N . SER B 1 8 ? 9.719 -18.391 -3.498 1 95.88 8 SER B N 1
ATOM 2973 C CA . SER B 1 8 ? 8.469 -17.938 -2.895 1 95.88 8 SER B CA 1
ATOM 2974 C C . SER B 1 8 ? 7.457 -17.516 -3.961 1 95.88 8 SER B C 1
ATOM 2976 O O . SER B 1 8 ? 7.832 -16.953 -4.988 1 95.88 8 SER B O 1
ATOM 2978 N N . ALA B 1 9 ? 6.16 -17.734 -3.682 1 95.44 9 ALA B N 1
ATOM 2979 C CA . ALA B 1 9 ? 5.094 -17.516 -4.652 1 95.44 9 ALA B CA 1
ATOM 2980 C C . ALA B 1 9 ? 4.59 -16.062 -4.594 1 95.44 9 ALA B C 1
ATOM 2982 O O . ALA B 1 9 ? 3.691 -15.688 -5.352 1 95.44 9 ALA B O 1
ATOM 2983 N N . GLY B 1 10 ? 5.105 -15.234 -3.686 1 92 10 GLY B N 1
ATOM 2984 C CA . GLY B 1 10 ? 4.707 -13.852 -3.484 1 92 10 GLY B CA 1
ATOM 2985 C C . GLY B 1 10 ? 4.613 -13.469 -2.021 1 92 10 GLY B C 1
ATOM 2986 O O . GLY B 1 10 ? 3.689 -13.875 -1.32 1 92 10 GLY B O 1
ATOM 2987 N N . PRO B 1 11 ? 5.559 -12.609 -1.563 1 95.75 11 PRO B N 1
ATOM 2988 C CA . PRO B 1 11 ? 6.57 -11.867 -2.324 1 95.75 11 PRO B CA 1
ATOM 2989 C C . PRO B 1 11 ? 7.637 -12.773 -2.928 1 95.75 11 PRO B C 1
ATOM 2991 O O . PRO B 1 11 ? 8 -13.789 -2.328 1 95.75 11 PRO B O 1
ATOM 2994 N N . ALA B 1 12 ? 8.055 -12.469 -4.102 1 96.5 12 ALA B N 1
ATOM 2995 C CA . ALA B 1 12 ? 9 -13.297 -4.84 1 96.5 12 ALA B CA 1
ATOM 2996 C C . ALA B 1 12 ? 10.328 -12.562 -5.047 1 96.5 12 ALA B C 1
ATOM 2998 O O . ALA B 1 12 ? 10.508 -11.445 -4.555 1 96.5 12 ALA B O 1
ATOM 2999 N N . MET B 1 13 ? 11.242 -13.258 -5.676 1 96.62 13 MET B N 1
ATOM 3000 C CA . MET B 1 13 ? 12.555 -12.695 -5.949 1 96.62 13 MET B CA 1
ATOM 3001 C C . MET B 1 13 ? 12.445 -11.422 -6.785 1 96.62 13 MET B C 1
ATOM 3003 O O . MET B 1 13 ? 11.578 -11.32 -7.652 1 96.62 13 MET B O 1
ATOM 3007 N N . ILE B 1 14 ? 13.305 -10.516 -6.5 1 97.56 14 ILE B N 1
ATOM 3008 C CA . ILE B 1 14 ? 13.508 -9.312 -7.289 1 97.56 14 ILE B CA 1
ATOM 3009 C C . ILE B 1 14 ? 14.867 -9.383 -7.992 1 97.56 14 ILE B C 1
ATOM 3011 O O . ILE B 1 14 ? 15.836 -9.883 -7.43 1 97.56 14 ILE B O 1
ATOM 3015 N N . PRO B 1 15 ? 14.938 -8.906 -9.25 1 97.69 15 PRO B N 1
ATOM 3016 C CA . PRO B 1 15 ? 16.234 -8.992 -9.938 1 97.69 15 PRO B CA 1
ATOM 3017 C C . PRO B 1 15 ? 17.375 -8.367 -9.141 1 97.69 15 PRO B C 1
ATOM 3019 O O . PRO B 1 15 ? 17.219 -7.27 -8.602 1 97.69 15 PRO B O 1
ATOM 3022 N N . LYS B 1 16 ? 18.484 -9.07 -9.109 1 95.81 16 LYS B N 1
ATOM 3023 C CA . LYS B 1 16 ? 19.625 -8.633 -8.312 1 95.81 16 LYS B CA 1
ATOM 3024 C C . LYS B 1 16 ? 20.109 -7.25 -8.742 1 95.81 16 LYS B C 1
ATOM 3026 O O . LYS B 1 16 ? 20.469 -6.422 -7.902 1 95.81 16 LYS B O 1
ATOM 3031 N N . ASP B 1 17 ? 20.078 -7.023 -10.062 1 97 17 ASP B N 1
ATOM 3032 C CA . ASP B 1 17 ? 20.5 -5.73 -10.594 1 97 17 ASP B CA 1
ATOM 3033 C C . ASP B 1 17 ? 19.609 -4.605 -10.07 1 97 17 ASP B C 1
ATOM 3035 O O . ASP B 1 17 ? 20.094 -3.508 -9.789 1 97 17 ASP B O 1
ATOM 3039 N N . VAL B 1 18 ? 18.391 -4.883 -9.992 1 98.12 18 VAL B N 1
ATOM 3040 C CA . VAL B 1 18 ? 17.422 -3.9 -9.523 1 98.12 18 VAL B CA 1
ATOM 3041 C C . VAL B 1 18 ? 17.672 -3.598 -8.047 1 98.12 18 VAL B C 1
ATOM 3043 O O . VAL B 1 18 ? 17.703 -2.434 -7.641 1 98.12 18 VAL B O 1
ATOM 3046 N N . LEU B 1 19 ? 17.859 -4.609 -7.227 1 97.81 19 LEU B N 1
ATOM 3047 C CA . LEU B 1 19 ? 18.141 -4.426 -5.805 1 97.81 19 LEU B CA 1
ATOM 3048 C C . LEU B 1 19 ? 19.438 -3.664 -5.598 1 97.81 19 LEU B C 1
ATOM 3050 O O . LEU B 1 19 ? 19.547 -2.836 -4.691 1 97.81 19 LEU B O 1
ATOM 3054 N N . TYR B 1 20 ? 20.406 -3.982 -6.41 1 97.56 20 TYR B N 1
ATOM 3055 C CA . TYR B 1 20 ? 21.688 -3.299 -6.32 1 97.56 20 TYR B CA 1
ATOM 3056 C C . TYR B 1 20 ? 21.531 -1.806 -6.578 1 97.56 20 TYR B C 1
ATOM 3058 O O . TYR B 1 20 ? 22.062 -0.981 -5.828 1 97.56 20 TYR B O 1
ATOM 3066 N N . GLN B 1 21 ? 20.844 -1.49 -7.609 1 97.88 21 GLN B N 1
ATOM 3067 C CA . GLN B 1 21 ? 20.609 -0.085 -7.926 1 97.88 21 GLN B CA 1
ATOM 3068 C C . GLN B 1 21 ? 19.828 0.604 -6.812 1 97.88 21 GLN B C 1
ATOM 3070 O O . GLN B 1 21 ? 20.156 1.722 -6.414 1 97.88 21 GLN B O 1
ATOM 3075 N N . ALA B 1 22 ? 18.766 -0.015 -6.363 1 97.81 22 ALA B N 1
ATOM 3076 C CA . ALA B 1 22 ? 17.953 0.547 -5.285 1 97.81 22 ALA B CA 1
ATOM 3077 C C . ALA B 1 22 ? 18.797 0.809 -4.043 1 97.81 22 ALA B C 1
ATOM 3079 O O . ALA B 1 22 ? 18.641 1.838 -3.383 1 97.81 22 ALA B O 1
ATOM 3080 N N . LYS B 1 23 ? 19.641 -0.144 -3.699 1 97.75 23 LYS B N 1
ATOM 3081 C CA . LYS B 1 23 ? 20.531 0.009 -2.551 1 97.75 23 LYS B CA 1
ATOM 3082 C C . LYS B 1 23 ? 21.422 1.235 -2.709 1 97.75 23 LYS B C 1
ATOM 3084 O O . LYS B 1 23 ? 21.547 2.045 -1.787 1 97.75 23 LYS B O 1
ATOM 3089 N N . LYS B 1 24 ? 21.969 1.378 -3.855 1 96.94 24 LYS B N 1
ATOM 3090 C CA . LYS B 1 24 ? 22.875 2.484 -4.129 1 96.94 24 LYS B CA 1
ATOM 3091 C C . LYS B 1 24 ? 22.172 3.828 -3.984 1 96.94 24 LYS B C 1
ATOM 3093 O O . LYS B 1 24 ? 22.781 4.805 -3.527 1 96.94 24 LYS B O 1
ATOM 3098 N N . GLU B 1 25 ? 20.953 3.84 -4.289 1 96.5 25 GLU B N 1
ATOM 3099 C CA . GLU B 1 25 ? 20.234 5.105 -4.391 1 96.5 25 GLU B CA 1
ATOM 3100 C C . GLU B 1 25 ? 19.375 5.355 -3.145 1 96.5 25 GLU B C 1
ATOM 3102 O O . GLU B 1 25 ? 18.781 6.426 -3 1 96.5 25 GLU B O 1
ATOM 3107 N N . LEU B 1 26 ? 19.312 4.469 -2.236 1 97.12 26 LEU B N 1
ATOM 3108 C CA . LEU B 1 26 ? 18.297 4.445 -1.189 1 97.12 26 LEU B CA 1
ATOM 3109 C C . LEU B 1 26 ? 18.344 5.727 -0.363 1 97.12 26 LEU B C 1
ATOM 3111 O O . LEU B 1 26 ? 17.297 6.293 -0.038 1 97.12 26 LEU B O 1
ATOM 3115 N N . GLN B 1 27 ? 19.516 6.262 0.001 1 95.31 27 GLN B N 1
ATOM 3116 C CA . GLN B 1 27 ? 19.641 7.406 0.893 1 95.31 27 GLN B CA 1
ATOM 3117 C C . GLN B 1 27 ? 19.719 8.711 0.104 1 95.31 27 GLN B C 1
ATOM 3119 O O . GLN B 1 27 ? 19.5 9.789 0.656 1 95.31 27 GLN B O 1
ATOM 3124 N N . ASN B 1 28 ? 20.125 8.578 -1.157 1 94.44 28 ASN B N 1
ATOM 3125 C CA . ASN B 1 28 ? 20.328 9.719 -2.041 1 94.44 28 ASN B CA 1
ATOM 3126 C C . ASN B 1 28 ? 19.953 9.383 -3.482 1 94.44 28 ASN B C 1
ATOM 3128 O O . ASN B 1 28 ? 20.828 9.141 -4.312 1 94.44 28 ASN B O 1
ATOM 3132 N N . TRP B 1 29 ? 18.656 9.547 -3.719 1 94.44 29 TRP B N 1
ATOM 3133 C CA . TRP B 1 29 ? 18.141 9.172 -5.031 1 94.44 29 TRP B CA 1
ATOM 3134 C C . TRP B 1 29 ? 18.469 10.242 -6.07 1 94.44 29 TRP B C 1
ATOM 3136 O O . TRP B 1 29 ? 18.234 11.43 -5.848 1 94.44 29 TRP B O 1
ATOM 3146 N N . ASN B 1 30 ? 19.094 9.828 -7.191 1 92 30 ASN B N 1
ATOM 3147 C CA . ASN B 1 30 ? 19.453 10.695 -8.305 1 92 30 ASN B CA 1
ATOM 3148 C C . ASN B 1 30 ? 20.234 11.914 -7.836 1 92 30 ASN B C 1
ATOM 3150 O O . ASN B 1 30 ? 20.078 13.016 -8.367 1 92 30 ASN B O 1
ATOM 3154 N N . GLN B 1 31 ? 20.812 11.867 -6.648 1 90.56 31 GLN B N 1
ATOM 3155 C CA . GLN B 1 31 ? 21.734 12.875 -6.102 1 90.56 31 GLN B CA 1
ATOM 3156 C C . GLN B 1 31 ? 20.969 14.117 -5.664 1 90.56 31 GLN B C 1
ATOM 3158 O O . GLN B 1 31 ? 21.516 15.219 -5.664 1 90.56 31 GLN B O 1
ATOM 3163 N N . ILE B 1 32 ? 19.766 13.945 -5.34 1 90.69 32 ILE B N 1
ATOM 3164 C CA . ILE B 1 32 ? 18.984 15.109 -4.965 1 90.69 32 ILE B CA 1
ATOM 3165 C C . ILE B 1 32 ? 19.094 15.344 -3.459 1 90.69 32 ILE B C 1
ATOM 3167 O O . ILE B 1 32 ? 18.516 16.297 -2.928 1 90.69 32 ILE B O 1
ATOM 3171 N N . GLY B 1 33 ? 19.766 14.422 -2.771 1 90.5 33 GLY B N 1
ATOM 3172 C CA . GLY B 1 33 ? 20.047 14.625 -1.36 1 90.5 33 GLY B CA 1
ATOM 3173 C C . GLY B 1 33 ? 19.016 14.008 -0.446 1 90.5 33 GLY B C 1
ATOM 3174 O O . GLY B 1 33 ? 19.062 14.18 0.773 1 90.5 33 GLY B O 1
ATOM 3175 N N . CYS B 1 34 ? 18.031 13.32 -1.031 1 93.56 34 CYS B N 1
ATOM 3176 C CA . CYS B 1 34 ? 16.984 12.656 -0.259 1 93.56 34 CYS B CA 1
ATOM 3177 C C . CYS B 1 34 ? 16.656 11.297 -0.853 1 93.56 34 CYS B C 1
ATOM 3179 O O . CYS B 1 34 ? 17.016 11.008 -1.998 1 93.56 34 CYS B O 1
ATOM 3181 N N . SER B 1 35 ? 16.062 10.445 0.004 1 96.19 35 SER B N 1
ATOM 3182 C CA . SER B 1 35 ? 15.531 9.172 -0.478 1 96.19 35 SER B CA 1
ATOM 3183 C C . SER B 1 35 ? 14.32 9.383 -1.378 1 96.19 35 SER B C 1
ATOM 3185 O O . SER B 1 35 ? 13.562 10.344 -1.204 1 96.19 35 SER B O 1
ATOM 3187 N N . ILE B 1 36 ? 14.117 8.484 -2.324 1 96.69 36 ILE B N 1
ATOM 3188 C CA . ILE B 1 36 ? 12.93 8.492 -3.166 1 96.69 36 ILE B CA 1
ATOM 3189 C C . ILE B 1 36 ? 11.68 8.383 -2.295 1 96.69 36 ILE B C 1
ATOM 3191 O O . ILE B 1 36 ? 10.602 8.852 -2.676 1 96.69 36 ILE B O 1
ATOM 3195 N N . MET B 1 37 ? 11.773 7.855 -1.079 1 97.56 37 MET B N 1
ATOM 3196 C CA . MET B 1 37 ? 10.664 7.66 -0.157 1 97.56 37 MET B CA 1
ATOM 3197 C C . MET B 1 37 ? 10.297 8.969 0.539 1 97.56 37 MET B C 1
ATOM 3199 O O . MET B 1 37 ? 9.258 9.055 1.198 1 97.56 37 MET B O 1
ATOM 3203 N N . GLU B 1 38 ? 11.102 10.016 0.347 1 96.31 38 GLU B N 1
ATOM 3204 C CA . GLU B 1 38 ? 10.914 11.266 1.086 1 96.31 38 GLU B CA 1
ATOM 3205 C C . GLU B 1 38 ? 10.383 12.367 0.179 1 96.31 38 GLU B C 1
ATOM 3207 O O . GLU B 1 38 ? 9.883 13.391 0.661 1 96.31 38 GLU B O 1
ATOM 3212 N N . ILE B 1 39 ? 10.516 12.18 -1.068 1 92.62 39 ILE B N 1
ATOM 3213 C CA . ILE B 1 39 ? 10.141 13.273 -1.963 1 92.62 39 ILE B CA 1
ATOM 3214 C C . ILE B 1 39 ? 8.633 13.25 -2.199 1 92.62 39 ILE B C 1
ATOM 3216 O O . ILE B 1 39 ? 8.008 12.188 -2.176 1 92.62 39 ILE B O 1
ATOM 3220 N N . SER B 1 40 ? 8.133 14.43 -2.498 1 92.81 40 SER B N 1
ATOM 3221 C CA . SER B 1 40 ? 6.707 14.562 -2.771 1 92.81 40 SER B CA 1
ATOM 3222 C C . SER B 1 40 ? 6.309 13.773 -4.016 1 92.81 40 SER B C 1
ATOM 3224 O O . SER B 1 40 ? 7.004 13.82 -5.031 1 92.81 40 SER B O 1
ATOM 3226 N N . HIS B 1 41 ? 5.195 13.109 -3.896 1 93.56 41 HIS B N 1
ATOM 3227 C CA . HIS B 1 41 ? 4.656 12.398 -5.051 1 93.56 41 HIS B CA 1
ATOM 3228 C C . HIS B 1 41 ? 4.098 13.367 -6.086 1 93.56 41 HIS B C 1
ATOM 3230 O O . HIS B 1 41 ? 3.738 12.961 -7.191 1 93.56 41 HIS B O 1
ATOM 3236 N N . ARG B 1 42 ? 4.086 14.633 -5.75 1 91.62 42 ARG B N 1
ATOM 3237 C CA . ARG B 1 42 ? 3.639 15.672 -6.672 1 91.62 42 ARG B CA 1
ATOM 3238 C C . ARG B 1 42 ? 4.824 16.406 -7.293 1 91.62 42 ARG B C 1
ATOM 3240 O O . ARG B 1 42 ? 4.645 17.266 -8.164 1 91.62 42 ARG B O 1
ATOM 3247 N N . SER B 1 43 ? 5.992 16.109 -6.816 1 92.25 43 SER B N 1
ATOM 3248 C CA . SER B 1 43 ? 7.18 16.75 -7.371 1 92.25 43 SER B CA 1
ATOM 3249 C C . SER B 1 43 ? 7.41 16.312 -8.82 1 92.25 43 SER B C 1
ATOM 3251 O O . SER B 1 43 ? 6.98 15.242 -9.227 1 92.25 43 SER B O 1
ATOM 3253 N N . LYS B 1 44 ? 8.102 17.188 -9.523 1 93.56 44 LYS B N 1
ATOM 3254 C CA . LYS B 1 44 ? 8.453 16.859 -10.906 1 93.56 44 LYS B CA 1
ATOM 3255 C C . LYS B 1 44 ? 9.297 15.586 -10.969 1 93.56 44 LYS B C 1
ATOM 3257 O O . LYS B 1 44 ? 9.148 14.781 -11.891 1 93.56 44 LYS B O 1
ATOM 3262 N N . GLU B 1 45 ? 10.109 15.445 -9.977 1 94.25 45 GLU B N 1
ATOM 3263 C CA . GLU B 1 45 ? 11 14.289 -9.93 1 94.25 45 GLU B CA 1
ATOM 3264 C C . GLU B 1 45 ? 10.211 12.984 -9.836 1 94.25 45 GLU B C 1
ATOM 3266 O O . GLU B 1 45 ? 10.453 12.055 -10.602 1 94.25 45 GLU B O 1
ATOM 3271 N N . PHE B 1 46 ? 9.273 12.922 -8.977 1 95.94 46 PHE B N 1
ATOM 3272 C CA . PHE B 1 46 ? 8.539 11.672 -8.812 1 95.94 46 PHE B CA 1
ATOM 3273 C C . PHE B 1 46 ? 7.59 11.438 -9.977 1 95.94 46 PHE B C 1
ATOM 3275 O O . PHE B 1 46 ? 7.375 10.297 -10.398 1 95.94 46 PHE B O 1
ATOM 3282 N N . ILE B 1 47 ? 7 12.469 -10.445 1 97.06 47 ILE B N 1
ATOM 3283 C CA . ILE B 1 47 ? 6.105 12.344 -11.594 1 97.06 47 ILE B CA 1
ATOM 3284 C C . ILE B 1 47 ? 6.855 11.727 -12.766 1 97.06 47 ILE B C 1
ATOM 3286 O O . ILE B 1 47 ? 6.309 10.891 -13.492 1 97.06 47 ILE B O 1
ATOM 3290 N N . GLN B 1 48 ? 8.102 12.094 -12.93 1 97.25 48 GLN B N 1
ATOM 3291 C CA . GLN B 1 48 ? 8.914 11.492 -13.984 1 97.25 48 GLN B CA 1
ATOM 3292 C C . GLN B 1 48 ? 9.094 9.992 -13.758 1 97.25 48 GLN B C 1
ATOM 3294 O O . GLN B 1 48 ? 9.078 9.211 -14.711 1 97.25 48 GLN B O 1
ATOM 3299 N N . VAL B 1 49 ? 9.289 9.586 -12.531 1 97.31 49 VAL B N 1
ATOM 3300 C CA . VAL B 1 49 ? 9.383 8.172 -12.18 1 97.31 49 VAL B CA 1
ATOM 3301 C C . VAL B 1 49 ? 8.109 7.445 -12.602 1 97.31 49 VAL B C 1
ATOM 3303 O O . VAL B 1 49 ? 8.172 6.383 -13.227 1 97.31 49 VAL B O 1
ATOM 3306 N N . ALA B 1 50 ? 6.953 8.039 -12.289 1 97.94 50 ALA B N 1
ATOM 3307 C CA . ALA B 1 50 ? 5.652 7.449 -12.602 1 97.94 50 ALA B CA 1
ATOM 3308 C C . ALA B 1 50 ? 5.441 7.348 -14.109 1 97.94 50 ALA B C 1
ATOM 3310 O O . ALA B 1 50 ? 5 6.312 -14.609 1 97.94 50 ALA B O 1
ATOM 3311 N N . LEU B 1 51 ? 5.805 8.375 -14.82 1 98.19 51 LEU B N 1
ATOM 3312 C CA . LEU B 1 51 ? 5.613 8.422 -16.266 1 98.19 51 LEU B CA 1
ATOM 3313 C C . LEU B 1 51 ? 6.512 7.41 -16.969 1 98.19 51 LEU B C 1
ATOM 3315 O O . LEU B 1 51 ? 6.082 6.738 -17.906 1 98.19 51 LEU B O 1
ATOM 3319 N N . GLU B 1 52 ? 7.715 7.336 -16.516 1 98.44 52 GLU B N 1
ATOM 3320 C CA . GLU B 1 52 ? 8.648 6.383 -17.109 1 98.44 52 GLU B CA 1
ATOM 3321 C C . GLU B 1 52 ? 8.195 4.945 -16.875 1 98.44 52 GLU B C 1
ATOM 3323 O O . GLU B 1 52 ? 8.273 4.102 -17.766 1 98.44 52 GLU B O 1
ATOM 3328 N N . ALA B 1 53 ? 7.762 4.676 -15.656 1 98.62 53 ALA B N 1
ATOM 3329 C CA . ALA B 1 53 ? 7.258 3.34 -15.344 1 98.62 53 ALA B CA 1
ATOM 3330 C C . ALA B 1 53 ? 6.082 2.977 -16.25 1 98.62 53 ALA B C 1
ATOM 3332 O O . ALA B 1 53 ? 6.012 1.858 -16.766 1 98.62 53 ALA B O 1
ATOM 3333 N N . GLU B 1 54 ? 5.16 3.916 -16.406 1 98.69 54 GLU B N 1
ATOM 3334 C CA . GLU B 1 54 ? 4.004 3.695 -17.266 1 98.69 54 GLU B CA 1
ATOM 3335 C C . GLU B 1 54 ? 4.438 3.426 -18.719 1 98.69 54 GLU B C 1
ATOM 3337 O O . GLU B 1 54 ? 3.943 2.49 -19.344 1 98.69 54 GLU B O 1
ATOM 3342 N N . GLN B 1 55 ? 5.332 4.199 -19.219 1 98.75 55 GLN B N 1
ATOM 3343 C CA . GLN B 1 55 ? 5.773 4.047 -20.594 1 98.75 55 GLN B CA 1
ATOM 3344 C C . GLN B 1 55 ? 6.484 2.717 -20.797 1 98.75 55 GLN B C 1
ATOM 3346 O O . GLN B 1 55 ? 6.281 2.049 -21.828 1 98.75 55 GLN B O 1
ATOM 3351 N N . ASP B 1 56 ? 7.359 2.408 -19.891 1 98.88 56 ASP B N 1
ATOM 3352 C CA . ASP B 1 56 ? 8.062 1.135 -20 1 98.88 56 ASP B CA 1
ATOM 3353 C C . ASP B 1 56 ? 7.082 -0.036 -20.016 1 98.88 56 ASP B C 1
ATOM 3355 O O . ASP B 1 56 ? 7.27 -1 -20.766 1 98.88 56 ASP B O 1
ATOM 3359 N N . LEU B 1 57 ? 6.07 0.037 -19.188 1 98.81 57 LEU B N 1
ATOM 3360 C CA . LEU B 1 57 ? 5.055 -1.01 -19.156 1 98.81 57 LEU B CA 1
ATOM 3361 C C . LEU B 1 57 ? 4.297 -1.068 -20.469 1 98.81 57 LEU B C 1
ATOM 3363 O O . LEU B 1 57 ? 4.039 -2.154 -21 1 98.81 57 LEU B O 1
ATOM 3367 N N . ARG B 1 58 ? 3.912 0.093 -21.031 1 98.75 58 ARG B N 1
ATOM 3368 C CA . ARG B 1 58 ? 3.254 0.157 -22.328 1 98.75 58 ARG B CA 1
ATOM 3369 C C . ARG B 1 58 ? 4.109 -0.495 -23.406 1 98.75 58 ARG B C 1
ATOM 3371 O O . ARG B 1 58 ? 3.6 -1.25 -24.234 1 98.75 58 ARG B O 1
ATOM 3378 N N . ASP B 1 59 ? 5.395 -0.193 -23.344 1 98.62 59 ASP B N 1
ATOM 3379 C CA . ASP B 1 59 ? 6.312 -0.755 -24.328 1 98.62 59 ASP B CA 1
ATOM 3380 C C . ASP B 1 59 ? 6.391 -2.275 -24.203 1 98.62 59 ASP B C 1
ATOM 3382 O O . ASP B 1 59 ? 6.336 -2.988 -25.219 1 98.62 59 ASP B O 1
ATOM 3386 N N . LEU B 1 60 ? 6.5 -2.744 -23.047 1 98.81 60 LEU B N 1
ATOM 3387 C CA . LEU B 1 60 ? 6.715 -4.164 -22.781 1 98.81 60 LEU B CA 1
ATOM 3388 C C . LEU B 1 60 ? 5.508 -4.984 -23.234 1 98.81 60 LEU B C 1
ATOM 3390 O O . LEU B 1 60 ? 5.664 -6.082 -23.766 1 98.81 60 LEU B O 1
ATOM 3394 N N . LEU B 1 61 ? 4.27 -4.43 -23.031 1 98.62 61 LEU B N 1
ATOM 3395 C CA . LEU B 1 61 ? 3.064 -5.215 -23.266 1 98.62 61 LEU B CA 1
ATOM 3396 C C . LEU B 1 61 ? 2.316 -4.695 -24.5 1 98.62 61 LEU B C 1
ATOM 3398 O O . LEU B 1 61 ? 1.199 -5.133 -24.781 1 98.62 61 LEU B O 1
ATOM 3402 N N . ASN B 1 62 ? 2.891 -3.729 -25.172 1 98.06 62 ASN B N 1
ATOM 3403 C CA . ASN B 1 62 ? 2.254 -3.125 -26.344 1 98.06 62 ASN B CA 1
ATOM 3404 C C . ASN B 1 62 ? 0.841 -2.643 -26.016 1 98.06 62 ASN B C 1
ATOM 3406 O O . ASN B 1 62 ? -0.115 -3.016 -26.703 1 98.06 62 ASN B O 1
ATOM 3410 N N . ILE B 1 63 ? 0.738 -1.851 -25.016 1 98.62 63 ILE B N 1
ATOM 3411 C CA . ILE B 1 63 ? -0.552 -1.331 -24.578 1 98.62 63 ILE B CA 1
ATOM 3412 C C . ILE B 1 63 ? -0.906 -0.081 -25.375 1 98.62 63 ILE B C 1
ATOM 3414 O O . ILE B 1 63 ? -0.173 0.911 -25.344 1 98.62 63 ILE B O 1
ATOM 3418 N N . SER B 1 64 ? -1.981 -0.068 -26.047 1 98.06 64 SER B N 1
ATOM 3419 C CA . SER B 1 64 ? -2.377 1.065 -26.875 1 98.06 64 SER B CA 1
ATOM 3420 C C . SER B 1 64 ? -2.912 2.213 -26.016 1 98.06 64 SER B C 1
ATOM 3422 O O . SER B 1 64 ? -3.117 2.057 -24.812 1 98.06 64 SER B O 1
ATOM 3424 N N . ASN B 1 65 ? -3.186 3.33 -26.641 1 97.56 65 ASN B N 1
ATOM 3425 C CA . ASN B 1 65 ? -3.684 4.516 -25.953 1 97.56 65 ASN B CA 1
ATOM 3426 C C . ASN B 1 65 ? -5.16 4.375 -25.594 1 97.56 65 ASN B C 1
ATOM 3428 O O . ASN B 1 65 ? -5.707 5.203 -24.859 1 97.56 65 ASN B O 1
ATOM 3432 N N . SER B 1 66 ? -5.762 3.33 -26 1 98.25 66 SER B N 1
ATOM 3433 C CA . SER B 1 66 ? -7.156 3.088 -25.656 1 98.25 66 SER B CA 1
ATOM 3434 C C . SER B 1 66 ? -7.285 2.576 -24.219 1 98.25 66 SER B C 1
ATOM 3436 O O . SER B 1 66 ? -8.391 2.484 -23.688 1 98.25 66 SER B O 1
ATOM 3438 N N . TYR B 1 67 ? -6.172 2.289 -23.688 1 98.75 67 TYR B N 1
ATOM 3439 C CA . TYR B 1 67 ? -6.168 1.798 -22.312 1 98.75 67 TYR B CA 1
ATOM 3440 C C . TYR B 1 67 ? -5.566 2.83 -21.359 1 98.75 67 TYR B C 1
ATOM 3442 O O . TYR B 1 67 ? -4.684 3.596 -21.75 1 98.75 67 TYR B O 1
ATOM 3450 N N . GLU B 1 68 ? -6.094 2.852 -20.141 1 98.69 68 GLU B N 1
ATOM 3451 C CA . GLU B 1 68 ? -5.473 3.539 -19.016 1 98.69 68 GLU B CA 1
ATOM 3452 C C . GLU B 1 68 ? -4.703 2.564 -18.125 1 98.69 68 GLU B C 1
ATOM 3454 O O . GLU B 1 68 ? -5.113 1.416 -17.953 1 98.69 68 GLU B O 1
ATOM 3459 N N . ILE B 1 69 ? -3.566 3.01 -17.688 1 98.88 69 ILE B N 1
ATOM 3460 C CA . ILE B 1 69 ? -2.805 2.252 -16.703 1 98.88 69 ILE B CA 1
ATOM 3461 C C . ILE B 1 69 ? -2.932 2.91 -15.336 1 98.88 69 ILE B C 1
ATOM 3463 O O . ILE B 1 69 ? -2.598 4.086 -15.172 1 98.88 69 ILE B O 1
ATOM 3467 N N . LEU B 1 70 ? -3.459 2.195 -14.359 1 98.81 70 LEU B N 1
ATOM 3468 C CA . LEU B 1 70 ? -3.645 2.699 -13.008 1 98.81 70 LEU B CA 1
ATOM 3469 C C . LEU B 1 70 ? -2.736 1.968 -12.023 1 98.81 70 LEU B C 1
ATOM 3471 O O . LEU B 1 70 ? -2.549 0.754 -12.133 1 98.81 70 LEU B O 1
ATOM 3475 N N . PHE B 1 71 ? -2.088 2.697 -11.18 1 98.44 71 PHE B N 1
ATOM 3476 C CA . PHE B 1 71 ? -1.312 2.174 -10.062 1 98.44 71 PHE B CA 1
ATOM 3477 C C . PHE B 1 71 ? -2.072 2.34 -8.758 1 98.44 71 PHE B C 1
ATOM 3479 O O . PHE B 1 71 ? -2.34 3.465 -8.328 1 98.44 71 PHE B O 1
ATOM 3486 N N . CYS B 1 72 ? -2.4 1.185 -8.148 1 96.88 72 CYS B N 1
ATOM 3487 C CA . CYS B 1 72 ? -3.283 1.194 -6.984 1 96.88 72 CYS B CA 1
ATOM 3488 C C . CYS B 1 72 ? -2.674 0.412 -5.828 1 96.88 72 CYS B C 1
ATOM 3490 O O . CYS B 1 72 ? -1.503 0.028 -5.883 1 96.88 72 CYS B O 1
ATOM 3492 N N . GLN B 1 73 ? -3.428 0.332 -4.727 1 96.88 73 GLN B N 1
ATOM 3493 C CA . GLN B 1 73 ? -3.094 -0.486 -3.566 1 96.88 73 GLN B CA 1
ATOM 3494 C C . GLN B 1 73 ? -4.176 -1.53 -3.299 1 96.88 73 GLN B C 1
ATOM 3496 O O . GLN B 1 73 ? -5.16 -1.614 -4.035 1 96.88 73 GLN B O 1
ATOM 3501 N N . GLY B 1 74 ? -3.904 -2.408 -2.387 1 96.5 74 GLY B N 1
ATOM 3502 C CA . GLY B 1 74 ? -4.918 -3.365 -1.97 1 96.5 74 GLY B CA 1
ATOM 3503 C C . GLY B 1 74 ? -4.691 -4.758 -2.529 1 96.5 74 GLY B C 1
ATOM 3504 O O . GLY B 1 74 ? -5.34 -5.715 -2.102 1 96.5 74 GLY B O 1
ATOM 3505 N N . GLY B 1 75 ? -3.77 -4.875 -3.521 1 96.62 75 GLY B N 1
ATOM 3506 C CA . GLY B 1 75 ? -3.492 -6.184 -4.102 1 96.62 75 GLY B CA 1
ATOM 3507 C C . GLY B 1 75 ? -4.621 -6.699 -4.969 1 96.62 75 GLY B C 1
ATOM 3508 O O . GLY B 1 75 ? -5.586 -5.98 -5.238 1 96.62 75 GLY B O 1
ATOM 3509 N N . ALA B 1 76 ? -4.449 -7.953 -5.375 1 97.5 76 ALA B N 1
ATOM 3510 C CA . ALA B 1 76 ? -5.504 -8.594 -6.16 1 97.5 76 ALA B CA 1
ATOM 3511 C C . ALA B 1 76 ? -6.797 -8.703 -5.355 1 97.5 76 ALA B C 1
ATOM 3513 O O . ALA B 1 76 ? -7.891 -8.539 -5.902 1 97.5 76 ALA B O 1
ATOM 3514 N N . ARG B 1 77 ? -6.691 -8.93 -4.102 1 97.75 77 ARG B N 1
ATOM 3515 C CA . ARG B 1 77 ? -7.867 -9.031 -3.246 1 97.75 77 ARG B CA 1
ATOM 3516 C C . ARG B 1 77 ? -8.656 -7.727 -3.24 1 97.75 77 ARG B C 1
ATOM 3518 O O . ARG B 1 77 ? -9.891 -7.738 -3.182 1 97.75 77 ARG B O 1
ATOM 3525 N N . GLY B 1 78 ? -7.914 -6.594 -3.238 1 98.44 78 GLY B N 1
ATOM 3526 C CA . GLY B 1 78 ? -8.602 -5.324 -3.402 1 98.44 78 GLY B CA 1
ATOM 3527 C C . GLY B 1 78 ? -9.383 -5.234 -4.699 1 98.44 78 GLY B C 1
ATOM 3528 O O . GLY B 1 78 ? -10.508 -4.723 -4.723 1 98.44 78 GLY B O 1
ATOM 3529 N N . GLN B 1 79 ? -8.836 -5.773 -5.742 1 98.81 79 GLN B N 1
ATOM 3530 C CA . GLN B 1 79 ? -9.469 -5.703 -7.059 1 98.81 79 GLN B CA 1
ATOM 3531 C C . GLN B 1 79 ? -10.664 -6.648 -7.145 1 98.81 79 GLN B C 1
ATOM 3533 O O . GLN B 1 79 ? -11.617 -6.387 -7.879 1 98.81 79 GLN B O 1
ATOM 3538 N N . PHE B 1 80 ? -10.633 -7.781 -6.332 1 98.88 80 PHE B N 1
ATOM 3539 C CA . PHE B 1 80 ? -11.797 -8.656 -6.281 1 98.88 80 PHE B CA 1
ATOM 3540 C C . PHE B 1 80 ? -13.055 -7.863 -5.934 1 98.88 80 PHE B C 1
ATOM 3542 O O . PHE B 1 80 ? -14.148 -8.188 -6.402 1 98.88 80 PHE B O 1
ATOM 3549 N N . ALA B 1 81 ? -12.906 -6.832 -5.148 1 98.75 81 ALA B N 1
ATOM 3550 C CA . ALA B 1 81 ? -14.023 -5.977 -4.762 1 98.75 81 ALA B CA 1
ATOM 3551 C C . ALA B 1 81 ? -14.195 -4.82 -5.742 1 98.75 81 ALA B C 1
ATOM 3553 O O . ALA B 1 81 ? -15.312 -4.488 -6.133 1 98.75 81 ALA B O 1
ATOM 3554 N N . ALA B 1 82 ? -13.117 -4.195 -6.16 1 98.81 82 ALA B N 1
ATOM 3555 C CA . ALA B 1 82 ? -13.164 -2.98 -6.969 1 98.81 82 ALA B CA 1
ATOM 3556 C C . ALA B 1 82 ? -13.766 -3.256 -8.344 1 98.81 82 ALA B C 1
ATOM 3558 O O . ALA B 1 82 ? -14.508 -2.434 -8.875 1 98.81 82 ALA B O 1
ATOM 3559 N N . VAL B 1 83 ? -13.445 -4.422 -8.914 1 98.88 83 VAL B N 1
ATOM 3560 C CA . VAL B 1 83 ? -13.859 -4.738 -10.273 1 98.88 83 VAL B CA 1
ATOM 3561 C C . VAL B 1 83 ? -15.383 -4.723 -10.367 1 98.88 83 VAL B C 1
ATOM 3563 O O . VAL B 1 83 ? -15.953 -3.971 -11.164 1 98.88 83 VAL B O 1
ATOM 3566 N N . PRO B 1 84 ? -16.094 -5.508 -9.547 1 98.75 84 PRO B N 1
ATOM 3567 C CA . PRO B 1 84 ? -17.547 -5.434 -9.664 1 98.75 84 PRO B CA 1
ATOM 3568 C C . PRO B 1 84 ? -18.094 -4.047 -9.32 1 98.75 84 PRO B C 1
ATOM 3570 O O . PRO B 1 84 ? -19.078 -3.604 -9.914 1 98.75 84 PRO B O 1
ATOM 3573 N N . MET B 1 85 ? -17.531 -3.311 -8.453 1 98.44 85 MET B N 1
ATOM 3574 C CA . MET B 1 85 ? -18.031 -1.994 -8.062 1 98.44 85 MET B CA 1
ATOM 3575 C C . MET B 1 85 ? -17.875 -0.994 -9.203 1 98.44 85 MET B C 1
ATOM 3577 O O . MET B 1 85 ? -18.547 0.036 -9.227 1 98.44 85 MET B O 1
ATOM 3581 N N . ASN B 1 86 ? -17 -1.26 -10.109 1 98.75 86 ASN B N 1
ATOM 3582 C CA . ASN B 1 86 ? -16.719 -0.3 -11.18 1 98.75 86 ASN B CA 1
ATOM 3583 C C . ASN B 1 86 ? -17.344 -0.738 -12.5 1 98.75 86 ASN B C 1
ATOM 3585 O O . ASN B 1 86 ? -17.625 0.094 -13.367 1 98.75 86 ASN B O 1
ATOM 3589 N N . LEU B 1 87 ? -17.562 -2.061 -12.719 1 98.62 87 LEU B N 1
ATOM 3590 C CA . LEU B 1 87 ? -17.828 -2.529 -14.078 1 98.62 87 LEU B CA 1
ATOM 3591 C C . LEU B 1 87 ? -19.266 -3.027 -14.211 1 98.62 87 LEU B C 1
ATOM 3593 O O . LEU B 1 87 ? -19.719 -3.318 -15.312 1 98.62 87 LEU B O 1
ATOM 3597 N N . LEU B 1 88 ? -20.047 -3.119 -13.195 1 97.56 88 LEU B N 1
ATOM 3598 C CA . LEU B 1 88 ? -21.375 -3.715 -13.266 1 97.56 88 LEU B CA 1
ATOM 3599 C C . LEU B 1 88 ? -22.328 -2.832 -14.062 1 97.56 88 LEU B C 1
ATOM 3601 O O . LEU B 1 88 ? -23.156 -3.336 -14.82 1 97.56 88 LEU B O 1
ATOM 3605 N N . GLY B 1 89 ? -22.172 -1.438 -13.883 1 93 89 GLY B N 1
ATOM 3606 C CA . GLY B 1 89 ? -23.156 -0.555 -14.469 1 93 89 GLY B CA 1
ATOM 3607 C C . GLY B 1 89 ? -24.578 -0.877 -14.031 1 93 89 GLY B C 1
ATOM 3608 O O . GLY B 1 89 ? -24.859 -0.951 -12.836 1 93 89 GLY B O 1
ATOM 3609 N N . ASN B 1 90 ? -25.422 -1.219 -15.078 1 92.75 90 ASN B N 1
ATOM 3610 C CA . ASN B 1 90 ? -26.812 -1.515 -14.781 1 92.75 90 ASN B CA 1
ATOM 3611 C C . ASN B 1 90 ? -27.078 -3.018 -14.719 1 92.75 90 ASN B C 1
ATOM 3613 O O . ASN B 1 90 ? -28.203 -3.453 -14.523 1 92.75 90 ASN B O 1
ATOM 3617 N N . PHE B 1 91 ? -26.062 -3.779 -14.82 1 95.69 91 PHE B N 1
ATOM 3618 C CA . PHE B 1 91 ? -26.203 -5.23 -14.766 1 95.69 91 PHE B CA 1
ATOM 3619 C C . PHE B 1 91 ? -26.094 -5.734 -13.336 1 95.69 91 PHE B C 1
ATOM 3621 O O . PHE B 1 91 ? -25.641 -5.008 -12.445 1 95.69 91 PHE B O 1
ATOM 3628 N N . LYS B 1 92 ? -26.578 -6.938 -13.195 1 96.5 92 LYS B N 1
ATOM 3629 C CA . LYS B 1 92 ? -26.469 -7.582 -11.891 1 96.5 92 LYS B CA 1
ATOM 3630 C C . LYS B 1 92 ? -25.672 -8.883 -11.984 1 96.5 92 LYS B C 1
ATOM 3632 O O . LYS B 1 92 ? -25.078 -9.32 -11.008 1 96.5 92 LYS B O 1
ATOM 3637 N N . GLU B 1 93 ? -25.734 -9.484 -13.141 1 98.31 93 GLU B N 1
ATOM 3638 C CA . GLU B 1 93 ? -25.141 -10.805 -13.32 1 98.31 93 GLU B CA 1
ATOM 3639 C C . GLU B 1 93 ? -23.75 -10.711 -13.945 1 98.31 93 GLU B C 1
ATOM 3641 O O . GLU B 1 93 ? -23.5 -9.836 -14.773 1 98.31 93 GLU B O 1
ATOM 3646 N N . THR B 1 94 ? -22.891 -11.531 -13.531 1 98.69 94 THR B N 1
ATOM 3647 C CA . THR B 1 94 ? -21.531 -11.68 -14.047 1 98.69 94 THR B CA 1
ATOM 3648 C C . THR B 1 94 ? -21.172 -13.156 -14.195 1 98.69 94 THR B C 1
ATOM 3650 O O . THR B 1 94 ? -21.875 -14.031 -13.695 1 98.69 94 THR B O 1
ATOM 3653 N N . ASP B 1 95 ? -20.172 -13.469 -14.984 1 98.81 95 ASP B N 1
ATOM 3654 C CA . ASP B 1 95 ? -19.641 -14.828 -15.117 1 98.81 95 ASP B CA 1
ATOM 3655 C C . ASP B 1 95 ? -18.25 -14.938 -14.5 1 98.81 95 ASP B C 1
ATOM 3657 O O . ASP B 1 95 ? -17.359 -14.141 -14.82 1 98.81 95 ASP B O 1
ATOM 3661 N N . TYR B 1 96 ? -18.062 -15.852 -13.617 1 98.88 96 TYR B N 1
ATOM 3662 C CA . TYR B 1 96 ? -16.75 -16.125 -13.023 1 98.88 96 TYR B CA 1
ATOM 3663 C C . TYR B 1 96 ? -16.266 -17.531 -13.383 1 98.88 96 TYR B C 1
ATOM 3665 O O . TYR B 1 96 ? -16.891 -18.516 -12.992 1 98.88 96 TYR B O 1
ATOM 3673 N N . ILE B 1 97 ? -15.227 -17.578 -14.164 1 98.88 97 ILE B N 1
ATOM 3674 C CA . ILE B 1 97 ? -14.578 -18.844 -14.477 1 98.88 97 ILE B CA 1
ATOM 3675 C C . ILE B 1 97 ? -13.82 -19.359 -13.25 1 98.88 97 ILE B C 1
ATOM 3677 O O . ILE B 1 97 ? -12.836 -18.75 -12.828 1 98.88 97 ILE B O 1
ATOM 3681 N N . ASN B 1 98 ? -14.266 -20.391 -12.656 1 98.75 98 ASN B N 1
ATOM 3682 C CA . ASN B 1 98 ? -13.68 -20.969 -11.453 1 98.75 98 ASN B CA 1
ATOM 3683 C C . ASN B 1 98 ? -12.688 -22.078 -11.789 1 98.75 98 ASN B C 1
ATOM 3685 O O . ASN B 1 98 ? -13.07 -23.234 -11.922 1 98.75 98 ASN B O 1
ATOM 3689 N N . SER B 1 99 ? -11.461 -21.688 -11.844 1 98.5 99 SER B N 1
ATOM 3690 C CA . SER B 1 99 ? -10.406 -22.609 -12.273 1 98.5 99 SER B CA 1
ATOM 3691 C C . SER B 1 99 ? -9.562 -23.062 -11.086 1 98.5 99 SER B C 1
ATOM 3693 O O . SER B 1 99 ? -8.766 -24 -11.211 1 98.5 99 SER B O 1
ATOM 3695 N N . GLY B 1 100 ? -9.719 -22.422 -9.953 1 97.75 100 GLY B N 1
ATOM 3696 C CA . GLY B 1 100 ? -8.891 -22.75 -8.805 1 97.75 100 GLY B CA 1
ATOM 3697 C C . GLY B 1 100 ? -9.133 -21.828 -7.617 1 97.75 100 GLY B C 1
ATOM 3698 O O . GLY B 1 100 ? -10.234 -21.297 -7.453 1 97.75 100 GLY B O 1
ATOM 3699 N N . TYR B 1 101 ? -8.156 -21.75 -6.75 1 97.31 101 TYR B N 1
ATOM 3700 C CA . TYR B 1 101 ? -8.273 -21.078 -5.457 1 97.31 101 TYR B CA 1
ATOM 3701 C C . TYR B 1 101 ? -8.57 -19.594 -5.637 1 97.31 101 TYR B C 1
ATOM 3703 O O . TYR B 1 101 ? -9.508 -19.078 -5.031 1 97.31 101 TYR B O 1
ATOM 3711 N N . TRP B 1 102 ? -7.805 -18.906 -6.438 1 98.06 102 TRP B N 1
ATOM 3712 C CA . TRP B 1 102 ? -7.898 -17.453 -6.535 1 98.06 102 TRP B CA 1
ATOM 3713 C C . TRP B 1 102 ? -9.148 -17.047 -7.305 1 98.06 102 TRP B C 1
ATOM 3715 O O . TRP B 1 102 ? -9.805 -16.062 -6.949 1 98.06 102 TRP B O 1
ATOM 3725 N N . SER B 1 103 ? -9.43 -17.719 -8.367 1 98.69 103 SER B N 1
ATOM 3726 C CA . SER B 1 103 ? -10.68 -17.453 -9.078 1 98.69 103 SER B CA 1
ATOM 3727 C C . SER B 1 103 ? -11.883 -17.641 -8.164 1 98.69 103 SER B C 1
ATOM 3729 O O . SER B 1 103 ? -12.852 -16.875 -8.234 1 98.69 103 SER B O 1
ATOM 3731 N N . ASN B 1 104 ? -11.797 -18.656 -7.316 1 98.56 104 ASN B N 1
ATOM 3732 C CA . ASN B 1 104 ? -12.875 -18.875 -6.352 1 98.56 104 ASN B CA 1
ATOM 3733 C C . ASN B 1 104 ? -12.953 -17.719 -5.348 1 98.56 104 ASN B C 1
ATOM 3735 O O . ASN B 1 104 ? -14.047 -17.297 -4.977 1 98.56 104 ASN B O 1
ATOM 3739 N N . CYS B 1 105 ? -11.82 -17.281 -4.855 1 98.44 105 CYS B N 1
ATOM 3740 C CA . CYS B 1 105 ? -11.805 -16.156 -3.93 1 98.44 105 CYS B CA 1
ATOM 3741 C C . CYS B 1 105 ? -12.445 -14.914 -4.555 1 98.44 105 CYS B C 1
ATOM 3743 O O . CYS B 1 105 ? -13.195 -14.195 -3.893 1 98.44 105 CYS B O 1
ATOM 3745 N N . ALA B 1 106 ? -12.117 -14.648 -5.805 1 98.88 106 ALA B N 1
ATOM 3746 C CA . ALA B 1 106 ? -12.703 -13.516 -6.512 1 98.88 106 ALA B CA 1
ATOM 3747 C C . ALA B 1 106 ? -14.219 -13.656 -6.617 1 98.88 106 ALA B C 1
ATOM 3749 O O . ALA B 1 106 ? -14.961 -12.695 -6.41 1 98.88 106 ALA B O 1
ATOM 3750 N N . LEU B 1 107 ? -14.656 -14.875 -6.941 1 98.88 107 LEU B N 1
ATOM 3751 C CA . LEU B 1 107 ? -16.078 -15.188 -7.047 1 98.88 107 LEU B CA 1
ATOM 3752 C C . LEU B 1 107 ? -16.797 -14.906 -5.727 1 98.88 107 LEU B C 1
ATOM 3754 O O . LEU B 1 107 ? -17.828 -14.25 -5.711 1 98.88 107 LEU B O 1
ATOM 3758 N N . ILE B 1 108 ? -16.203 -15.383 -4.633 1 98.75 108 ILE B N 1
ATOM 3759 C CA . ILE B 1 108 ? -16.812 -15.242 -3.312 1 98.75 108 ILE B CA 1
ATOM 3760 C C . ILE B 1 108 ? -16.938 -13.758 -2.959 1 98.75 108 ILE B C 1
ATOM 3762 O O . ILE B 1 108 ? -17.984 -13.312 -2.496 1 98.75 108 ILE B O 1
ATOM 3766 N N . GLU B 1 109 ? -15.914 -12.953 -3.176 1 98.81 109 GLU B N 1
ATOM 3767 C CA . GLU B 1 109 ? -15.953 -11.523 -2.885 1 98.81 109 GLU B CA 1
ATOM 3768 C C . GLU B 1 109 ? -17 -10.82 -3.732 1 98.81 109 GLU B C 1
ATOM 3770 O O . GLU B 1 109 ? -17.688 -9.922 -3.25 1 98.81 109 GLU B O 1
ATOM 3775 N N . ALA B 1 110 ? -17.109 -11.203 -4.961 1 98.75 110 ALA B N 1
ATOM 3776 C CA . ALA B 1 110 ? -18.016 -10.555 -5.914 1 98.75 110 ALA B CA 1
ATOM 3777 C C . ALA B 1 110 ? -19.469 -10.695 -5.48 1 98.75 110 ALA B C 1
ATOM 3779 O O . ALA B 1 110 ? -20.312 -9.859 -5.82 1 98.75 110 ALA B O 1
ATOM 3780 N N . LYS B 1 111 ? -19.766 -11.742 -4.727 1 98.75 111 LYS B N 1
ATOM 3781 C CA . LYS B 1 111 ? -21.125 -11.992 -4.277 1 98.75 111 LYS B CA 1
ATOM 3782 C C . LYS B 1 111 ? -21.656 -10.836 -3.436 1 98.75 111 LYS B C 1
ATOM 3784 O O . LYS B 1 111 ? -22.859 -10.648 -3.312 1 98.75 111 LYS B O 1
ATOM 3789 N N . LYS B 1 112 ? -20.781 -10.086 -2.896 1 98.06 112 LYS B N 1
ATOM 3790 C CA . LYS B 1 112 ? -21.188 -8.93 -2.094 1 98.06 112 LYS B CA 1
ATOM 3791 C C . LYS B 1 112 ? -21.812 -7.848 -2.965 1 98.06 112 LYS B C 1
ATOM 3793 O O . LYS B 1 112 ? -22.547 -6.996 -2.465 1 98.06 112 LYS B O 1
ATOM 3798 N N . TYR B 1 113 ? -21.562 -7.867 -4.246 1 98 113 TYR B N 1
ATOM 3799 C CA . TYR B 1 113 ? -21.875 -6.707 -5.07 1 98 113 TYR B CA 1
ATOM 3800 C C . TYR B 1 113 ? -22.766 -7.098 -6.25 1 98 113 TYR B C 1
ATOM 3802 O O . TYR B 1 113 ? -23.438 -6.246 -6.844 1 98 113 TYR B O 1
ATOM 3810 N N . CYS B 1 114 ? -22.672 -8.367 -6.633 1 98.25 114 CYS B N 1
ATOM 3811 C CA . CYS B 1 114 ? -23.391 -8.836 -7.809 1 98.25 114 CYS B CA 1
ATOM 3812 C C . CYS B 1 114 ? -23.812 -10.289 -7.645 1 98.25 114 CYS B C 1
ATOM 3814 O O . CYS B 1 114 ? -23.75 -10.844 -6.547 1 98.25 114 CYS B O 1
ATOM 3816 N N . ILE B 1 115 ? -24.469 -10.852 -8.719 1 98.5 115 ILE B N 1
ATOM 3817 C CA . ILE B 1 115 ? -24.859 -12.258 -8.781 1 98.5 115 ILE B CA 1
ATOM 3818 C C . ILE B 1 115 ? -23.922 -13 -9.734 1 98.5 115 ILE B C 1
ATOM 3820 O O . ILE B 1 115 ? -24.25 -13.156 -10.922 1 98.5 115 ILE B O 1
ATOM 3824 N N . PRO B 1 116 ? -22.812 -13.422 -9.242 1 98.69 116 PRO B N 1
ATOM 3825 C CA . PRO B 1 116 ? -21.859 -14.094 -10.117 1 98.69 116 PRO B CA 1
ATOM 3826 C C . PRO B 1 116 ? -22.219 -15.555 -10.383 1 98.69 116 PRO B C 1
ATOM 3828 O O . PRO B 1 116 ? -22.391 -16.328 -9.438 1 98.69 116 PRO B O 1
ATOM 3831 N N . LYS B 1 117 ? -22.344 -15.898 -11.664 1 98.75 117 LYS B N 1
ATOM 3832 C CA . LYS B 1 117 ? -22.469 -17.297 -12.055 1 98.75 117 LYS B CA 1
ATOM 3833 C C . LYS B 1 117 ? -21.125 -18.031 -11.914 1 98.75 117 LYS B C 1
ATOM 3835 O O . LYS B 1 117 ? -20.109 -17.594 -12.461 1 98.75 117 LYS B O 1
ATOM 3840 N N . ASN B 1 118 ? -21.156 -19.062 -11.102 1 98.75 118 ASN B N 1
ATOM 3841 C CA . ASN B 1 118 ? -19.984 -19.922 -10.93 1 98.75 118 ASN B CA 1
ATOM 3842 C C . ASN B 1 118 ? -19.828 -20.906 -12.086 1 98.75 118 ASN B C 1
ATOM 3844 O O . ASN B 1 118 ? -20.609 -21.844 -12.203 1 98.75 118 ASN B O 1
ATOM 3848 N N . ILE B 1 119 ? -18.859 -20.719 -12.953 1 98.75 119 ILE B N 1
ATOM 3849 C CA . ILE B 1 119 ? -18.594 -21.625 -14.062 1 98.75 119 ILE B CA 1
ATOM 3850 C C . ILE B 1 119 ? -17.359 -22.469 -13.758 1 98.75 119 ILE B C 1
ATOM 3852 O O . ILE B 1 119 ? -16.234 -22.078 -14.055 1 98.75 119 ILE B O 1
ATOM 3856 N N . SER B 1 120 ? -17.531 -23.625 -13.219 1 98.31 120 SER B N 1
ATOM 3857 C CA . SER B 1 120 ? -16.453 -24.531 -12.867 1 98.31 120 SER B CA 1
ATOM 3858 C C . SER B 1 120 ? -15.828 -25.156 -14.117 1 98.31 120 SER B C 1
ATOM 3860 O O . SER B 1 120 ? -16.516 -25.812 -14.906 1 98.31 120 SER B O 1
ATOM 3862 N N . VAL B 1 121 ? -14.562 -25 -14.258 1 98.56 121 VAL B N 1
ATOM 3863 C CA . VAL B 1 121 ? -13.945 -25.484 -15.492 1 98.56 121 VAL B CA 1
ATOM 3864 C C . VAL B 1 121 ? -12.875 -26.531 -15.164 1 98.56 121 VAL B C 1
ATOM 3866 O O . VAL B 1 121 ? -12.234 -27.078 -16.062 1 98.56 121 VAL B O 1
ATOM 3869 N N . ARG B 1 122 ? -12.547 -26.75 -13.938 1 97.94 122 ARG B N 1
ATOM 3870 C CA . ARG B 1 122 ? -11.602 -27.781 -13.539 1 97.94 122 ARG B CA 1
ATOM 3871 C C . ARG B 1 122 ? -12.219 -29.172 -13.664 1 97.94 122 ARG B C 1
ATOM 3873 O O . ARG B 1 122 ? -13.32 -29.406 -13.156 1 97.94 122 ARG B O 1
ATOM 3880 N N . GLN B 1 123 ? -11.562 -30.062 -14.344 1 97.62 123 GLN B N 1
ATOM 3881 C CA . GLN B 1 123 ? -12.008 -31.438 -14.57 1 97.62 123 GLN B CA 1
ATOM 3882 C C . GLN B 1 123 ? -10.891 -32.438 -14.25 1 97.62 123 GLN B C 1
ATOM 3884 O O . GLN B 1 123 ? -9.742 -32.031 -14.008 1 97.62 123 GLN B O 1
ATOM 3889 N N . LYS B 1 124 ? -11.25 -33.625 -14.109 1 96.69 124 LYS B N 1
ATOM 3890 C CA . LYS B 1 124 ? -10.297 -34.719 -13.898 1 96.69 124 LYS B CA 1
ATOM 3891 C C . LYS B 1 124 ? -10.562 -35.875 -14.859 1 96.69 124 LYS B C 1
ATOM 3893 O O . LYS B 1 124 ? -11.711 -36.25 -15.094 1 96.69 124 LYS B O 1
ATOM 3898 N N . LYS B 1 125 ? -9.555 -36.344 -15.492 1 95.56 125 LYS B N 1
ATOM 3899 C CA . LYS B 1 125 ? -9.594 -37.531 -16.359 1 95.56 125 LYS B CA 1
ATOM 3900 C C . LYS B 1 125 ? -8.328 -38.375 -16.203 1 95.56 125 LYS B C 1
ATOM 3902 O O . LYS B 1 125 ? -7.215 -37.844 -16.234 1 95.56 125 LYS B O 1
ATOM 3907 N N . ASN B 1 126 ? -8.461 -39.688 -16.031 1 94.44 126 ASN B N 1
ATOM 3908 C CA . ASN B 1 126 ? -7.352 -40.656 -15.914 1 94.44 126 ASN B CA 1
ATOM 3909 C C . ASN B 1 126 ? -6.348 -40.219 -14.852 1 94.44 126 ASN B C 1
ATOM 3911 O O . ASN B 1 126 ? -5.145 -40.188 -15.102 1 94.44 126 ASN B O 1
ATOM 3915 N N . GLY B 1 127 ? -6.852 -39.625 -13.734 1 93.69 127 GLY B N 1
ATOM 3916 C CA . GLY B 1 127 ? -6.012 -39.281 -12.602 1 93.69 127 GLY B CA 1
ATOM 3917 C C . GLY B 1 127 ? -5.34 -37.906 -12.758 1 93.69 127 GLY B C 1
ATOM 3918 O O . GLY B 1 127 ? -4.574 -37.5 -11.891 1 93.69 127 GLY B O 1
ATOM 3919 N N . LYS B 1 128 ? -5.648 -37.281 -13.812 1 96.5 128 LYS B N 1
ATOM 3920 C CA . LYS B 1 128 ? -5.039 -35.969 -14.07 1 96.5 128 LYS B CA 1
ATOM 3921 C C . LYS B 1 128 ? -6.098 -34.875 -14.094 1 96.5 128 LYS B C 1
ATOM 3923 O O . LYS B 1 128 ? -7.199 -35.062 -14.602 1 96.5 128 LYS B O 1
ATOM 3928 N N . SER B 1 129 ? -5.762 -33.781 -13.445 1 97.62 129 SER B N 1
ATOM 3929 C CA . SER B 1 129 ? -6.621 -3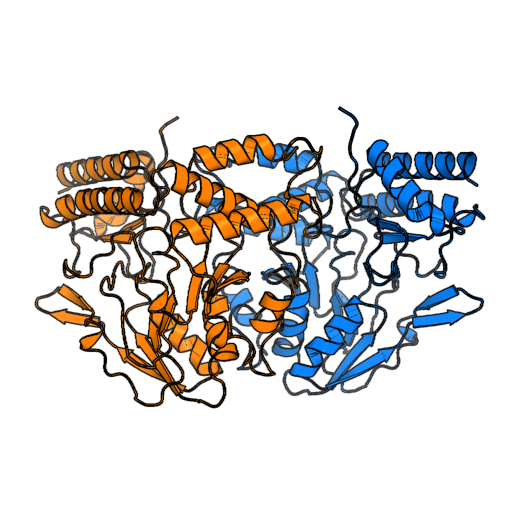2.625 -13.484 1 97.62 129 SER B CA 1
ATOM 3930 C C . SER B 1 129 ? -6.355 -31.781 -14.734 1 97.62 129 SER B C 1
ATOM 3932 O O . SER B 1 129 ? -5.211 -31.672 -15.18 1 97.62 129 SER B O 1
ATOM 3934 N N . PHE B 1 130 ? -7.395 -31.219 -15.297 1 98.38 130 PHE B N 1
ATOM 3935 C CA . PHE B 1 130 ? -7.242 -30.312 -16.422 1 98.38 130 PHE B CA 1
ATOM 3936 C C . PHE B 1 130 ? -8.312 -29.219 -16.391 1 98.38 130 PHE B C 1
ATOM 3938 O O . PHE B 1 130 ? -9.266 -29.297 -15.609 1 98.38 130 PHE B O 1
ATOM 3945 N N . LEU B 1 131 ? -8.133 -28.141 -17.141 1 98.75 131 LEU B N 1
ATOM 3946 C CA . LEU B 1 131 ? -9.062 -27.016 -17.234 1 98.75 131 LEU B CA 1
ATOM 3947 C C . LEU B 1 131 ? -9.703 -26.969 -18.625 1 98.75 131 LEU B C 1
ATOM 3949 O O . LEU B 1 131 ? -9.023 -27.141 -19.641 1 98.75 131 LEU B O 1
ATOM 3953 N N . LEU B 1 132 ? -10.977 -26.734 -18.625 1 98.44 132 LEU B N 1
ATOM 3954 C CA . LEU B 1 132 ? -11.672 -26.547 -19.891 1 98.44 132 LEU B CA 1
ATOM 3955 C C . LEU B 1 132 ? -11.164 -25.312 -20.609 1 98.44 132 LEU B C 1
ATOM 3957 O O . LEU B 1 132 ? -10.859 -24.297 -19.984 1 98.44 132 LEU B O 1
ATOM 3961 N N . LYS B 1 133 ? -11.07 -25.422 -21.938 1 97.38 133 LYS B N 1
ATOM 3962 C CA . LYS B 1 133 ? -10.633 -24.266 -22.734 1 97.38 133 LYS B CA 1
ATOM 3963 C C . LYS B 1 133 ? -11.758 -23.25 -22.891 1 97.38 133 LYS B C 1
ATOM 3965 O O . LYS B 1 133 ? -12.93 -23.578 -22.703 1 97.38 133 LYS B O 1
ATOM 3970 N N . PRO B 1 134 ? -11.422 -22.031 -23.203 1 97.81 134 PRO B N 1
ATOM 3971 C CA . PRO B 1 134 ? -12.406 -20.938 -23.281 1 97.81 134 PRO B CA 1
ATOM 3972 C C . PRO B 1 134 ? -13.586 -21.281 -24.172 1 97.81 134 PRO B C 1
ATOM 3974 O O . PRO B 1 134 ? -14.734 -20.938 -23.859 1 97.81 134 PRO B O 1
ATOM 3977 N N . SER B 1 135 ? -13.383 -21.969 -25.266 1 96.06 135 SER B N 1
ATOM 3978 C CA . SER B 1 135 ? -14.461 -22.312 -26.172 1 96.06 135 SER B CA 1
ATOM 3979 C C . SER B 1 135 ? -15.469 -23.25 -25.516 1 96.06 135 SER B C 1
ATOM 3981 O O . SER B 1 135 ? -16.578 -23.422 -26.031 1 96.06 135 SER B O 1
ATOM 3983 N N . GLN B 1 136 ? -15.109 -23.812 -24.391 1 97.75 136 GLN B N 1
ATOM 3984 C CA . GLN B 1 136 ? -15.961 -24.766 -23.703 1 97.75 136 GLN B CA 1
ATOM 3985 C C . GLN B 1 136 ? -16.656 -24.125 -22.5 1 97.75 136 GLN B C 1
ATOM 3987 O O . GLN B 1 136 ? -17.422 -24.781 -21.812 1 97.75 136 GLN B O 1
ATOM 3992 N N . TRP B 1 137 ? -16.359 -22.844 -22.281 1 98.19 137 TRP B N 1
ATOM 3993 C CA . TRP B 1 137 ? -16.969 -22.156 -21.156 1 98.19 137 TRP B CA 1
ATOM 3994 C C . TRP B 1 137 ? -18.453 -21.875 -21.422 1 98.19 137 TRP B C 1
ATOM 3996 O O . TRP B 1 137 ? -18.828 -21.484 -22.531 1 98.19 137 TRP B O 1
ATOM 4006 N N . ASN B 1 138 ? -19.312 -22.156 -20.5 1 97.25 138 ASN B N 1
ATOM 4007 C CA . ASN B 1 138 ? -20.75 -21.859 -20.594 1 97.25 138 ASN B CA 1
ATOM 4008 C C . ASN B 1 138 ? -21.047 -20.422 -20.188 1 97.25 138 ASN B C 1
ATOM 4010 O O . ASN B 1 138 ? -21.625 -20.188 -19.125 1 97.25 138 ASN B O 1
ATOM 4014 N N . ILE B 1 139 ? -20.812 -19.5 -21.078 1 97.38 139 ILE B N 1
ATOM 4015 C CA . ILE B 1 139 ? -20.906 -18.078 -20.812 1 97.38 139 ILE B CA 1
ATOM 4016 C C . ILE B 1 139 ? -22.344 -17.609 -20.984 1 97.38 139 ILE B C 1
ATOM 4018 O O . ILE B 1 139 ? -23.031 -18.031 -21.906 1 97.38 139 ILE B O 1
ATOM 4022 N N . SER B 1 140 ? -22.734 -16.688 -20.109 1 96.38 140 SER B N 1
ATOM 4023 C CA . SER B 1 140 ? -24.062 -16.094 -20.172 1 96.38 140 SER B CA 1
ATOM 4024 C C . SER B 1 140 ? -24.125 -14.992 -21.234 1 96.38 140 SER B C 1
ATOM 4026 O O . SER B 1 140 ? -23.172 -14.234 -21.391 1 96.38 140 SER B O 1
ATOM 4028 N N . ASP B 1 141 ? -25.281 -14.805 -21.859 1 92.5 141 ASP B N 1
ATOM 4029 C CA . ASP B 1 141 ? -25.469 -13.781 -22.891 1 92.5 141 ASP B CA 1
ATOM 4030 C C . ASP B 1 141 ? -25.5 -12.383 -22.266 1 92.5 141 ASP B C 1
ATOM 4032 O O . ASP B 1 141 ? -25 -11.43 -22.859 1 92.5 141 ASP B O 1
ATOM 4036 N N . ASN B 1 142 ? -25.984 -12.266 -21.031 1 91.38 142 ASN B N 1
ATOM 4037 C CA . ASN B 1 142 ? -26.25 -10.945 -20.484 1 91.38 142 ASN B CA 1
ATOM 4038 C C . ASN B 1 142 ? -25.391 -10.664 -19.266 1 91.38 142 ASN B C 1
ATOM 4040 O O . ASN B 1 142 ? -25.75 -9.852 -18.406 1 91.38 142 ASN B O 1
ATOM 4044 N N . SER B 1 143 ? -24.297 -11.242 -19.172 1 96.31 143 SER B N 1
ATOM 4045 C CA . SER B 1 143 ? -23.406 -10.953 -18.047 1 96.31 143 SER B CA 1
ATOM 4046 C C . SER B 1 143 ? -22.641 -9.656 -18.281 1 96.31 143 SER B C 1
ATOM 4048 O O . SER B 1 143 ? -22.25 -9.352 -19.406 1 96.31 143 SER B O 1
ATOM 4050 N N . ALA B 1 144 ? -22.438 -8.844 -17.219 1 98 144 ALA B N 1
ATOM 4051 C CA . ALA B 1 144 ? -21.719 -7.578 -17.312 1 98 144 ALA B CA 1
ATOM 4052 C C . ALA B 1 144 ? -20.281 -7.789 -17.781 1 98 144 ALA B C 1
ATOM 4054 O O . ALA B 1 144 ? -19.75 -6.988 -18.547 1 98 144 ALA B O 1
ATOM 4055 N N . TYR B 1 145 ? -19.672 -8.875 -17.297 1 98.69 145 TYR B N 1
ATOM 4056 C CA . TYR B 1 145 ? -18.297 -9.219 -17.656 1 98.69 145 TYR B CA 1
ATOM 4057 C C . TYR B 1 145 ? -17.984 -10.664 -17.297 1 98.69 145 TYR B C 1
ATOM 4059 O O . TYR B 1 145 ? -18.766 -11.32 -16.594 1 98.69 145 TYR B O 1
ATOM 4067 N N . ILE B 1 146 ? -16.922 -11.172 -17.844 1 98.75 146 ILE B N 1
ATOM 4068 C CA . ILE B 1 146 ? -16.344 -12.469 -17.531 1 98.75 146 ILE B CA 1
ATOM 4069 C C . ILE B 1 146 ? -15.055 -12.273 -16.734 1 98.75 146 ILE B C 1
ATOM 4071 O O . ILE B 1 146 ? -14.172 -11.516 -17.156 1 98.75 146 ILE B O 1
ATOM 4075 N N . HIS B 1 147 ? -15.008 -12.859 -15.578 1 98.88 147 HIS B N 1
ATOM 4076 C CA . HIS B 1 147 ? -13.789 -12.82 -14.773 1 98.88 147 HIS B CA 1
ATOM 4077 C C . HIS B 1 147 ? -13.062 -14.156 -14.805 1 98.88 147 HIS B C 1
ATOM 4079 O O . HIS B 1 147 ? -13.68 -15.211 -14.625 1 98.88 147 HIS B O 1
ATOM 4085 N N . TYR B 1 148 ? -11.773 -14.148 -15.062 1 98.25 148 TYR B N 1
ATOM 4086 C CA . TYR B 1 148 ? -11.031 -15.398 -14.953 1 98.25 148 TYR B CA 1
ATOM 4087 C C . TYR B 1 148 ? -9.609 -15.156 -14.484 1 98.25 148 TYR B C 1
ATOM 4089 O O . TYR B 1 148 ? -9.172 -14.008 -14.375 1 98.25 148 TYR B O 1
ATOM 4097 N N . CYS B 1 149 ? -8.945 -16.156 -14.062 1 98.62 149 CYS B N 1
ATOM 4098 C CA . CYS B 1 149 ? -7.562 -16.203 -13.602 1 98.62 149 CYS B CA 1
ATOM 4099 C C . CYS B 1 149 ? -6.73 -17.141 -14.484 1 98.62 149 CYS B C 1
ATOM 4101 O O . CYS B 1 149 ? -6.836 -18.359 -14.375 1 98.62 149 CYS B O 1
ATOM 4103 N N . PRO B 1 150 ? -5.898 -16.547 -15.336 1 98.38 150 PRO B N 1
ATOM 4104 C CA . PRO B 1 150 ? -5.195 -17.391 -16.297 1 98.38 150 PRO B CA 1
ATOM 4105 C C . PRO B 1 150 ? -4.18 -18.328 -15.641 1 98.38 150 PRO B C 1
ATOM 4107 O O . PRO B 1 150 ? -3.811 -19.344 -16.219 1 98.38 150 PRO B O 1
ATOM 4110 N N . ASN B 1 151 ? -3.701 -17.922 -14.5 1 98.56 151 ASN B N 1
ATOM 4111 C CA . ASN B 1 151 ? -2.727 -18.734 -13.773 1 98.56 151 ASN B CA 1
ATOM 4112 C C . ASN B 1 151 ? -3.049 -18.781 -12.281 1 98.56 151 ASN B C 1
ATOM 4114 O O . ASN B 1 151 ? -3 -17.766 -11.594 1 98.56 151 ASN B O 1
ATOM 4118 N N . GLU B 1 152 ? -3.432 -19.984 -11.867 1 98.38 152 GLU B N 1
ATOM 4119 C CA . GLU B 1 152 ? -3.719 -20.219 -10.453 1 98.38 152 GLU B CA 1
ATOM 4120 C C . GLU B 1 152 ? -2.445 -20.547 -9.68 1 98.38 152 GLU B C 1
ATOM 4122 O O . GLU B 1 152 ? -1.982 -21.688 -9.695 1 98.38 152 GLU B O 1
ATOM 4127 N N . THR B 1 153 ? -1.972 -19.594 -8.93 1 97.62 153 THR B N 1
ATOM 4128 C CA . THR B 1 153 ? -0.685 -19.672 -8.242 1 97.62 153 THR B CA 1
ATOM 4129 C C . THR B 1 153 ? -0.646 -20.859 -7.289 1 97.62 153 THR B C 1
ATOM 4131 O O . THR B 1 153 ? 0.346 -21.594 -7.242 1 97.62 153 THR B O 1
ATOM 4134 N N . ILE B 1 154 ? -1.704 -21.047 -6.578 1 96.12 154 ILE B N 1
ATOM 4135 C CA . ILE B 1 154 ? -1.748 -22.078 -5.535 1 96.12 154 ILE B CA 1
ATOM 4136 C C . ILE B 1 154 ? -1.874 -23.453 -6.168 1 96.12 154 ILE B C 1
ATOM 4138 O O . ILE B 1 154 ? -1.168 -24.391 -5.781 1 96.12 154 ILE B O 1
ATOM 4142 N N . ASP B 1 155 ? -2.611 -23.562 -7.25 1 96.5 155 ASP B N 1
ATOM 4143 C CA . ASP B 1 155 ? -2.93 -24.844 -7.883 1 96.5 155 ASP B CA 1
ATOM 4144 C C . ASP B 1 155 ? -1.849 -25.25 -8.883 1 96.5 155 ASP B C 1
ATOM 4146 O O . ASP B 1 155 ? -1.729 -26.422 -9.234 1 96.5 155 ASP B O 1
ATOM 4150 N N . GLY B 1 156 ? -1.135 -24.281 -9.328 1 98 156 GLY B N 1
ATOM 4151 C CA . GLY B 1 156 ? -0.151 -24.562 -10.359 1 98 156 GLY B CA 1
ATOM 4152 C C . GLY B 1 156 ? -0.774 -24.891 -11.703 1 98 156 GLY B C 1
ATOM 4153 O O . GLY B 1 156 ? -0.219 -25.672 -12.477 1 98 156 GLY B O 1
ATOM 4154 N N . MET B 1 157 ? -1.965 -24.375 -11.953 1 98.44 157 MET B N 1
ATOM 4155 C CA . MET B 1 157 ? -2.666 -24.641 -13.203 1 98.44 157 MET B CA 1
ATOM 4156 C C . MET B 1 157 ? -2.84 -23.359 -14.008 1 98.44 157 MET B C 1
ATOM 4158 O O . MET B 1 157 ? -3.07 -22.297 -13.445 1 98.44 157 MET B O 1
ATOM 4162 N N . SER B 1 158 ? -2.748 -23.484 -15.344 1 98.5 158 SER B N 1
ATOM 4163 C CA . SER B 1 158 ? -2.822 -22.312 -16.203 1 98.5 158 SER B CA 1
ATOM 4164 C C . SER B 1 158 ? -3.732 -22.562 -17.406 1 98.5 158 SER B C 1
ATOM 4166 O O . SER B 1 158 ? -3.83 -23.688 -17.891 1 98.5 158 SER B O 1
ATOM 4168 N N . ILE B 1 159 ? -4.43 -21.562 -17.781 1 98.38 159 ILE B N 1
ATOM 4169 C CA . ILE B 1 159 ? -5.094 -21.484 -19.078 1 98.38 159 ILE B CA 1
ATOM 4170 C C . ILE B 1 159 ? -4.285 -20.594 -20.016 1 98.38 159 ILE B C 1
ATOM 4172 O O . ILE B 1 159 ? -4.238 -19.375 -19.844 1 98.38 159 ILE B O 1
ATOM 4176 N N . TYR B 1 160 ? -3.645 -21.125 -21 1 97.25 160 TYR B N 1
ATOM 4177 C CA . TYR B 1 160 ? -2.752 -20.375 -21.875 1 97.25 160 TYR B CA 1
ATOM 4178 C C . TYR B 1 160 ? -3.527 -19.734 -23.016 1 97.25 160 TYR B C 1
ATOM 4180 O O . TYR B 1 160 ? -3.195 -18.625 -23.453 1 97.25 160 TYR B O 1
ATOM 4188 N N . GLU B 1 161 ? -4.559 -20.438 -23.469 1 97.31 161 GLU B N 1
ATOM 4189 C CA . GLU B 1 161 ? -5.398 -19.844 -24.516 1 97.31 161 GLU B CA 1
ATOM 4190 C C . GLU B 1 161 ? -6.156 -18.625 -23.969 1 97.31 161 GLU B C 1
ATOM 4192 O O . GLU B 1 161 ? -6.859 -18.734 -22.969 1 97.31 161 GLU B O 1
ATOM 4197 N N . GLU B 1 162 ? -5.996 -17.484 -24.562 1 97.12 162 GLU B N 1
ATOM 4198 C CA . GLU B 1 162 ? -6.699 -16.281 -24.141 1 97.12 162 GLU B CA 1
ATOM 4199 C C . GLU B 1 162 ? -8.141 -16.266 -24.641 1 97.12 162 GLU B C 1
ATOM 4201 O O . GLU B 1 162 ? -8.406 -16.625 -25.781 1 97.12 162 GLU B O 1
ATOM 4206 N N . PRO B 1 163 ? -9.039 -15.922 -23.734 1 97.12 163 PRO B N 1
ATOM 4207 C CA . PRO B 1 163 ? -10.43 -15.844 -24.188 1 97.12 163 PRO B CA 1
ATOM 4208 C C . PRO B 1 163 ? -10.68 -14.688 -25.141 1 97.12 163 PRO B C 1
ATOM 4210 O O . PRO B 1 163 ? -10.102 -13.609 -24.984 1 97.12 163 PRO B O 1
ATOM 4213 N N . ASN B 1 164 ? -11.422 -14.977 -26.094 1 92.81 164 ASN B N 1
ATOM 4214 C CA . ASN B 1 164 ? -11.867 -13.984 -27.062 1 92.81 164 ASN B CA 1
ATOM 4215 C C . ASN B 1 164 ? -13.352 -14.141 -27.375 1 92.81 164 ASN B C 1
ATOM 4217 O O . ASN B 1 164 ? -13.719 -14.945 -28.234 1 92.81 164 ASN B O 1
ATOM 4221 N N . PHE B 1 165 ? -14.102 -13.477 -26.625 1 91.75 165 PHE B N 1
ATOM 4222 C CA . PHE B 1 165 ? -15.547 -13.477 -26.828 1 91.75 165 PHE B CA 1
ATOM 4223 C C . PHE B 1 165 ? -16 -12.172 -27.469 1 91.75 165 PHE B C 1
ATOM 4225 O O . PHE B 1 165 ? -15.539 -11.094 -27.094 1 91.75 165 PHE B O 1
ATOM 4232 N N . LYS B 1 166 ? -16.828 -12.289 -28.422 1 85.81 166 LYS B N 1
ATOM 4233 C CA . LYS B 1 166 ? -17.344 -11.094 -29.078 1 85.81 166 LYS B CA 1
ATOM 4234 C C . LYS B 1 166 ? -18.25 -10.297 -28.141 1 85.81 166 LYS B C 1
ATOM 4236 O O . LYS B 1 166 ? -19.078 -10.867 -27.438 1 85.81 166 LYS B O 1
ATOM 4241 N N . ASN B 1 167 ? -18.094 -9.031 -28.031 1 88.88 167 ASN B N 1
ATOM 4242 C CA . ASN B 1 167 ? -18.922 -8.062 -27.297 1 88.88 167 ASN B CA 1
ATOM 4243 C C . ASN B 1 167 ? -18.969 -8.375 -25.812 1 88.88 167 ASN B C 1
ATOM 4245 O O . ASN B 1 167 ? -20 -8.203 -25.172 1 88.88 167 ASN B O 1
ATOM 4249 N N . LYS B 1 168 ? -18.031 -9.102 -25.312 1 95.44 168 LYS B N 1
ATOM 4250 C CA . LYS B 1 168 ? -17.953 -9.359 -23.875 1 95.44 168 LYS B CA 1
ATOM 4251 C C . LYS B 1 168 ? -16.766 -8.656 -23.25 1 95.44 168 LYS B C 1
ATOM 4253 O O . LYS B 1 168 ? -15.703 -8.547 -23.859 1 95.44 168 LYS B O 1
ATOM 4258 N N . ILE B 1 169 ? -16.938 -8.078 -22.125 1 98 169 ILE B N 1
ATOM 4259 C CA . ILE B 1 169 ? -15.844 -7.535 -21.328 1 98 169 ILE B CA 1
ATOM 4260 C C . ILE B 1 169 ? -15.164 -8.656 -20.547 1 98 169 ILE B C 1
ATOM 4262 O O . ILE B 1 169 ? -15.812 -9.383 -19.797 1 98 169 ILE B O 1
ATOM 4266 N N . ILE B 1 170 ? -13.914 -8.891 -20.766 1 98.62 170 ILE B N 1
ATOM 4267 C CA . ILE B 1 170 ? -13.141 -9.914 -20.078 1 98.62 170 ILE B CA 1
ATOM 4268 C C . ILE B 1 170 ? -12.211 -9.266 -19.062 1 98.62 170 ILE B C 1
ATOM 4270 O O . ILE B 1 170 ? -11.492 -8.32 -19.391 1 98.62 170 ILE B O 1
ATOM 4274 N N . VAL B 1 171 ? -12.297 -9.727 -17.859 1 98.88 171 VAL B N 1
ATOM 4275 C CA . VAL B 1 171 ? -11.43 -9.297 -16.766 1 98.88 171 VAL B CA 1
ATOM 4276 C C . VAL B 1 171 ? -10.469 -10.414 -16.391 1 98.88 171 VAL B C 1
ATOM 4278 O O . VAL B 1 171 ? -10.883 -11.562 -16.188 1 98.88 171 VAL B O 1
ATOM 4281 N N . GLY B 1 172 ? -9.18 -10.102 -16.297 1 98.81 172 GLY B N 1
ATOM 4282 C CA . GLY B 1 172 ? -8.195 -11.117 -15.953 1 98.81 172 GLY B CA 1
ATOM 4283 C C . GLY B 1 172 ? -7.359 -10.758 -14.742 1 98.81 172 GLY B C 1
ATOM 4284 O O . GLY B 1 172 ? -6.883 -9.633 -14.625 1 98.81 172 GLY B O 1
ATOM 4285 N N . ASP B 1 173 ? -7.23 -11.68 -13.82 1 98.81 173 ASP B N 1
ATOM 4286 C CA . ASP B 1 173 ? -6.23 -11.617 -12.758 1 98.81 173 ASP B CA 1
ATOM 4287 C C . ASP B 1 173 ? -4.887 -12.164 -13.242 1 98.81 173 ASP B C 1
ATOM 4289 O O . ASP B 1 173 ? -4.648 -13.375 -13.203 1 98.81 173 ASP B O 1
ATOM 4293 N N . PHE B 1 174 ? -3.979 -11.297 -13.594 1 98.75 174 PHE B N 1
ATOM 4294 C CA . PHE B 1 174 ? -2.719 -11.703 -14.203 1 98.75 174 PHE B CA 1
ATOM 4295 C C . PHE B 1 174 ? -1.567 -11.57 -13.219 1 98.75 174 PHE B C 1
ATOM 4297 O O . PHE B 1 174 ? -0.412 -11.414 -13.617 1 98.75 174 PHE B O 1
ATOM 4304 N N . SER B 1 175 ? -1.823 -11.625 -11.93 1 98.31 175 SER B N 1
ATOM 4305 C CA . SER B 1 175 ? -0.821 -11.383 -10.898 1 98.31 175 SER B CA 1
ATOM 4306 C C . SER B 1 175 ? 0.402 -12.273 -11.102 1 98.31 175 SER B C 1
ATOM 4308 O O . SER B 1 175 ? 1.538 -11.812 -10.977 1 98.31 175 SER B O 1
ATOM 4310 N N . SER B 1 176 ? 0.209 -13.492 -11.461 1 98 176 SER B N 1
ATOM 4311 C CA . SER B 1 176 ? 1.343 -14.406 -11.555 1 98 176 SER B CA 1
ATOM 4312 C C . SER B 1 176 ? 1.75 -14.633 -13.008 1 98 176 SER B C 1
ATOM 4314 O O . SER B 1 176 ? 2.627 -15.453 -13.289 1 98 176 SER B O 1
ATOM 4316 N N . PHE B 1 177 ? 1.116 -13.883 -14 1 97.25 177 PHE B N 1
ATOM 4317 C CA . PHE B 1 177 ? 1.408 -14.117 -15.406 1 97.25 177 PHE B CA 1
ATOM 4318 C C . PHE B 1 177 ? 1.855 -12.828 -16.094 1 97.25 177 PHE B C 1
ATOM 4320 O O . PHE B 1 177 ? 2.449 -12.867 -17.172 1 97.25 177 PHE B O 1
ATOM 4327 N N . ILE B 1 178 ? 1.514 -11.719 -15.508 1 98.19 178 ILE B N 1
ATOM 4328 C CA . ILE B 1 178 ? 1.808 -10.461 -16.188 1 98.19 178 ILE B CA 1
ATOM 4329 C C . ILE B 1 178 ? 3.305 -10.359 -16.469 1 98.19 178 ILE B C 1
ATOM 4331 O O . ILE B 1 178 ? 4.125 -10.727 -15.617 1 98.19 178 ILE B O 1
ATOM 4335 N N . LEU B 1 179 ? 3.688 -9.953 -17.688 1 98.56 179 LEU B N 1
ATOM 4336 C CA . LEU B 1 179 ? 5.055 -9.68 -18.109 1 98.56 179 LEU B CA 1
ATOM 4337 C C . LEU B 1 179 ? 5.844 -10.969 -18.281 1 98.56 179 LEU B C 1
ATOM 4339 O O . LEU B 1 179 ? 7.043 -10.938 -18.578 1 98.56 179 LEU B O 1
ATOM 4343 N N . SER B 1 180 ? 5.246 -12.148 -18.031 1 98.12 180 SER B N 1
ATOM 4344 C CA . SER B 1 180 ? 5.965 -13.422 -18.141 1 98.12 180 SER B CA 1
ATOM 4345 C C . SER B 1 180 ? 5.855 -14 -19.547 1 98.12 180 SER B C 1
ATOM 4347 O O . SER B 1 180 ? 6.605 -14.906 -19.906 1 98.12 180 SER B O 1
ATOM 4349 N N . ARG B 1 181 ? 4.902 -13.523 -20.281 1 97.06 181 ARG B N 1
ATOM 4350 C CA . ARG B 1 181 ? 4.625 -13.969 -21.656 1 97.06 181 ARG B CA 1
ATOM 4351 C C . ARG B 1 181 ? 3.836 -12.914 -22.422 1 97.06 181 ARG B C 1
ATOM 4353 O O . ARG B 1 181 ? 3.293 -11.984 -21.828 1 97.06 181 ARG B O 1
ATOM 4360 N N . ARG B 1 182 ? 3.795 -13.102 -23.734 1 96.69 182 ARG B N 1
ATOM 4361 C CA . ARG B 1 182 ? 3.012 -12.203 -24.562 1 96.69 182 ARG B CA 1
ATOM 4362 C C . ARG B 1 182 ? 1.526 -12.297 -24.234 1 96.69 182 ARG B C 1
ATOM 4364 O O . ARG B 1 182 ? 1.011 -13.391 -23.984 1 96.69 182 ARG B O 1
ATOM 4371 N N . ILE B 1 183 ? 0.828 -11.211 -24.141 1 97.12 183 ILE B N 1
ATOM 4372 C CA . ILE B 1 183 ? -0.606 -11.094 -23.906 1 97.12 183 ILE B CA 1
ATOM 4373 C C . ILE B 1 183 ? -1.228 -10.164 -24.938 1 97.12 183 ILE B C 1
ATOM 4375 O O . ILE B 1 183 ? -0.664 -9.117 -25.266 1 97.12 183 ILE B O 1
ATOM 4379 N N . ASN B 1 184 ? -2.299 -10.562 -25.547 1 97.06 184 ASN B N 1
ATOM 4380 C CA . ASN B 1 184 ? -3.064 -9.648 -26.391 1 97.06 184 ASN B CA 1
ATOM 4381 C C . ASN B 1 184 ? -3.98 -8.758 -25.562 1 97.06 184 ASN B C 1
ATOM 4383 O O . ASN B 1 184 ? -5.148 -9.086 -25.344 1 97.06 184 ASN B O 1
ATOM 4387 N N . ILE B 1 185 ? -3.537 -7.609 -25.234 1 97.5 185 ILE B N 1
ATOM 4388 C CA . ILE B 1 185 ? -4.203 -6.688 -24.328 1 97.5 185 ILE B CA 1
ATOM 4389 C C . ILE B 1 185 ? -5.609 -6.375 -24.844 1 97.5 185 ILE B C 1
ATOM 4391 O O . ILE B 1 185 ? -6.539 -6.191 -24.047 1 97.5 185 ILE B O 1
ATOM 4395 N N . GLU B 1 186 ? -5.82 -6.367 -26.078 1 96.06 186 GLU B N 1
ATOM 4396 C CA . GLU B 1 186 ? -7.078 -5.949 -26.688 1 96.06 186 GLU B CA 1
ATOM 4397 C C . GLU B 1 186 ? -8.188 -6.965 -26.438 1 96.06 186 GLU B C 1
ATOM 4399 O O . GLU B 1 186 ? -9.367 -6.672 -26.625 1 96.06 186 GLU B O 1
ATOM 4404 N N . ASN B 1 187 ? -7.812 -8.164 -26.062 1 97 187 ASN B N 1
ATOM 4405 C CA . ASN B 1 187 ? -8.805 -9.172 -25.719 1 97 187 ASN B CA 1
ATOM 4406 C C . ASN B 1 187 ? -9.492 -8.852 -24.391 1 97 187 ASN B C 1
ATOM 4408 O O . ASN B 1 187 ? -10.539 -9.43 -24.078 1 97 187 ASN B O 1
ATOM 4412 N N . TYR B 1 188 ? -8.938 -7.895 -23.688 1 98.31 188 TYR B N 1
ATOM 4413 C CA . TYR B 1 188 ? -9.391 -7.699 -22.312 1 98.31 188 TYR B CA 1
ATOM 4414 C C . TYR B 1 188 ? -9.977 -6.305 -22.125 1 98.31 188 TYR B C 1
ATOM 4416 O O . TYR B 1 188 ? -9.484 -5.332 -22.703 1 98.31 188 TYR B O 1
ATOM 4424 N N . GLY B 1 189 ? -11 -6.23 -21.359 1 98.56 189 GLY B N 1
ATOM 4425 C CA . GLY B 1 189 ? -11.453 -4.938 -20.875 1 98.56 189 GLY B CA 1
ATOM 4426 C C . GLY B 1 189 ? -10.648 -4.418 -19.703 1 98.56 189 GLY B C 1
ATOM 4427 O O . GLY B 1 189 ? -10.5 -3.209 -19.531 1 98.56 189 GLY B O 1
ATOM 4428 N N . LEU B 1 190 ? -10.203 -5.375 -18.891 1 98.88 190 LEU B N 1
ATOM 4429 C CA . LEU B 1 190 ? -9.445 -5.031 -17.703 1 98.88 190 LEU B CA 1
ATOM 4430 C C . LEU B 1 190 ? -8.5 -6.168 -17.297 1 98.88 190 LEU B C 1
ATOM 4432 O O . LEU B 1 190 ? -8.898 -7.336 -17.312 1 98.88 190 LEU B O 1
ATOM 4436 N N . ILE B 1 191 ? -7.262 -5.816 -17.062 1 98.88 191 ILE B N 1
ATOM 4437 C CA . ILE B 1 191 ? -6.27 -6.707 -16.469 1 98.88 191 ILE B CA 1
ATOM 4438 C C . ILE B 1 191 ? -5.746 -6.105 -15.164 1 98.88 191 ILE B C 1
ATOM 4440 O O . ILE B 1 191 ? -5.48 -4.902 -15.086 1 98.88 191 ILE B O 1
ATOM 4444 N N . TYR B 1 192 ? -5.691 -6.867 -14.117 1 98.88 192 TYR B N 1
ATOM 4445 C CA . TYR B 1 192 ? -5.02 -6.371 -12.922 1 98.88 192 TYR B CA 1
ATOM 4446 C C . TYR B 1 192 ? -3.965 -7.359 -12.445 1 98.88 192 TYR B C 1
ATOM 4448 O O . TYR B 1 192 ? -4.008 -8.539 -12.789 1 98.88 192 TYR B O 1
ATOM 4456 N N . ALA B 1 193 ? -2.986 -6.852 -11.68 1 98.75 193 ALA B N 1
ATOM 4457 C CA . ALA B 1 193 ? -1.894 -7.695 -11.203 1 98.75 193 ALA B CA 1
ATOM 4458 C C . ALA B 1 193 ? -1.236 -7.086 -9.969 1 98.75 193 ALA B C 1
ATOM 4460 O O . ALA B 1 193 ? -0.796 -5.934 -9.992 1 98.75 193 ALA B O 1
ATOM 4461 N N . GLY B 1 194 ? -1.222 -7.863 -8.875 1 98.06 194 GLY B N 1
ATOM 4462 C CA . GLY B 1 194 ? -0.329 -7.496 -7.789 1 98.06 194 GLY B CA 1
ATOM 4463 C C . GLY B 1 194 ? 1.136 -7.531 -8.18 1 98.06 194 GLY B C 1
ATOM 4464 O O . GLY B 1 194 ? 1.556 -8.398 -8.953 1 98.06 194 GLY B O 1
ATOM 4465 N N . ALA B 1 195 ? 1.924 -6.734 -7.609 1 97.38 195 ALA B N 1
ATOM 4466 C CA . ALA B 1 195 ? 3.283 -6.52 -8.102 1 97.38 195 ALA B CA 1
ATOM 4467 C C . ALA B 1 195 ? 4.234 -7.586 -7.559 1 97.38 195 ALA B C 1
ATOM 4469 O O . ALA B 1 195 ? 5.262 -7.879 -8.172 1 97.38 195 ALA B O 1
ATOM 4470 N N . GLN B 1 196 ? 3.967 -8.219 -6.457 1 96.69 196 GLN B N 1
ATOM 4471 C CA . GLN B 1 196 ? 4.926 -8.914 -5.609 1 96.69 196 GLN B CA 1
ATOM 4472 C C . GLN B 1 196 ? 5.348 -10.242 -6.234 1 96.69 196 GLN B C 1
ATOM 4474 O O . GLN B 1 196 ? 5.977 -11.07 -5.574 1 96.69 196 GLN B O 1
ATOM 4479 N N . LYS B 1 197 ? 4.91 -10.484 -7.461 1 96.81 197 LYS B N 1
ATOM 4480 C CA . LYS B 1 197 ? 5.27 -11.727 -8.141 1 96.81 197 LYS B CA 1
ATOM 4481 C C . LYS B 1 197 ? 6.234 -11.453 -9.297 1 96.81 197 LYS B C 1
ATOM 4483 O O . LYS B 1 197 ? 7.449 -11.578 -9.141 1 96.81 197 LYS B O 1
ATOM 4488 N N . ASN B 1 198 ? 5.77 -10.734 -10.336 1 96.12 198 ASN B N 1
ATOM 4489 C CA . ASN B 1 198 ? 6.582 -10.523 -11.531 1 96.12 198 ASN B CA 1
ATOM 4490 C C . ASN B 1 198 ? 6.953 -9.047 -11.703 1 96.12 198 ASN B C 1
ATOM 4492 O O . ASN B 1 198 ? 7.801 -8.711 -12.531 1 96.12 198 ASN B O 1
ATOM 4496 N N . ILE B 1 199 ? 6.453 -8.188 -10.906 1 96.25 199 ILE B N 1
ATOM 4497 C CA . ILE B 1 199 ? 6.566 -6.758 -11.188 1 96.25 199 ILE B CA 1
ATOM 4498 C C . ILE B 1 199 ? 7.566 -6.121 -10.219 1 96.25 199 ILE B C 1
ATOM 4500 O O . ILE B 1 199 ? 8.352 -5.262 -10.617 1 96.25 199 ILE B O 1
ATOM 4504 N N . GLY B 1 200 ? 7.465 -6.473 -8.984 1 95.38 200 GLY B N 1
ATOM 4505 C CA . GLY B 1 200 ? 8.281 -5.84 -7.957 1 95.38 200 GLY B CA 1
ATOM 4506 C C . GLY B 1 200 ? 7.883 -6.246 -6.551 1 95.38 200 GLY B C 1
ATOM 4507 O O . GLY B 1 200 ? 7.551 -7.406 -6.305 1 95.38 200 GLY B O 1
ATOM 4508 N N . PRO B 1 201 ? 8.094 -5.289 -5.629 1 96.94 201 PRO B N 1
ATOM 4509 C CA . PRO B 1 201 ? 7.723 -5.629 -4.254 1 96.94 201 PRO B CA 1
ATOM 4510 C C . PRO B 1 201 ? 6.215 -5.562 -4.012 1 96.94 201 PRO B C 1
ATOM 4512 O O . PRO B 1 201 ? 5.48 -5.012 -4.832 1 96.94 201 PRO B O 1
ATOM 4515 N N . SER B 1 202 ? 5.781 -6.18 -2.898 1 97.44 202 SER B N 1
ATOM 4516 C CA . SER B 1 202 ? 4.383 -6.059 -2.504 1 97.44 202 SER B CA 1
ATOM 4517 C C . SER B 1 202 ? 4.02 -4.617 -2.172 1 97.44 202 SER B C 1
ATOM 4519 O O . SER B 1 202 ? 4.902 -3.801 -1.889 1 97.44 202 SER B O 1
ATOM 4521 N N . GLY B 1 203 ? 2.676 -4.301 -2.311 1 96.94 203 GLY B N 1
ATOM 4522 C CA . GLY B 1 203 ? 2.197 -2.998 -1.875 1 96.94 203 GLY B CA 1
ATOM 4523 C C . GLY B 1 203 ? 1.636 -2.16 -3.006 1 96.94 203 GLY B C 1
ATOM 4524 O O . GLY B 1 203 ? 1.03 -1.112 -2.768 1 96.94 203 GLY B O 1
ATOM 4525 N N . ILE B 1 204 ? 1.825 -2.588 -4.234 1 98.06 204 ILE B N 1
ATOM 4526 C CA . ILE B 1 204 ? 1.282 -1.848 -5.371 1 98.06 204 ILE B CA 1
ATOM 4527 C C . ILE B 1 204 ? 0.612 -2.814 -6.344 1 98.06 204 ILE B C 1
ATOM 4529 O O . ILE B 1 204 ? 1.063 -3.951 -6.512 1 98.06 204 ILE B O 1
ATOM 4533 N N . THR B 1 205 ? -0.491 -2.414 -6.895 1 98.5 205 THR B N 1
ATOM 4534 C CA . THR B 1 205 ? -1.275 -3.176 -7.859 1 98.5 205 THR B CA 1
ATOM 4535 C C . THR B 1 205 ? -1.442 -2.389 -9.156 1 98.5 205 THR B C 1
ATOM 4537 O O . THR B 1 205 ? -1.758 -1.198 -9.133 1 98.5 205 THR B O 1
ATOM 4540 N N . ILE B 1 206 ? -1.249 -3.023 -10.25 1 98.75 206 ILE B N 1
ATOM 4541 C CA . ILE B 1 206 ? -1.375 -2.363 -11.547 1 98.75 206 ILE B CA 1
ATOM 4542 C C . ILE B 1 206 ? -2.666 -2.807 -12.227 1 98.75 206 ILE B C 1
ATOM 4544 O O . ILE B 1 206 ? -3.012 -3.99 -12.211 1 98.75 206 ILE B O 1
ATOM 4548 N N . ILE B 1 207 ? -3.365 -1.846 -12.836 1 98.88 207 ILE B N 1
ATOM 4549 C CA . ILE B 1 207 ? -4.586 -2.102 -13.586 1 98.88 207 ILE B CA 1
ATOM 4550 C C . ILE B 1 207 ? -4.438 -1.567 -15.016 1 98.88 207 ILE B C 1
ATOM 4552 O O . ILE B 1 207 ? -4.047 -0.414 -15.211 1 98.88 207 ILE B O 1
ATOM 4556 N N . LEU B 1 208 ? -4.574 -2.395 -15.969 1 98.88 208 LEU B N 1
ATOM 4557 C CA . LEU B 1 208 ? -4.812 -1.992 -17.344 1 98.88 208 LEU B CA 1
ATOM 4558 C C . LEU B 1 208 ? -6.301 -2.01 -17.672 1 98.88 208 LEU B C 1
ATOM 4560 O O . LEU B 1 208 ? -6.938 -3.066 -17.641 1 98.88 208 LEU B O 1
ATOM 4564 N N . ILE B 1 209 ? -6.883 -0.884 -18 1 98.94 209 ILE B N 1
ATOM 4565 C CA . ILE B 1 209 ? -8.328 -0.834 -18.203 1 98.94 209 ILE B CA 1
ATOM 4566 C C . ILE B 1 209 ? -8.648 -0.053 -19.484 1 98.94 209 ILE B C 1
ATOM 4568 O O . ILE B 1 209 ? -8.078 1.015 -19.719 1 98.94 209 ILE B O 1
ATOM 4572 N N . ARG B 1 210 ? -9.477 -0.615 -20.297 1 98.75 210 ARG B N 1
ATOM 4573 C CA . ARG B 1 210 ? -9.961 0.117 -21.453 1 98.75 210 ARG B CA 1
ATOM 4574 C C . ARG B 1 210 ? -10.656 1.407 -21.031 1 98.75 210 ARG B C 1
ATOM 4576 O O . ARG B 1 210 ? -11.492 1.402 -20.125 1 98.75 210 ARG B O 1
ATOM 4583 N N . LYS B 1 211 ? -10.391 2.496 -21.719 1 98.62 211 LYS B N 1
ATOM 4584 C CA . LYS B 1 211 ? -10.82 3.824 -21.297 1 98.62 211 LYS B CA 1
ATOM 4585 C C . LYS B 1 211 ? -12.344 3.932 -21.297 1 98.62 211 LYS B C 1
ATOM 4587 O O . LYS B 1 211 ? -12.93 4.629 -20.469 1 98.62 211 LYS B O 1
ATOM 4592 N N . ASP B 1 212 ? -13.031 3.24 -22.219 1 98.19 212 ASP B N 1
ATOM 4593 C CA . ASP B 1 212 ? -14.484 3.342 -22.328 1 98.19 212 ASP B CA 1
ATOM 4594 C C . ASP B 1 212 ? -15.18 2.684 -21.141 1 98.19 212 ASP B C 1
ATOM 4596 O O . ASP B 1 212 ? -16.375 2.855 -20.953 1 98.19 212 ASP B O 1
ATOM 4600 N N . LEU B 1 213 ? -14.461 1.923 -20.297 1 98.5 213 LEU B N 1
ATOM 4601 C CA . LEU B 1 213 ? -15.031 1.223 -19.156 1 98.5 213 LEU B CA 1
ATOM 4602 C C . LEU B 1 213 ? -14.906 2.059 -17.891 1 98.5 213 LEU B C 1
ATOM 4604 O O . LEU B 1 213 ? -15.375 1.649 -16.812 1 98.5 213 LEU B O 1
ATOM 4608 N N . ILE B 1 214 ? -14.312 3.172 -17.938 1 98.62 214 ILE B N 1
ATOM 4609 C CA . ILE B 1 214 ? -14.086 4.055 -16.797 1 98.62 214 ILE B CA 1
ATOM 4610 C C . ILE B 1 214 ? -15.258 5.027 -16.672 1 98.62 214 ILE B C 1
ATOM 4612 O O . ILE B 1 214 ? -15.727 5.586 -17.656 1 98.62 214 ILE B O 1
ATOM 4616 N N . GLY B 1 215 ? -15.711 5.332 -15.445 1 97.56 215 GLY B N 1
ATOM 4617 C CA . GLY B 1 215 ? -16.734 6.336 -15.219 1 97.56 215 GLY B CA 1
ATOM 4618 C C . GLY B 1 215 ? -18.062 5.746 -14.773 1 97.56 215 GLY B C 1
ATOM 4619 O O . GLY B 1 215 ? -19.062 6.465 -14.648 1 97.56 215 GLY B O 1
ATOM 4620 N N . TYR B 1 216 ? -18.047 4.426 -14.453 1 96.75 216 TYR B N 1
ATOM 4621 C CA . TYR B 1 216 ? -19.312 3.762 -14.156 1 96.75 216 TYR B CA 1
ATOM 4622 C C . TYR B 1 216 ? -19.297 3.182 -12.75 1 96.75 216 TYR B C 1
ATOM 4624 O O . TYR B 1 216 ? -20.078 2.271 -12.438 1 96.75 216 TYR B O 1
ATOM 4632 N N . ALA B 1 217 ? -18.469 3.656 -11.914 1 97.75 217 ALA B N 1
ATOM 4633 C CA . ALA B 1 217 ? -18.344 3.145 -10.547 1 97.75 217 ALA B CA 1
ATOM 4634 C C . ALA B 1 217 ? -19.641 3.314 -9.773 1 97.75 217 ALA B C 1
ATOM 4636 O O . ALA B 1 217 ? -20.328 4.332 -9.914 1 97.75 217 ALA B O 1
ATOM 4637 N N . SER B 1 218 ? -19.953 2.35 -8.992 1 97.19 218 SER B N 1
ATOM 4638 C CA . SER B 1 218 ? -21.094 2.441 -8.078 1 97.19 218 SER B CA 1
ATOM 4639 C C . SER B 1 218 ? -20.891 3.551 -7.055 1 97.19 218 SER B C 1
ATOM 4641 O O . SER B 1 218 ? -19.75 3.906 -6.73 1 97.19 218 SER B O 1
ATOM 4643 N N . LYS B 1 219 ? -22 4.012 -6.512 1 95.81 219 LYS B N 1
ATOM 4644 C CA . LYS B 1 219 ? -21.953 5.082 -5.52 1 95.81 219 LYS B CA 1
ATOM 4645 C C . LYS B 1 219 ? -21.297 4.609 -4.227 1 95.81 219 LYS B C 1
ATOM 4647 O O . LYS B 1 219 ? -20.719 5.414 -3.484 1 95.81 219 LYS B O 1
ATOM 4652 N N . ILE B 1 220 ? -21.312 3.373 -3.975 1 95.69 220 ILE B N 1
ATOM 4653 C CA . ILE B 1 220 ? -20.812 2.844 -2.711 1 95.69 220 ILE B CA 1
ATOM 4654 C C . ILE B 1 220 ? -19.312 2.586 -2.816 1 95.69 220 ILE B C 1
ATOM 4656 O O . ILE B 1 220 ? -18.672 2.234 -1.827 1 95.69 220 ILE B O 1
ATOM 4660 N N . SER B 1 221 ? -18.75 2.66 -4.051 1 98.06 221 SER B N 1
ATOM 4661 C CA . SER B 1 221 ? -17.344 2.369 -4.238 1 98.06 221 SER B CA 1
ATOM 4662 C C . SER B 1 221 ? -16.469 3.338 -3.447 1 98.06 221 SER B C 1
ATOM 4664 O O . SER B 1 221 ? -16.594 4.555 -3.592 1 98.06 221 SER B O 1
ATOM 4666 N N . PRO B 1 222 ? -15.602 2.777 -2.525 1 98.5 222 PRO B N 1
ATOM 4667 C CA . PRO B 1 222 ? -14.609 3.699 -1.957 1 98.5 222 PRO B CA 1
ATOM 4668 C C . PRO B 1 222 ? -13.883 4.516 -3.023 1 98.5 222 PRO B C 1
ATOM 4670 O O . PRO B 1 222 ? -13.562 3.99 -4.094 1 98.5 222 PRO B O 1
ATOM 4673 N N . SER B 1 223 ? -13.586 5.773 -2.752 1 98.56 223 SER B N 1
ATOM 4674 C CA . SER B 1 223 ? -12.953 6.645 -3.738 1 98.56 223 SER B CA 1
ATOM 4675 C C . SER B 1 223 ? -11.609 6.082 -4.195 1 98.56 223 SER B C 1
ATOM 4677 O O . SER B 1 223 ? -11.242 6.211 -5.363 1 98.56 223 SER B O 1
ATOM 4679 N N . ILE B 1 224 ? -10.922 5.398 -3.332 1 98.31 224 ILE B N 1
ATOM 4680 C CA . ILE B 1 224 ? -9.594 4.895 -3.67 1 98.31 224 ILE B CA 1
ATOM 4681 C C . ILE B 1 224 ? -9.727 3.652 -4.551 1 98.31 224 ILE B C 1
ATOM 4683 O O . ILE B 1 224 ? -8.727 3.137 -5.059 1 98.31 224 ILE B O 1
ATOM 4687 N N . PHE B 1 225 ? -10.961 3.109 -4.75 1 98.38 225 PHE B N 1
ATOM 4688 C CA . PHE B 1 225 ? -11.211 1.97 -5.621 1 98.38 225 PHE B CA 1
ATOM 4689 C C . PHE B 1 225 ? -12.031 2.393 -6.84 1 98.38 225 PHE B C 1
ATOM 4691 O O . PHE B 1 225 ? -12.414 1.555 -7.656 1 98.38 225 PHE B O 1
ATOM 4698 N N . ASN B 1 226 ? -12.406 3.674 -6.914 1 98.75 226 ASN B N 1
ATOM 4699 C CA . ASN B 1 226 ? -13.125 4.238 -8.047 1 98.75 226 ASN B CA 1
ATOM 4700 C C . ASN B 1 226 ? -12.195 4.527 -9.219 1 98.75 226 ASN B C 1
ATOM 4702 O O . ASN B 1 226 ? -11.406 5.469 -9.172 1 98.75 226 ASN B O 1
ATOM 4706 N N . TYR B 1 227 ? -12.336 3.74 -10.266 1 98.81 227 TYR B N 1
ATOM 4707 C CA . TYR B 1 227 ? -11.391 3.812 -11.375 1 98.81 227 TYR B CA 1
ATOM 4708 C C . TYR B 1 227 ? -11.422 5.191 -12.023 1 98.81 227 TYR B C 1
ATOM 4710 O O . TYR B 1 227 ? -10.398 5.672 -12.516 1 98.81 227 TYR B O 1
ATOM 4718 N N . TYR B 1 228 ? -12.516 5.855 -12.062 1 98.75 228 TYR B N 1
ATOM 4719 C CA . TYR B 1 228 ? -12.594 7.211 -12.602 1 98.75 228 TYR B CA 1
ATOM 4720 C C . TYR B 1 228 ? -11.766 8.172 -11.758 1 98.75 228 TYR B C 1
ATOM 4722 O O . TYR B 1 228 ? -10.984 8.961 -12.305 1 98.75 228 TYR B O 1
ATOM 4730 N N . ILE B 1 229 ? -11.945 8.102 -10.445 1 98.62 229 ILE B N 1
ATOM 4731 C CA . ILE B 1 229 ? -11.211 8.984 -9.547 1 98.62 229 ILE B CA 1
ATOM 4732 C C . ILE B 1 229 ? -9.711 8.711 -9.656 1 98.62 229 ILE B C 1
ATOM 4734 O O . ILE B 1 229 ? -8.914 9.648 -9.773 1 98.62 229 ILE B O 1
ATOM 4738 N N . ILE B 1 230 ? -9.367 7.449 -9.625 1 98.56 230 ILE B N 1
ATOM 4739 C CA . ILE B 1 230 ? -7.961 7.082 -9.727 1 98.56 230 ILE B CA 1
ATOM 4740 C C . ILE B 1 230 ? -7.383 7.609 -11.031 1 98.56 230 ILE B C 1
ATOM 4742 O O . ILE B 1 230 ? -6.297 8.203 -11.047 1 98.56 230 ILE B O 1
ATOM 4746 N N . SER B 1 231 ? -8.102 7.387 -12.109 1 98.56 231 SER B N 1
ATOM 4747 C CA . SER B 1 231 ? -7.664 7.871 -13.414 1 98.56 231 SER B CA 1
ATOM 4748 C C . SER B 1 231 ? -7.547 9.391 -13.43 1 98.56 231 SER B C 1
ATOM 4750 O O . SER B 1 231 ? -6.547 9.938 -13.898 1 98.56 231 SER B O 1
ATOM 4752 N N . LYS B 1 232 ? -8.531 10.07 -12.922 1 98.12 232 LYS B N 1
ATOM 4753 C CA . LYS B 1 232 ? -8.594 11.531 -12.906 1 98.12 232 LYS B CA 1
ATOM 4754 C C . LYS B 1 232 ? -7.375 12.117 -12.195 1 98.12 232 LYS B C 1
ATOM 4756 O O . LYS B 1 232 ? -6.863 13.164 -12.594 1 98.12 232 LYS B O 1
ATOM 4761 N N . TYR B 1 233 ? -6.906 11.438 -11.18 1 97.44 233 TYR B N 1
ATOM 4762 C CA . TYR B 1 233 ? -5.805 11.961 -10.383 1 97.44 233 TYR B CA 1
ATOM 4763 C C . TYR B 1 233 ? -4.5 11.242 -10.719 1 97.44 233 TYR B C 1
ATOM 4765 O O . TYR B 1 233 ? -3.576 11.203 -9.906 1 97.44 233 TYR B O 1
ATOM 4773 N N . ASN B 1 234 ? -4.395 10.586 -11.828 1 97.38 234 ASN B N 1
ATOM 4774 C CA . ASN B 1 234 ? -3.186 9.938 -12.328 1 97.38 234 ASN B CA 1
ATOM 4775 C C . ASN B 1 234 ? -2.615 8.953 -11.305 1 97.38 234 ASN B C 1
ATOM 4777 O O . ASN B 1 234 ? -1.408 8.938 -11.062 1 97.38 234 ASN B O 1
ATOM 4781 N N . SER B 1 235 ? -3.535 8.234 -10.625 1 97.88 235 SER B N 1
ATOM 4782 C CA . SER B 1 235 ? -3.207 7.184 -9.664 1 97.88 235 SER B CA 1
ATOM 4783 C C . SER B 1 235 ? -2.672 7.773 -8.367 1 97.88 235 SER B C 1
ATOM 4785 O O . SER B 1 235 ? -2.076 7.059 -7.555 1 97.88 235 SER B O 1
ATOM 4787 N N . MET B 1 236 ? -2.812 9.078 -8.148 1 97 236 MET B N 1
ATOM 4788 C CA . MET B 1 236 ? -2.27 9.719 -6.949 1 97 236 MET B CA 1
ATOM 4789 C C . MET B 1 236 ? -3.359 10.469 -6.191 1 97 236 MET B C 1
ATOM 4791 O O . MET B 1 236 ? -3.131 11.57 -5.703 1 97 236 MET B O 1
ATOM 4795 N N . PHE B 1 237 ? -4.59 9.875 -6.23 1 95.88 237 PHE B N 1
ATOM 4796 C CA . PHE B 1 237 ? -5.652 10.422 -5.398 1 95.88 237 PHE B CA 1
ATOM 4797 C C . PHE B 1 237 ? -5.254 10.406 -3.928 1 95.88 237 PHE B C 1
ATOM 4799 O O . PHE B 1 237 ? -5.48 11.383 -3.205 1 95.88 237 PHE B O 1
ATOM 4806 N N . ASN B 1 238 ? -4.801 9.328 -3.479 1 93.5 238 ASN B N 1
ATOM 4807 C CA . ASN B 1 238 ? -4.078 9.258 -2.211 1 93.5 238 ASN B CA 1
ATOM 4808 C C . ASN B 1 238 ? -2.58 9.07 -2.428 1 93.5 238 ASN B C 1
ATOM 4810 O O . ASN B 1 238 ? -2.139 8.82 -3.551 1 93.5 238 ASN B O 1
ATOM 4814 N N . THR B 1 239 ? -1.777 9.328 -1.382 1 94.62 239 THR B N 1
ATOM 4815 C CA . THR B 1 239 ? -0.331 9.156 -1.475 1 94.62 239 THR B CA 1
ATOM 4816 C C . THR B 1 239 ? 0.02 7.727 -1.882 1 94.62 239 THR B C 1
ATOM 4818 O O . THR B 1 239 ? -0.344 6.773 -1.192 1 94.62 239 THR B O 1
ATOM 4821 N N . PRO B 1 240 ? 0.663 7.574 -3.031 1 96.88 240 PRO B N 1
ATOM 4822 C CA . PRO B 1 240 ? 1.015 6.23 -3.492 1 96.88 240 PRO B CA 1
ATOM 4823 C C . PRO B 1 240 ? 2.193 5.633 -2.725 1 96.88 240 PRO B C 1
ATOM 4825 O O . PRO B 1 240 ? 2.916 6.359 -2.037 1 96.88 240 PRO B O 1
ATOM 4828 N N . PRO B 1 241 ? 2.307 4.281 -2.771 1 97.5 241 PRO B N 1
ATOM 4829 C CA . PRO B 1 241 ? 3.547 3.688 -2.27 1 97.5 241 PRO B CA 1
ATOM 4830 C C . PRO B 1 241 ? 4.75 3.988 -3.162 1 97.5 241 PRO B C 1
ATOM 4832 O O . PRO B 1 241 ? 5.098 3.182 -4.027 1 97.5 241 PRO B O 1
ATOM 4835 N N . THR B 1 242 ? 5.434 4.996 -2.898 1 97.56 242 THR B N 1
ATOM 4836 C CA . THR B 1 242 ? 6.41 5.594 -3.805 1 97.56 242 THR B CA 1
ATOM 4837 C C . THR B 1 242 ? 7.566 4.629 -4.062 1 97.56 242 THR B C 1
ATOM 4839 O O . THR B 1 242 ? 8.039 4.508 -5.195 1 97.56 242 THR B O 1
ATOM 4842 N N . PHE B 1 243 ? 8.016 3.912 -3 1 98.12 243 PHE B N 1
ATOM 4843 C CA . PHE B 1 243 ? 9.156 3.016 -3.18 1 98.12 243 PHE B CA 1
ATOM 4844 C C . PHE B 1 243 ? 8.773 1.831 -4.062 1 98.12 243 PHE B C 1
ATOM 4846 O O . PHE B 1 243 ? 9.539 1.439 -4.945 1 98.12 243 PHE B O 1
ATOM 4853 N N . SER B 1 244 ? 7.613 1.259 -3.799 1 98.19 244 SER B N 1
ATOM 4854 C CA . SER B 1 244 ? 7.148 0.142 -4.613 1 98.19 244 SER B CA 1
ATOM 4855 C C . SER B 1 244 ? 6.98 0.556 -6.074 1 98.19 244 SER B C 1
ATOM 4857 O O . SER B 1 244 ? 7.262 -0.228 -6.984 1 98.19 244 SER B O 1
ATOM 4859 N N . TRP B 1 245 ? 6.461 1.762 -6.281 1 98.44 245 TRP B N 1
ATOM 4860 C CA . TRP B 1 245 ? 6.293 2.285 -7.633 1 98.44 245 TRP B CA 1
ATOM 4861 C C . TRP B 1 245 ? 7.641 2.447 -8.32 1 98.44 245 TRP B C 1
ATOM 4863 O O . TRP B 1 245 ? 7.824 1.985 -9.453 1 98.44 245 TRP B O 1
ATOM 4873 N N . TYR B 1 246 ? 8.609 3.01 -7.602 1 98.38 246 TYR B N 1
ATOM 4874 C CA . TYR B 1 246 ? 9.969 3.201 -8.094 1 98.38 246 TYR B CA 1
ATOM 4875 C C . TYR B 1 246 ? 10.609 1.866 -8.445 1 98.38 246 TYR B C 1
ATOM 4877 O O . TYR B 1 246 ? 11.133 1.695 -9.555 1 98.38 246 TYR B O 1
ATOM 4885 N N . LEU B 1 247 ? 10.531 0.892 -7.582 1 98.5 247 LEU B N 1
ATOM 4886 C CA . LEU B 1 247 ? 11.148 -0.412 -7.793 1 98.5 247 LEU B CA 1
ATOM 4887 C C . LEU B 1 247 ? 10.492 -1.143 -8.961 1 98.5 247 LEU B C 1
ATOM 4889 O O . LEU B 1 247 ? 11.172 -1.819 -9.734 1 98.5 247 LEU B O 1
ATOM 4893 N N . SER B 1 248 ? 9.172 -1.08 -9.047 1 98.69 248 SER B N 1
ATOM 4894 C CA . SER B 1 248 ? 8.477 -1.67 -10.188 1 98.69 248 SER B CA 1
ATOM 4895 C C . SER B 1 248 ? 9 -1.102 -11.5 1 98.69 248 SER B C 1
ATOM 4897 O O . SER B 1 248 ? 9.211 -1.844 -12.461 1 98.69 248 SER B O 1
ATOM 4899 N N . GLY B 1 249 ? 9.18 0.218 -11.539 1 98.75 249 GLY B N 1
ATOM 4900 C CA . GLY B 1 249 ? 9.75 0.842 -12.719 1 98.75 249 GLY B CA 1
ATOM 4901 C C . GLY B 1 249 ? 11.117 0.291 -13.078 1 98.75 249 GLY B C 1
ATOM 4902 O O . GLY B 1 249 ? 11.406 0.057 -14.258 1 98.75 249 GLY B O 1
ATOM 4903 N N . LEU B 1 250 ? 11.961 0.099 -12.055 1 98.75 250 LEU B N 1
ATOM 4904 C CA . LEU B 1 250 ? 13.289 -0.461 -12.289 1 98.75 250 LEU B CA 1
ATOM 4905 C C . LEU B 1 250 ? 13.188 -1.871 -12.859 1 98.75 250 LEU B C 1
ATOM 4907 O O . LEU B 1 250 ? 14 -2.266 -13.695 1 98.75 250 LEU B O 1
ATOM 4911 N N . VAL B 1 251 ? 12.227 -2.629 -12.445 1 98.75 251 VAL B N 1
ATOM 4912 C CA . VAL B 1 251 ? 12.031 -3.984 -12.953 1 98.75 251 VAL B CA 1
ATOM 4913 C C . VAL B 1 251 ? 11.609 -3.936 -14.414 1 98.75 251 VAL B C 1
ATOM 4915 O O . VAL B 1 251 ? 12.047 -4.75 -15.227 1 98.75 251 VAL B O 1
ATOM 4918 N N . PHE B 1 252 ? 10.672 -2.975 -14.742 1 98.88 252 PHE B N 1
ATOM 4919 C CA . PHE B 1 252 ? 10.289 -2.82 -16.141 1 98.88 252 PHE B CA 1
ATOM 4920 C C . PHE B 1 252 ? 11.508 -2.537 -17.016 1 98.88 252 PHE B C 1
ATOM 4922 O O . PHE B 1 252 ? 11.672 -3.139 -18.078 1 98.88 252 PHE B O 1
ATOM 4929 N N . LYS B 1 253 ? 12.352 -1.636 -16.562 1 98.75 253 LYS B N 1
ATOM 4930 C CA . LYS B 1 253 ? 13.57 -1.324 -17.297 1 98.75 253 LYS B CA 1
ATOM 4931 C C . LYS B 1 253 ? 14.469 -2.553 -17.406 1 98.75 253 LYS B C 1
ATOM 4933 O O . LYS B 1 253 ? 15.086 -2.783 -18.453 1 98.75 253 LYS B O 1
ATOM 4938 N N . TRP B 1 254 ? 14.57 -3.279 -16.359 1 98.75 254 TRP B N 1
ATOM 4939 C CA . TRP B 1 254 ? 15.352 -4.512 -16.344 1 98.75 254 TRP B CA 1
ATOM 4940 C C . TRP B 1 254 ? 14.828 -5.496 -17.391 1 98.75 254 TRP B C 1
ATOM 4942 O O . TRP B 1 254 ? 15.602 -6.102 -18.125 1 98.75 254 TRP B O 1
ATOM 4952 N N . LEU B 1 255 ? 13.531 -5.668 -17.484 1 98.75 255 LEU B N 1
ATOM 4953 C CA . LEU B 1 255 ? 12.922 -6.566 -18.453 1 98.75 255 LEU B CA 1
ATOM 4954 C C . LEU B 1 255 ? 13.25 -6.129 -19.875 1 98.75 255 LEU B C 1
ATOM 4956 O O . LEU B 1 255 ? 13.531 -6.965 -20.75 1 98.75 255 LEU B O 1
ATOM 4960 N N . LYS B 1 256 ? 13.164 -4.84 -20.094 1 98.62 256 LYS B N 1
ATOM 4961 C CA . LYS B 1 256 ? 13.539 -4.32 -21.406 1 98.62 256 LYS B CA 1
ATOM 4962 C C . LYS B 1 256 ? 14.984 -4.66 -21.75 1 98.62 256 LYS B C 1
ATOM 4964 O O . LYS B 1 256 ? 15.289 -5.062 -22.875 1 98.62 256 LYS B O 1
ATOM 4969 N N . LYS B 1 257 ? 15.852 -4.57 -20.781 1 98.12 257 LYS B N 1
ATOM 4970 C CA . LYS B 1 257 ? 17.266 -4.867 -20.969 1 98.12 257 LYS B CA 1
ATOM 4971 C C . LYS B 1 257 ? 17.484 -6.355 -21.234 1 98.12 257 LYS B C 1
ATOM 4973 O O . LYS B 1 257 ? 18.438 -6.734 -21.922 1 98.12 257 LYS B O 1
ATOM 4978 N N . GLN B 1 258 ? 16.578 -7.195 -20.719 1 97.19 258 GLN B N 1
ATOM 4979 C CA . GLN B 1 258 ? 16.688 -8.641 -20.906 1 97.19 258 GLN B CA 1
ATOM 4980 C C . GLN B 1 258 ? 16.25 -9.039 -22.312 1 97.19 258 GLN B C 1
ATOM 4982 O O . GLN B 1 258 ? 16.359 -10.203 -22.703 1 97.19 258 GLN B O 1
ATOM 4987 N N . GLY B 1 259 ? 15.719 -8.125 -23.141 1 97.69 259 GLY B N 1
ATOM 4988 C CA . GLY B 1 259 ? 15.242 -8.438 -24.469 1 97.69 259 GLY B CA 1
ATOM 4989 C C . GLY B 1 259 ? 13.727 -8.406 -24.594 1 97.69 259 GLY B C 1
ATOM 4990 O O . GLY B 1 259 ? 13.172 -8.844 -25.594 1 97.69 259 GLY B O 1
ATOM 4991 N N . GLY B 1 260 ? 13.07 -7.926 -23.531 1 98.12 260 GLY B N 1
ATOM 4992 C CA . GLY B 1 260 ? 11.625 -7.75 -23.578 1 98.12 260 GLY B CA 1
ATOM 4993 C C . GLY B 1 260 ? 10.859 -9.039 -23.328 1 98.12 260 GLY B C 1
ATOM 4994 O O . GLY B 1 260 ? 11.43 -10.023 -22.844 1 98.12 260 GLY B O 1
ATOM 4995 N N . ILE B 1 261 ? 9.586 -9.023 -23.578 1 98.31 261 ILE B N 1
ATOM 4996 C CA . ILE B 1 261 ? 8.664 -10.102 -23.219 1 98.31 261 ILE B CA 1
ATOM 4997 C C . ILE B 1 261 ? 8.984 -11.352 -24.047 1 98.31 261 ILE B C 1
ATOM 4999 O O . ILE B 1 261 ? 8.898 -12.469 -23.547 1 98.31 261 ILE B O 1
ATOM 5003 N N . LYS B 1 262 ? 9.359 -11.164 -25.25 1 97.31 262 LYS B N 1
ATOM 5004 C CA . LYS B 1 262 ? 9.672 -12.297 -26.109 1 97.31 262 LYS B CA 1
ATOM 5005 C C . LYS B 1 262 ? 10.789 -13.148 -25.516 1 97.31 262 LYS B C 1
ATOM 5007 O O . LYS B 1 262 ? 10.656 -14.375 -25.422 1 97.31 262 LYS B O 1
ATOM 5012 N N . LYS B 1 263 ? 11.844 -12.547 -25.109 1 98.12 263 LYS B N 1
ATOM 5013 C CA . LYS B 1 263 ? 13 -13.258 -24.578 1 98.12 263 LYS B CA 1
ATOM 5014 C C . LYS B 1 263 ? 12.68 -13.867 -23.203 1 98.12 263 LYS B C 1
ATOM 5016 O O . LYS B 1 263 ? 13.07 -15 -22.922 1 98.12 263 LYS B O 1
ATOM 5021 N N . ILE B 1 264 ? 12 -13.125 -22.391 1 98 264 ILE B N 1
ATOM 5022 C CA . ILE B 1 264 ? 11.672 -13.602 -21.062 1 98 264 ILE B CA 1
ATOM 5023 C C . ILE B 1 264 ? 10.742 -14.812 -21.156 1 98 264 ILE B C 1
ATOM 5025 O O . ILE B 1 264 ? 10.836 -15.742 -20.359 1 98 264 ILE B O 1
ATOM 5029 N N . GLU B 1 265 ? 9.82 -14.789 -22.078 1 98.19 265 GLU B N 1
ATOM 5030 C CA . GLU B 1 265 ? 8.906 -15.906 -22.312 1 98.19 265 GLU B CA 1
ATOM 5031 C C . GLU B 1 265 ? 9.672 -17.188 -22.641 1 98.19 265 GLU B C 1
ATOM 5033 O O . GLU B 1 265 ? 9.359 -18.266 -22.125 1 98.19 265 GLU B O 1
ATOM 5038 N N . GLN B 1 266 ? 10.664 -17.078 -23.469 1 98.44 266 GLN B N 1
ATOM 5039 C CA . GLN B 1 266 ? 11.5 -18.219 -23.844 1 98.44 266 GLN B CA 1
ATOM 5040 C C . GLN B 1 266 ? 12.25 -18.75 -22.625 1 98.44 266 GLN B C 1
ATOM 5042 O O . GLN B 1 266 ? 12.336 -19.969 -22.438 1 98.44 266 GLN B O 1
ATOM 5047 N N . LEU B 1 267 ? 12.781 -17.844 -21.906 1 98.31 267 LEU B N 1
ATOM 5048 C CA . LEU B 1 267 ? 13.523 -18.234 -20.703 1 98.31 267 LEU B CA 1
ATOM 5049 C C . LEU B 1 267 ? 12.609 -18.922 -19.703 1 98.31 267 LEU B C 1
ATOM 5051 O O . LEU B 1 267 ? 13 -19.922 -19.094 1 98.31 267 LEU B O 1
ATOM 5055 N N . ASN B 1 268 ? 11.43 -18.406 -19.547 1 98.5 268 ASN B N 1
ATOM 5056 C CA . ASN B 1 268 ? 10.477 -19 -18.609 1 98.5 268 ASN B CA 1
ATOM 5057 C C . ASN B 1 268 ? 10.062 -20.406 -19.047 1 98.5 268 ASN B C 1
ATOM 5059 O O . ASN B 1 268 ? 9.883 -21.281 -18.203 1 98.5 268 ASN B O 1
ATOM 5063 N N . GLN B 1 269 ? 9.898 -20.594 -20.312 1 98.38 269 GLN B N 1
ATOM 5064 C CA . GLN B 1 269 ? 9.602 -21.922 -20.828 1 98.38 269 GLN B CA 1
ATOM 5065 C C . GLN B 1 269 ? 10.742 -22.906 -20.531 1 98.38 269 GLN B C 1
ATOM 5067 O O . GLN B 1 269 ? 10.5 -24.031 -20.125 1 98.38 269 GLN B O 1
ATOM 5072 N N . LYS B 1 270 ? 11.922 -22.422 -20.781 1 98.69 270 LYS B N 1
ATOM 5073 C CA . LYS B 1 270 ? 13.094 -23.25 -20.5 1 98.69 270 LYS B CA 1
ATOM 5074 C C . LYS B 1 270 ? 13.148 -23.656 -19.016 1 98.69 270 LYS B C 1
ATOM 5076 O O . LYS B 1 270 ? 13.422 -24.812 -18.688 1 98.69 270 LYS B O 1
ATOM 5081 N N . LYS B 1 271 ? 12.906 -22.719 -18.188 1 98.81 271 LYS B N 1
ATOM 5082 C CA . LYS B 1 271 ? 12.938 -22.969 -16.75 1 98.81 271 LYS B CA 1
ATOM 5083 C C . LYS B 1 271 ? 11.906 -24.016 -16.328 1 98.81 271 LYS B C 1
ATOM 5085 O O . LYS B 1 271 ? 12.242 -24.984 -15.656 1 98.81 271 LYS B O 1
ATOM 5090 N N . SER B 1 272 ? 10.664 -23.828 -16.734 1 98.75 272 SER B N 1
ATOM 5091 C CA . SER B 1 272 ? 9.609 -24.75 -16.328 1 98.75 272 SER B CA 1
ATOM 5092 C C . SER B 1 272 ? 9.828 -26.141 -16.922 1 98.75 272 SER B C 1
ATOM 5094 O O . SER B 1 272 ? 9.602 -27.156 -16.25 1 98.75 272 SER B O 1
ATOM 5096 N N . ASN B 1 273 ? 10.32 -26.203 -18.156 1 98.69 273 ASN B N 1
ATOM 5097 C CA . ASN B 1 273 ? 10.594 -27.469 -18.812 1 98.69 273 ASN B CA 1
ATOM 5098 C C . ASN B 1 273 ? 11.625 -28.281 -18.047 1 98.69 273 ASN B C 1
ATOM 5100 O O . ASN B 1 273 ? 11.508 -29.516 -17.953 1 98.69 273 ASN B O 1
ATOM 5104 N N . LEU B 1 274 ? 12.602 -27.625 -17.562 1 98.69 274 LEU B N 1
ATOM 5105 C CA . LEU B 1 274 ? 13.656 -28.297 -16.828 1 98.69 274 LEU B CA 1
ATOM 5106 C C . LEU B 1 274 ? 13.078 -29.062 -15.633 1 98.69 274 LEU B C 1
ATOM 5108 O O . LEU B 1 274 ? 13.445 -30.203 -15.383 1 98.69 274 LEU B O 1
ATOM 5112 N N . LEU B 1 275 ? 12.188 -28.484 -14.914 1 98.88 275 LEU B N 1
ATOM 5113 C CA . LEU B 1 275 ? 11.609 -29.094 -13.727 1 98.88 275 LEU B CA 1
ATOM 5114 C C . LEU B 1 275 ? 10.602 -30.172 -14.109 1 98.88 275 LEU B C 1
ATOM 5116 O O . LEU B 1 275 ? 10.594 -31.266 -13.531 1 98.88 275 LEU B O 1
ATOM 5120 N N . TYR B 1 276 ? 9.734 -29.859 -15.102 1 98.81 276 TYR B N 1
ATOM 5121 C CA . TYR B 1 276 ? 8.703 -30.812 -15.5 1 98.81 276 TYR B CA 1
ATOM 5122 C C . TYR B 1 276 ? 9.32 -32.062 -16.109 1 98.81 276 TYR B C 1
ATOM 5124 O O . TYR B 1 276 ? 8.789 -33.156 -15.938 1 98.81 276 TYR B O 1
ATOM 5132 N N . GLN B 1 277 ? 10.438 -31.922 -16.766 1 98.56 277 GLN B N 1
ATOM 5133 C CA . GLN B 1 277 ? 11.117 -33.094 -17.328 1 98.56 277 GLN B CA 1
ATOM 5134 C C . GLN B 1 277 ? 11.555 -34.031 -16.219 1 98.56 277 GLN B C 1
ATOM 5136 O O . GLN B 1 277 ? 11.383 -35.25 -16.344 1 98.56 277 GLN B O 1
ATOM 5141 N N . ILE B 1 278 ? 12.039 -33.5 -15.18 1 98.5 278 ILE B N 1
ATOM 5142 C CA . ILE B 1 278 ? 12.469 -34.312 -14.047 1 98.5 278 ILE B CA 1
ATOM 5143 C C . ILE B 1 278 ? 11.258 -35 -13.414 1 98.5 278 ILE B C 1
ATOM 5145 O O . ILE B 1 278 ? 11.289 -36.188 -13.117 1 98.5 278 ILE B O 1
ATOM 5149 N N . ILE B 1 279 ? 10.195 -34.281 -13.25 1 98.62 279 ILE B N 1
ATOM 5150 C CA . ILE B 1 279 ? 8.992 -34.812 -12.609 1 98.62 279 ILE B CA 1
ATOM 5151 C C . ILE B 1 279 ? 8.383 -35.906 -13.469 1 98.62 279 ILE B C 1
ATOM 5153 O O . ILE B 1 279 ? 7.996 -36.969 -12.953 1 98.62 279 ILE B O 1
ATOM 5157 N N . ASP B 1 280 ? 8.367 -35.688 -14.766 1 98 280 ASP B N 1
ATOM 5158 C CA . ASP B 1 280 ? 7.723 -36.625 -15.695 1 98 280 ASP B CA 1
ATOM 5159 C C . ASP B 1 280 ? 8.531 -37.906 -15.836 1 98 280 ASP B C 1
ATOM 5161 O O . ASP B 1 280 ? 7.988 -38.938 -16.203 1 98 280 ASP B O 1
ATOM 5165 N N . ASN B 1 281 ? 9.789 -37.812 -15.578 1 97.75 281 ASN B N 1
ATOM 5166 C CA . ASN B 1 281 ? 10.648 -38.969 -15.742 1 97.75 281 ASN B CA 1
ATOM 5167 C C . ASN B 1 281 ? 10.953 -39.625 -14.398 1 97.75 281 ASN B C 1
ATOM 5169 O O . ASN B 1 281 ? 11.953 -40.344 -14.266 1 97.75 281 ASN B O 1
ATOM 5173 N N . SER B 1 282 ? 10.141 -39.375 -13.477 1 96.94 282 SER B N 1
ATOM 5174 C CA . SER B 1 282 ? 10.391 -39.875 -12.125 1 96.94 282 SER B CA 1
ATOM 5175 C C . SER B 1 282 ? 9.188 -40.625 -11.578 1 96.94 282 SER B C 1
ATOM 5177 O O . SER B 1 282 ? 8.039 -40.281 -11.883 1 96.94 282 SER B O 1
ATOM 5179 N N . ASN B 1 283 ? 9.414 -41.656 -10.852 1 96.75 283 ASN B N 1
ATOM 5180 C CA . ASN B 1 283 ? 8.375 -42.312 -10.055 1 96.75 283 ASN B CA 1
ATOM 5181 C C . ASN B 1 283 ? 8.398 -41.812 -8.609 1 96.75 283 ASN B C 1
ATOM 5183 O O . ASN B 1 283 ? 7.652 -42.312 -7.766 1 96.75 283 ASN B O 1
ATOM 5187 N N . PHE B 1 284 ? 9.305 -40.812 -8.398 1 98.19 284 PHE B N 1
ATOM 5188 C CA . PHE B 1 284 ? 9.516 -40.25 -7.07 1 98.19 284 PHE B CA 1
ATOM 5189 C C . PHE B 1 284 ? 8.75 -38.969 -6.902 1 98.19 284 PHE B C 1
ATOM 5191 O O . PHE B 1 284 ? 8.234 -38.656 -5.816 1 98.19 284 PHE B O 1
ATOM 5198 N N . TYR B 1 285 ? 8.688 -38.219 -7.895 1 98.56 285 TYR B N 1
ATOM 5199 C CA . TYR B 1 285 ? 7.953 -36.938 -7.941 1 98.56 285 TYR B CA 1
ATOM 5200 C C . TYR B 1 285 ? 6.668 -37.094 -8.75 1 98.56 285 TYR B C 1
ATOM 5202 O O . TYR B 1 285 ? 6.645 -37.781 -9.766 1 98.56 285 TYR B O 1
ATOM 5210 N N . ILE B 1 286 ? 5.629 -36.375 -8.281 1 97.56 286 ILE B N 1
ATOM 5211 C CA . ILE B 1 286 ? 4.324 -36.5 -8.93 1 97.56 286 ILE B CA 1
ATOM 5212 C C . ILE B 1 286 ? 3.768 -35.094 -9.234 1 97.56 286 ILE B C 1
ATOM 5214 O O . ILE B 1 286 ? 3.795 -34.219 -8.383 1 97.56 286 ILE B O 1
ATOM 5218 N N . ASN B 1 287 ? 3.361 -34.875 -10.391 1 97.75 287 ASN B N 1
ATOM 5219 C CA . ASN B 1 287 ? 2.486 -33.781 -10.812 1 97.75 287 ASN B CA 1
ATOM 5220 C C . ASN B 1 287 ? 1.265 -34.281 -11.555 1 97.75 287 ASN B C 1
ATOM 5222 O O . ASN B 1 287 ? 1.387 -34.812 -12.672 1 97.75 287 ASN B O 1
ATOM 5226 N N . ASP B 1 288 ? 0.104 -34.125 -10.984 1 96.31 288 ASP B N 1
ATOM 5227 C CA . ASP B 1 288 ? -1.11 -34.75 -11.508 1 96.31 288 ASP B CA 1
ATOM 5228 C C . ASP B 1 288 ? -1.915 -33.75 -12.344 1 96.31 288 ASP B C 1
ATOM 5230 O O . ASP B 1 288 ? -3.146 -33.812 -12.367 1 96.31 288 ASP B O 1
ATOM 5234 N N . ILE B 1 289 ? -1.278 -32.844 -12.906 1 98.31 289 ILE B N 1
ATOM 5235 C CA . ILE B 1 289 ? -1.919 -31.859 -13.781 1 98.31 289 ILE B CA 1
ATOM 5236 C C . ILE B 1 289 ? -1.646 -32.219 -15.242 1 98.31 289 ILE B C 1
ATOM 5238 O O . ILE B 1 289 ? -0.525 -32.594 -15.594 1 98.31 289 ILE B O 1
ATOM 5242 N N . ASP B 1 290 ? -2.689 -32.156 -16.047 1 98.25 290 ASP B N 1
ATOM 5243 C CA . ASP B 1 290 ? -2.51 -32.344 -17.5 1 98.25 290 ASP B CA 1
ATOM 5244 C C . ASP B 1 290 ? -1.429 -31.391 -18.031 1 98.25 290 ASP B C 1
ATOM 5246 O O . ASP B 1 290 ? -1.369 -30.219 -17.641 1 98.25 290 ASP B O 1
ATOM 5250 N N . LYS B 1 291 ? -0.587 -31.875 -18.922 1 97.56 291 LYS B N 1
ATOM 5251 C CA . LYS B 1 291 ? 0.557 -31.109 -19.422 1 97.56 291 LYS B CA 1
ATOM 5252 C C . LYS B 1 291 ? 0.113 -29.781 -20.031 1 97.56 291 LYS B C 1
ATOM 5254 O O . LYS B 1 291 ? 0.873 -28.812 -20.031 1 97.56 291 LYS B O 1
ATOM 5259 N N . ARG B 1 292 ? -1.066 -29.875 -20.703 1 97.06 292 ARG B N 1
ATOM 5260 C CA . ARG B 1 292 ? -1.551 -28.688 -21.422 1 97.06 292 ARG B CA 1
ATOM 5261 C C . ARG B 1 292 ? -1.887 -27.562 -20.438 1 97.06 292 ARG B C 1
ATOM 5263 O O . ARG B 1 292 ? -2.008 -26.406 -20.844 1 97.06 292 ARG B O 1
ATOM 5270 N N . ASN B 1 293 ? -1.977 -27.781 -19.062 1 98.75 293 ASN B N 1
ATOM 5271 C CA . ASN B 1 293 ? -2.439 -26.797 -18.094 1 98.75 293 ASN B CA 1
ATOM 5272 C C . ASN B 1 293 ? -1.418 -26.578 -16.984 1 98.75 293 ASN B C 1
ATOM 5274 O O . ASN B 1 293 ? -1.715 -25.938 -15.977 1 98.75 293 ASN B O 1
ATOM 5278 N N . ARG B 1 294 ? -0.247 -27.109 -17.125 1 98.69 294 ARG B N 1
ATOM 5279 C CA . ARG B 1 294 ? 0.789 -26.922 -16.125 1 98.69 294 ARG B CA 1
ATOM 5280 C C . ARG B 1 294 ? 1.322 -25.484 -16.156 1 98.69 294 ARG B C 1
ATOM 5282 O O . ARG B 1 294 ? 1.644 -24.969 -17.234 1 98.69 294 ARG B O 1
ATOM 5289 N N . SER B 1 295 ? 1.355 -24.906 -15.008 1 98.69 295 SER B N 1
ATOM 5290 C CA . SER B 1 295 ? 1.83 -23.531 -14.93 1 98.69 295 SER B CA 1
ATOM 5291 C C . SER B 1 295 ? 3.318 -23.438 -15.25 1 98.69 295 SER B C 1
ATOM 5293 O O . SER B 1 295 ? 4.117 -24.234 -14.766 1 98.69 295 SER B O 1
ATOM 5295 N N . GLN B 1 296 ? 3.721 -22.453 -15.977 1 98.5 296 GLN B N 1
ATOM 5296 C CA . GLN B 1 296 ? 5.125 -22.172 -16.266 1 98.5 296 GLN B CA 1
ATOM 5297 C C . GLN B 1 296 ? 5.734 -21.266 -15.195 1 98.5 296 GLN B C 1
ATOM 5299 O O . GLN B 1 296 ? 6.949 -21.047 -15.172 1 98.5 296 GLN B O 1
ATOM 5304 N N . MET B 1 297 ? 4.926 -20.719 -14.289 1 98.62 297 MET B N 1
ATOM 5305 C CA . MET B 1 297 ? 5.367 -19.781 -13.258 1 98.62 297 MET B CA 1
ATOM 5306 C C . MET B 1 297 ? 5.406 -20.453 -11.891 1 98.62 297 MET B C 1
ATOM 5308 O O . MET B 1 297 ? 6.262 -20.141 -11.062 1 98.62 297 MET B O 1
ATOM 5312 N N . ASN B 1 298 ? 4.484 -21.375 -11.664 1 98.62 298 ASN B N 1
ATOM 5313 C CA . ASN B 1 298 ? 4.344 -22.078 -10.398 1 98.62 298 ASN B CA 1
ATOM 5314 C C . ASN B 1 298 ? 4.328 -23.594 -10.602 1 98.62 298 ASN B C 1
ATOM 5316 O O . ASN B 1 298 ? 3.271 -24.188 -10.852 1 98.62 298 ASN B O 1
ATOM 5320 N N . VAL B 1 299 ? 5.445 -24.234 -10.438 1 98.75 299 VAL B N 1
ATOM 5321 C CA . VAL B 1 299 ? 5.562 -25.672 -10.625 1 98.75 299 VAL B CA 1
ATOM 5322 C C . VAL B 1 299 ? 5.242 -26.391 -9.312 1 98.75 299 VAL B C 1
ATOM 5324 O O . VAL B 1 299 ? 6.039 -26.375 -8.375 1 98.75 299 VAL B O 1
ATOM 5327 N N . VAL B 1 300 ? 4.098 -27.047 -9.297 1 98.31 300 VAL B N 1
ATOM 5328 C CA . VAL B 1 300 ? 3.688 -27.797 -8.109 1 98.31 300 VAL B CA 1
ATOM 5329 C C . VAL B 1 300 ? 4.031 -29.281 -8.281 1 98.31 300 VAL B C 1
ATOM 5331 O O . VAL B 1 300 ? 3.895 -29.828 -9.375 1 98.31 300 VAL B O 1
ATOM 5334 N N . PHE B 1 301 ? 4.527 -29.875 -7.215 1 98.38 301 PHE B N 1
ATOM 5335 C CA . PHE B 1 301 ? 4.785 -31.312 -7.262 1 98.38 301 PHE B CA 1
ATOM 5336 C C . PHE B 1 301 ? 4.746 -31.906 -5.863 1 98.38 301 PHE B C 1
ATOM 5338 O O . PHE B 1 301 ? 4.859 -31.188 -4.867 1 98.38 301 PHE B O 1
ATOM 5345 N N . HIS B 1 302 ? 4.512 -33.156 -5.832 1 97.81 302 HIS B N 1
ATOM 5346 C CA . HIS B 1 302 ? 4.5 -33.969 -4.605 1 97.81 302 HIS B CA 1
ATOM 5347 C C . HIS B 1 302 ? 5.527 -35.094 -4.66 1 97.81 302 HIS B C 1
ATOM 5349 O O . HIS B 1 302 ? 5.918 -35.531 -5.746 1 97.81 302 HIS B O 1
ATOM 5355 N N . LEU B 1 303 ? 5.965 -35.438 -3.51 1 98.19 303 LEU B N 1
ATOM 5356 C CA . LEU B 1 303 ? 6.723 -36.688 -3.422 1 98.19 303 LEU B CA 1
ATOM 5357 C C . LEU B 1 303 ? 5.789 -37.875 -3.307 1 98.19 303 LEU B C 1
ATOM 5359 O O . LEU B 1 303 ? 4.766 -37.812 -2.623 1 98.19 303 LEU B O 1
ATOM 5363 N N . TYR B 1 304 ? 6.145 -38.938 -3.959 1 96.81 304 TYR B N 1
ATOM 5364 C CA . TYR B 1 304 ? 5.336 -40.156 -3.836 1 96.81 304 TYR B CA 1
ATOM 5365 C C . TYR B 1 304 ? 5.164 -40.531 -2.373 1 96.81 304 TYR B C 1
ATOM 5367 O O . TYR B 1 304 ? 4.066 -40.906 -1.947 1 96.81 304 TYR B O 1
ATOM 5375 N N . ASN B 1 305 ? 6.223 -40.531 -1.628 1 97.38 305 ASN B N 1
ATOM 5376 C CA . ASN B 1 305 ? 6.203 -40.75 -0.185 1 97.38 305 ASN B CA 1
ATOM 5377 C C . ASN B 1 305 ? 6.188 -39.438 0.58 1 97.38 305 ASN B C 1
ATOM 5379 O O . ASN B 1 305 ? 7.246 -38.875 0.91 1 97.38 305 ASN B O 1
ATOM 5383 N N . SER B 1 306 ? 5.07 -38.969 1.006 1 96.19 306 SER B N 1
ATOM 5384 C CA . SER B 1 306 ? 4.887 -37.656 1.622 1 96.19 306 SER B CA 1
ATOM 5385 C C . SER B 1 306 ? 5.609 -37.562 2.961 1 96.19 306 SER B C 1
ATOM 5387 O O . SER B 1 306 ? 5.793 -36.469 3.504 1 96.19 306 SER B O 1
ATOM 5389 N N . LYS B 1 307 ? 6.027 -38.656 3.551 1 97.19 307 LYS B N 1
ATOM 5390 C CA . LYS B 1 307 ? 6.781 -38.656 4.801 1 97.19 307 LYS B CA 1
ATOM 5391 C C . LYS B 1 307 ? 8.133 -37.969 4.625 1 97.19 307 LYS B C 1
ATOM 5393 O O . LYS B 1 307 ? 8.742 -37.562 5.605 1 97.19 307 LYS B O 1
ATOM 5398 N N . LEU B 1 308 ? 8.523 -37.906 3.33 1 98.06 308 LEU B N 1
ATOM 5399 C CA . LEU B 1 308 ? 9.836 -37.344 3.037 1 98.06 308 LEU B CA 1
ATOM 5400 C C . LEU B 1 308 ? 9.719 -35.844 2.805 1 98.06 308 LEU B C 1
ATOM 5402 O O . LEU B 1 308 ? 10.734 -35.156 2.621 1 98.06 308 LEU B O 1
ATOM 5406 N N . ASP B 1 309 ? 8.523 -35.281 2.844 1 97.69 309 ASP B N 1
ATOM 5407 C CA . ASP B 1 309 ? 8.312 -33.875 2.508 1 97.69 309 ASP B CA 1
ATOM 5408 C C . ASP B 1 309 ? 9.156 -32.969 3.396 1 97.69 309 ASP B C 1
ATOM 5410 O O . ASP B 1 309 ? 9.859 -32.094 2.898 1 97.69 309 ASP B O 1
ATOM 5414 N N . ASN B 1 310 ? 9.094 -33.188 4.668 1 97.81 310 ASN B N 1
ATOM 5415 C CA . ASN B 1 310 ? 9.828 -32.312 5.598 1 97.81 310 ASN B CA 1
ATOM 5416 C C . ASN B 1 310 ? 11.336 -32.438 5.398 1 97.81 310 ASN B C 1
ATOM 5418 O O . ASN B 1 310 ? 12.055 -31.453 5.516 1 97.81 310 ASN B O 1
ATOM 5422 N N . LEU B 1 311 ? 11.75 -33.625 5.207 1 98.38 311 LEU B N 1
ATOM 5423 C CA . LEU B 1 311 ? 13.172 -33.844 4.953 1 98.38 311 LEU B CA 1
ATOM 5424 C C . LEU B 1 311 ? 13.602 -33.156 3.668 1 98.38 311 LEU B C 1
ATOM 5426 O O . LEU B 1 311 ? 14.688 -32.562 3.613 1 98.38 311 LEU B O 1
ATOM 5430 N N . PHE B 1 312 ? 12.805 -33.281 2.617 1 98.62 312 PHE B N 1
ATOM 5431 C CA . PHE B 1 312 ? 13.062 -32.594 1.356 1 98.62 312 PHE B CA 1
ATOM 5432 C C . PHE B 1 312 ? 13.242 -31.094 1.577 1 98.62 312 PHE B C 1
ATOM 5434 O O . PHE B 1 312 ? 14.211 -30.516 1.101 1 98.62 312 PHE B O 1
ATOM 5441 N N . LEU B 1 313 ? 12.328 -30.5 2.301 1 98.19 313 LEU B N 1
ATOM 5442 C CA . LEU B 1 313 ? 12.352 -29.062 2.551 1 98.19 313 LEU B CA 1
ATOM 5443 C C . LEU B 1 313 ? 13.586 -28.672 3.357 1 98.19 313 LEU B C 1
ATOM 5445 O O . LEU B 1 313 ? 14.219 -27.656 3.068 1 98.19 313 LEU B O 1
ATOM 5449 N N . LYS B 1 314 ? 13.914 -29.406 4.344 1 97.88 314 LYS B N 1
ATOM 5450 C CA . LYS B 1 314 ? 15.07 -29.141 5.191 1 97.88 314 LYS B CA 1
ATOM 5451 C C . LYS B 1 314 ? 16.359 -29.203 4.387 1 97.88 314 LYS B C 1
ATOM 5453 O O . LYS B 1 314 ? 17.188 -28.281 4.465 1 97.88 314 LYS B O 1
ATOM 5458 N N . GLU B 1 315 ? 16.516 -30.25 3.6 1 98.31 315 GLU B N 1
ATOM 5459 C CA . GLU B 1 315 ? 17.75 -30.406 2.83 1 98.31 315 GLU B CA 1
ATOM 5460 C C . GLU B 1 315 ? 17.844 -29.391 1.707 1 98.31 315 GLU B C 1
ATOM 5462 O O . GLU B 1 315 ? 18.922 -28.922 1.364 1 98.31 315 GLU B O 1
ATOM 5467 N N . ALA B 1 316 ? 16.672 -29.125 1.097 1 98.19 316 ALA B N 1
ATOM 5468 C CA . ALA B 1 316 ? 16.656 -28.078 0.082 1 98.19 316 ALA B CA 1
ATOM 5469 C C . ALA B 1 316 ? 17.125 -26.734 0.663 1 98.19 316 ALA B C 1
ATOM 5471 O O . ALA B 1 316 ? 17.938 -26.047 0.055 1 98.19 316 ALA B O 1
ATOM 5472 N N . LYS B 1 317 ? 16.609 -26.391 1.825 1 95.88 317 LYS B N 1
ATOM 5473 C CA . LYS B 1 317 ? 17.016 -25.156 2.496 1 95.88 317 LYS B CA 1
ATOM 5474 C C . LYS B 1 317 ? 18.516 -25.141 2.764 1 95.88 317 LYS B C 1
ATOM 5476 O O . LYS B 1 317 ? 19.172 -24.125 2.562 1 95.88 317 LYS B O 1
ATOM 5481 N N . ASN B 1 318 ? 19.047 -26.234 3.209 1 96.25 318 ASN B N 1
ATOM 5482 C CA . ASN B 1 318 ? 20.469 -26.359 3.467 1 96.25 318 ASN B CA 1
ATOM 5483 C C . ASN B 1 318 ? 21.297 -26.188 2.191 1 96.25 318 ASN B C 1
ATOM 5485 O O . ASN B 1 318 ? 22.438 -25.75 2.244 1 96.25 318 ASN B O 1
ATOM 5489 N N . ALA B 1 319 ? 20.641 -26.516 1.082 1 96.75 319 ALA B N 1
ATOM 5490 C CA . ALA B 1 319 ? 21.312 -26.391 -0.207 1 96.75 319 ALA B CA 1
ATOM 5491 C C . ALA B 1 319 ? 21.109 -25 -0.806 1 96.75 319 ALA B C 1
ATOM 5493 O O . ALA B 1 319 ? 21.484 -24.75 -1.951 1 96.75 319 ALA B O 1
ATOM 5494 N N . GLY B 1 320 ? 20.438 -24.109 -0.066 1 96.06 320 GLY B N 1
ATOM 5495 C CA . GLY B 1 320 ? 20.25 -22.75 -0.517 1 96.06 320 GLY B CA 1
ATOM 5496 C C . GLY B 1 320 ? 18.984 -22.562 -1.339 1 96.06 320 GLY B C 1
ATOM 5497 O O . GLY B 1 320 ? 18.828 -21.547 -2.025 1 96.06 320 GLY B O 1
ATOM 5498 N N . LEU B 1 321 ? 18.125 -23.562 -1.378 1 97.75 321 LEU B N 1
ATOM 5499 C CA . LEU B 1 321 ? 16.859 -23.5 -2.078 1 97.75 321 LEU B CA 1
ATOM 5500 C C . LEU B 1 321 ? 15.711 -23.25 -1.104 1 97.75 321 LEU B C 1
ATOM 5502 O O . LEU B 1 321 ? 15.234 -24.172 -0.441 1 97.75 321 LEU B O 1
ATOM 5506 N N . ASN B 1 322 ? 15.211 -22 -1.181 1 95.75 322 ASN B N 1
ATOM 5507 C CA . ASN B 1 322 ? 14.281 -21.578 -0.141 1 95.75 322 ASN B CA 1
ATOM 5508 C C . ASN B 1 322 ? 12.852 -21.484 -0.672 1 95.75 322 ASN B C 1
ATOM 5510 O O . ASN B 1 322 ? 12.641 -21.328 -1.875 1 95.75 322 ASN B O 1
ATOM 5514 N N . ALA B 1 323 ? 11.852 -21.625 0.238 1 96.25 323 ALA B N 1
ATOM 5515 C CA . ALA B 1 323 ? 10.445 -21.312 0.03 1 96.25 323 ALA B CA 1
ATOM 5516 C C . ALA B 1 323 ? 9.82 -22.266 -0.999 1 96.25 323 ALA B C 1
ATOM 5518 O O . ALA B 1 323 ? 9.117 -21.812 -1.911 1 96.25 323 ALA B O 1
ATOM 5519 N N . LEU B 1 324 ? 10.062 -23.562 -0.8 1 98 324 LEU B N 1
ATOM 5520 C CA . LEU B 1 324 ? 9.539 -24.562 -1.732 1 98 324 LEU B CA 1
ATOM 5521 C C . LEU B 1 324 ? 8.281 -25.219 -1.178 1 98 324 LEU B C 1
ATOM 5523 O O . LEU B 1 324 ? 7.621 -26 -1.874 1 98 324 LEU B O 1
ATOM 5527 N N . LYS B 1 325 ? 7.953 -24.906 0.097 1 95.81 325 LYS B N 1
ATOM 5528 C CA .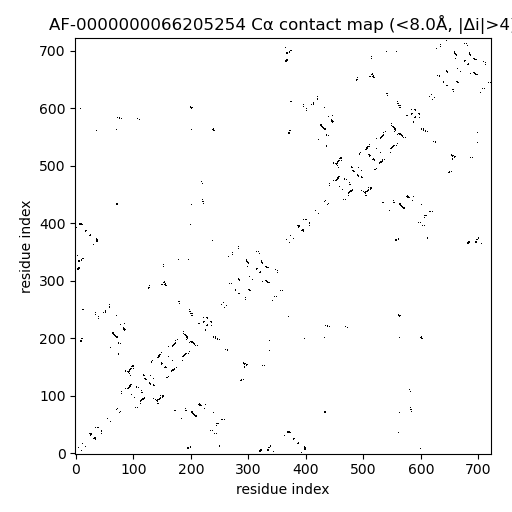 LYS B 1 325 ? 6.766 -25.531 0.683 1 95.81 325 LYS B CA 1
ATOM 5529 C C . LYS B 1 325 ? 5.5 -25.078 -0.043 1 95.81 325 LYS B C 1
ATOM 5531 O O . LYS B 1 325 ? 5.281 -23.891 -0.248 1 95.81 325 LYS B O 1
ATOM 5536 N N . GLY B 1 326 ? 4.723 -26.047 -0.396 1 92.81 326 GLY B N 1
ATOM 5537 C CA . GLY B 1 326 ? 3.451 -25.75 -1.035 1 92.81 326 GLY B CA 1
ATOM 5538 C C . GLY B 1 326 ? 2.465 -25.062 -0.109 1 92.81 326 GLY B C 1
ATOM 5539 O O . GLY B 1 326 ? 2.629 -25.094 1.112 1 92.81 326 GLY B O 1
ATOM 5540 N N . HIS B 1 327 ? 1.524 -24.406 -0.731 1 85.75 327 HIS B N 1
ATOM 5541 C CA . HIS B 1 327 ? 0.467 -23.781 0.052 1 85.75 327 HIS B CA 1
ATOM 5542 C C . HIS B 1 327 ? -0.292 -24.812 0.882 1 85.75 327 HIS B C 1
ATOM 5544 O O . HIS B 1 327 ? -0.481 -25.953 0.445 1 85.75 327 HIS B O 1
ATOM 5550 N N . ASN B 1 328 ? -0.798 -24.375 1.978 1 83.56 328 ASN B N 1
ATOM 5551 C CA . ASN B 1 328 ? -1.444 -25.281 2.926 1 83.56 328 ASN B CA 1
ATOM 5552 C C . ASN B 1 328 ? -2.639 -26 2.297 1 83.56 328 ASN B C 1
ATOM 5554 O O . ASN B 1 328 ? -2.955 -27.125 2.664 1 83.56 328 ASN B O 1
ATOM 5558 N N . VAL B 1 329 ? -3.211 -25.375 1.337 1 83.88 329 VAL B N 1
ATOM 5559 C CA . VAL B 1 329 ? -4.418 -25.891 0.696 1 83.88 329 VAL B CA 1
ATOM 5560 C C . VAL B 1 329 ? -4.074 -27.125 -0.134 1 83.88 329 VAL B C 1
ATOM 5562 O O . VAL B 1 329 ? -4.855 -28.078 -0.186 1 83.88 329 VAL B O 1
ATOM 5565 N N . ILE B 1 330 ? -2.91 -27.172 -0.735 1 87.62 330 ILE B N 1
ATOM 5566 C CA . ILE B 1 330 ? -2.58 -28.203 -1.699 1 87.62 330 ILE B CA 1
ATOM 5567 C C . ILE B 1 330 ? -1.51 -29.125 -1.118 1 87.62 330 ILE B C 1
ATOM 5569 O O . ILE B 1 330 ? -1.434 -30.312 -1.477 1 87.62 330 ILE B O 1
ATOM 5573 N N . GLY B 1 331 ? -0.636 -28.562 -0.255 1 91.06 331 GLY B N 1
ATOM 5574 C CA . GLY B 1 331 ? 0.478 -29.328 0.283 1 91.06 331 GLY B CA 1
ATOM 5575 C C . GLY B 1 331 ? 1.596 -29.547 -0.72 1 91.06 331 GLY B C 1
ATOM 5576 O O . GLY B 1 331 ? 1.653 -28.859 -1.747 1 91.06 331 GLY B O 1
ATOM 5577 N N . GLY B 1 332 ? 2.525 -30.406 -0.342 1 96.69 332 GLY B N 1
ATOM 5578 C CA . GLY B 1 332 ? 3.643 -30.703 -1.224 1 96.69 332 GLY B CA 1
ATOM 5579 C C . GLY B 1 332 ? 4.598 -29.531 -1.396 1 96.69 332 GLY B C 1
ATOM 5580 O O . GLY B 1 332 ? 4.898 -28.828 -0.434 1 96.69 332 GLY B O 1
ATOM 5581 N N . MET B 1 333 ? 5.109 -29.531 -2.66 1 98.44 333 MET B N 1
ATOM 5582 C CA . MET B 1 333 ? 6.098 -28.5 -2.994 1 98.44 333 MET B CA 1
ATOM 5583 C C . MET B 1 333 ? 5.578 -27.594 -4.102 1 98.44 333 MET B C 1
ATOM 5585 O O . MET B 1 333 ? 4.766 -28.016 -4.93 1 98.44 333 MET B O 1
ATOM 5589 N N . ARG B 1 334 ? 5.969 -26.438 -4.074 1 98.38 334 ARG B N 1
ATOM 5590 C CA . ARG B 1 334 ? 5.711 -25.484 -5.152 1 98.38 334 ARG B CA 1
ATOM 5591 C C . ARG B 1 334 ? 6.945 -24.625 -5.434 1 98.38 334 ARG B C 1
ATOM 5593 O O . ARG B 1 334 ? 7.453 -23.953 -4.543 1 98.38 334 ARG B O 1
ATOM 5600 N N . ALA B 1 335 ? 7.469 -24.703 -6.598 1 98.75 335 ALA B N 1
ATOM 5601 C CA . ALA B 1 335 ? 8.547 -23.828 -7.059 1 98.75 335 ALA B CA 1
ATOM 5602 C C . ALA B 1 335 ? 7.996 -22.688 -7.914 1 98.75 335 ALA B C 1
ATOM 5604 O O . ALA B 1 335 ? 7.613 -22.906 -9.07 1 98.75 335 ALA B O 1
ATOM 5605 N N . SER B 1 336 ? 7.945 -21.516 -7.375 1 98.56 336 SER B N 1
ATOM 5606 C CA . SER B 1 336 ? 7.574 -20.344 -8.164 1 98.56 336 SER B CA 1
ATOM 5607 C C . SER B 1 336 ? 8.781 -19.75 -8.875 1 98.56 336 SER B C 1
ATOM 5609 O O . SER B 1 336 ? 9.727 -19.281 -8.227 1 98.56 336 SER B O 1
ATOM 5611 N N . ILE B 1 337 ? 8.781 -19.797 -10.141 1 98.62 337 ILE B N 1
ATOM 5612 C CA . ILE B 1 337 ? 9.953 -19.453 -10.938 1 98.62 337 ILE B CA 1
ATOM 5613 C C . ILE B 1 337 ? 9.633 -18.25 -11.836 1 98.62 337 ILE B C 1
ATOM 5615 O O . ILE B 1 337 ? 9.859 -18.312 -13.047 1 98.62 337 ILE B O 1
ATOM 5619 N N . TYR B 1 338 ? 9.188 -17.156 -11.227 1 98.44 338 TYR B N 1
ATOM 5620 C CA . TYR B 1 338 ? 8.82 -15.93 -11.914 1 98.44 338 TYR B CA 1
ATOM 5621 C C . TYR B 1 338 ? 10.016 -15.344 -12.656 1 98.44 338 TYR B C 1
ATOM 5623 O O . TYR B 1 338 ? 11.094 -15.945 -12.68 1 98.44 338 TYR B O 1
ATOM 5631 N N . ASN B 1 339 ? 9.875 -14.18 -13.297 1 98.31 339 ASN B N 1
ATOM 5632 C CA . ASN B 1 339 ? 10.867 -13.586 -14.18 1 98.31 339 ASN B CA 1
ATOM 5633 C C . ASN B 1 339 ? 12.211 -13.414 -13.477 1 98.31 339 ASN B C 1
ATOM 5635 O O . ASN B 1 339 ? 13.266 -13.641 -14.078 1 98.31 339 ASN B O 1
ATOM 5639 N N . ALA B 1 340 ? 12.211 -13.094 -12.242 1 97.69 340 ALA B N 1
ATOM 5640 C CA . ALA B 1 340 ? 13.43 -12.719 -11.531 1 97.69 340 ALA B CA 1
ATOM 5641 C C . ALA B 1 340 ? 14.227 -13.945 -11.117 1 97.69 340 ALA B C 1
ATOM 5643 O O . ALA B 1 340 ? 15.406 -13.844 -10.773 1 97.69 340 ALA B O 1
ATOM 5644 N N . MET B 1 341 ? 13.633 -15.148 -11.031 1 97.94 341 MET B N 1
ATOM 5645 C CA . MET B 1 341 ? 14.367 -16.391 -10.797 1 97.94 341 MET B CA 1
ATOM 5646 C C . MET B 1 341 ? 15.273 -16.719 -11.984 1 97.94 341 MET B C 1
ATOM 5648 O O . MET B 1 341 ? 14.789 -16.953 -13.094 1 97.94 341 MET B O 1
ATOM 5652 N N . PRO B 1 342 ? 16.547 -16.703 -11.75 1 97.25 342 PRO B N 1
ATOM 5653 C CA . PRO B 1 342 ? 17.453 -17.016 -12.867 1 97.25 342 PRO B CA 1
ATOM 5654 C C . PRO B 1 342 ? 17.469 -18.5 -13.227 1 97.25 342 PRO B C 1
ATOM 5656 O O . PRO B 1 342 ? 17.141 -19.344 -12.383 1 97.25 342 PRO B O 1
ATOM 5659 N N . LEU B 1 343 ? 17.828 -18.734 -14.43 1 98.12 343 LEU B N 1
ATOM 5660 C CA . LEU B 1 343 ? 17.922 -20.125 -14.898 1 98.12 343 LEU B CA 1
ATOM 5661 C C . LEU B 1 343 ? 18.812 -20.953 -13.969 1 98.12 343 LEU B C 1
ATOM 5663 O O . LEU B 1 343 ? 18.531 -22.125 -13.727 1 98.12 343 LEU B O 1
ATOM 5667 N N . GLU B 1 344 ? 19.875 -20.344 -13.453 1 97.88 344 GLU B N 1
ATOM 5668 C CA . GLU B 1 344 ? 20.812 -21.016 -12.555 1 97.88 344 GLU B CA 1
ATOM 5669 C C . GLU B 1 344 ? 20.109 -21.516 -11.297 1 97.88 344 GLU B C 1
ATOM 5671 O O . GLU B 1 344 ? 20.453 -22.578 -10.766 1 97.88 344 GLU B O 1
ATOM 5676 N N . GLY B 1 345 ? 19.156 -20.719 -10.805 1 98.06 345 GLY B N 1
ATOM 5677 C CA . GLY B 1 345 ? 18.391 -21.156 -9.648 1 98.06 345 GLY B CA 1
ATOM 5678 C C . GLY B 1 345 ? 17.547 -22.391 -9.93 1 98.06 345 GLY B C 1
ATOM 5679 O O . GLY B 1 345 ? 17.484 -23.312 -9.109 1 98.06 345 GLY B O 1
ATOM 5680 N N . VAL B 1 346 ? 16.938 -22.438 -11.078 1 98.75 346 VAL B N 1
ATOM 5681 C CA . VAL B 1 346 ? 16.109 -23.578 -11.477 1 98.75 346 VAL B CA 1
ATOM 5682 C C . VAL B 1 346 ? 17 -24.797 -11.711 1 98.75 346 VAL B C 1
ATOM 5684 O O . VAL B 1 346 ? 16.625 -25.922 -11.336 1 98.75 346 VAL B O 1
ATOM 5687 N N . GLN B 1 347 ? 18.141 -24.578 -12.289 1 98.69 347 GLN B N 1
ATOM 5688 C CA . GLN B 1 347 ? 19.094 -25.656 -12.492 1 98.69 347 GLN B CA 1
ATOM 5689 C C . GLN B 1 347 ? 19.547 -26.234 -11.156 1 98.69 347 GLN B C 1
ATOM 5691 O O . GLN B 1 347 ? 19.719 -27.453 -11.023 1 98.69 347 GLN B O 1
ATOM 5696 N N . SER B 1 348 ? 19.766 -25.359 -10.227 1 98.44 348 SER B N 1
ATOM 5697 C CA . SER B 1 348 ? 20.156 -25.797 -8.898 1 98.44 348 SER B CA 1
ATOM 5698 C C . SER B 1 348 ? 19.062 -26.656 -8.266 1 98.44 348 SER B C 1
ATOM 5700 O O . SER B 1 348 ? 19.359 -27.688 -7.641 1 98.44 348 SER B O 1
ATOM 5702 N N . LEU B 1 349 ? 17.828 -26.266 -8.406 1 98.75 349 LEU B N 1
ATOM 5703 C CA . LEU B 1 349 ? 16.719 -27.062 -7.891 1 98.75 349 LEU B CA 1
ATOM 5704 C C . LEU B 1 349 ? 16.641 -28.406 -8.609 1 98.75 349 LEU B C 1
ATOM 5706 O O . LEU B 1 349 ? 16.422 -29.453 -7.98 1 98.75 349 LEU B O 1
ATOM 5710 N N . ALA B 1 350 ? 16.812 -28.359 -9.898 1 98.69 350 ALA B N 1
ATOM 5711 C CA . ALA B 1 350 ? 16.797 -29.594 -10.703 1 98.69 350 ALA B CA 1
ATOM 5712 C C . ALA B 1 350 ? 17.844 -30.578 -10.203 1 98.69 350 ALA B C 1
ATOM 5714 O O . ALA B 1 350 ? 17.547 -31.766 -10.008 1 98.69 350 ALA B O 1
ATOM 5715 N N . LYS B 1 351 ? 19.031 -30.094 -10.016 1 98.5 351 LYS B N 1
ATOM 5716 C CA . LYS B 1 351 ? 20.109 -30.938 -9.523 1 98.5 351 LYS B CA 1
ATOM 5717 C C . LYS B 1 351 ? 19.781 -31.516 -8.148 1 98.5 351 LYS B C 1
ATOM 5719 O O . LYS B 1 351 ? 20.062 -32.688 -7.875 1 98.5 351 LYS B O 1
ATOM 5724 N N . PHE B 1 352 ? 19.266 -30.719 -7.289 1 98.56 352 PHE B N 1
ATOM 5725 C CA . PHE B 1 352 ? 18.906 -31.156 -5.945 1 98.56 352 PHE B CA 1
ATOM 5726 C C . PHE B 1 352 ? 17.844 -32.25 -6.004 1 98.56 352 PHE B C 1
ATOM 5728 O O . PHE B 1 352 ? 17.906 -33.219 -5.266 1 98.56 352 PHE B O 1
ATOM 5735 N N . MET B 1 353 ? 16.797 -32.031 -6.875 1 98.75 353 MET B N 1
ATOM 5736 C CA . MET B 1 353 ? 15.719 -33.031 -7.016 1 98.75 353 MET B CA 1
ATOM 5737 C C . MET B 1 353 ? 16.266 -34.375 -7.453 1 98.75 353 MET B C 1
ATOM 5739 O O . MET B 1 353 ? 15.875 -35.406 -6.914 1 98.75 353 MET B O 1
ATOM 5743 N N . LEU B 1 354 ? 17.172 -34.312 -8.391 1 98.62 354 LEU B N 1
ATOM 5744 C CA . LEU B 1 354 ? 17.797 -35.562 -8.859 1 98.62 354 LEU B CA 1
ATOM 5745 C C . LEU B 1 354 ? 18.609 -36.188 -7.754 1 98.62 354 LEU B C 1
ATOM 5747 O O . LEU B 1 354 ? 18.562 -37.406 -7.57 1 98.62 354 LEU B O 1
ATOM 5751 N N . TYR B 1 355 ? 19.359 -35.375 -7.055 1 98.44 355 TYR B N 1
ATOM 5752 C CA . TYR B 1 355 ? 20.141 -35.844 -5.93 1 98.44 355 TYR B CA 1
ATOM 5753 C C . TYR B 1 355 ? 19.25 -36.5 -4.875 1 98.44 355 TYR B C 1
ATOM 5755 O O . TYR B 1 355 ? 19.547 -37.594 -4.398 1 98.44 355 TYR B O 1
ATOM 5763 N N . PHE B 1 356 ? 18.203 -35.812 -4.508 1 98.69 356 PHE B N 1
ATOM 5764 C CA . PHE B 1 356 ? 17.297 -36.281 -3.455 1 98.69 356 PHE B CA 1
ATOM 5765 C C . PHE B 1 356 ? 16.625 -37.594 -3.859 1 98.69 356 PHE B C 1
ATOM 5767 O O . PHE B 1 356 ? 16.5 -38.5 -3.043 1 98.69 356 PHE B O 1
ATOM 5774 N N . GLU B 1 357 ? 16.203 -37.688 -5.113 1 98.38 357 GLU B N 1
ATOM 5775 C CA . GLU B 1 357 ? 15.609 -38.906 -5.621 1 98.38 357 GLU B CA 1
ATOM 5776 C C . GLU B 1 357 ? 16.609 -40.062 -5.578 1 98.38 357 GLU B C 1
ATOM 5778 O O . GLU B 1 357 ? 16.25 -41.188 -5.219 1 98.38 357 GLU B O 1
ATOM 5783 N N . LYS B 1 358 ? 17.828 -39.812 -5.965 1 98 358 LYS B N 1
ATOM 5784 C CA . LYS B 1 358 ? 18.859 -40.844 -5.941 1 98 358 LYS B CA 1
ATOM 5785 C C . LYS B 1 358 ? 19.109 -41.312 -4.52 1 98 358 LYS B C 1
ATOM 5787 O O . LYS B 1 358 ? 19.297 -42.531 -4.305 1 98 358 LYS B O 1
ATOM 5792 N N . LYS B 1 359 ? 19.047 -40.438 -3.652 1 98.06 359 LYS B N 1
ATOM 5793 C CA . LYS B 1 359 ? 19.391 -40.75 -2.266 1 98.06 359 LYS B CA 1
ATOM 5794 C C . LYS B 1 359 ? 18.234 -41.469 -1.561 1 98.06 359 LYS B C 1
ATOM 5796 O O . LYS B 1 359 ? 18.453 -42.344 -0.737 1 98.06 359 LYS B O 1
ATOM 5801 N N . TYR B 1 360 ? 17.078 -41.062 -1.822 1 97.12 360 TYR B N 1
ATOM 5802 C CA . TYR B 1 360 ? 15.969 -41.5 -0.986 1 97.12 360 TYR B CA 1
ATOM 5803 C C . TYR B 1 360 ? 14.945 -42.281 -1.808 1 97.12 360 TYR B C 1
ATOM 5805 O O . TYR B 1 360 ? 13.984 -42.812 -1.26 1 97.12 360 TYR B O 1
ATOM 5813 N N . GLY B 1 361 ? 15.055 -42.25 -3.117 1 89.25 361 GLY B N 1
ATOM 5814 C CA . GLY B 1 361 ? 14.109 -42.906 -3.99 1 89.25 361 GLY B CA 1
ATOM 5815 C C . GLY B 1 361 ? 14.438 -44.375 -4.195 1 89.25 361 GLY B C 1
ATOM 5816 O O . GLY B 1 361 ? 15.508 -44.844 -3.801 1 89.25 361 GLY B O 1
#